Protein AF-A0A9P1C1K5-F1 (afdb_monomer_lite)

Organism: NCBI:txid2562237

Radius of gyration: 34.48 Å; chains: 1; bounding box: 85×97×101 Å

Secondary structure (DSSP, 8-state):
----TT--HHHHHHHHHHHHHHHT--EEHHHHHHHHHHHHTTSS-TT--TTT-BHHHHIIIIIHHHHS-SSTTSPP--HHHHTT-TT---SEEEE--TTSBHHHHHHHHHHHHTT-SB-HHHHTTSSTTHHHHHHHHHHTT-TT-EEEEHHHHS-GGGTTTT---SPPSTTHHHHHHHTTB-TTT-PBPPPP---PPP--TTSTTT-SGGGHHHHHHHHHHH-TT-EEEEE--TT-GGGGBHHHHHHHHHHHHTT-EEEEEBS-TT----GGGGTT--GGG-B-SSHHHHHHHHTT-S-HHHHHHHHHHHHH-TTTSTTHHHHHHHHHHHHH-PPPHHHHHHHHHHTTTTS-TT--TTT--HHHHIIIIIHHHHS---TTS-------HHHHHHHHHHHHSSSS--HHHHHHHHHHIIIIIGGG-----S--S-S-THHHHHHHHHHHHHHH--HHHHHHHHHHHHTSTT-HHHHHHHHHTTTTS----------------------------------------PPP-PPP----PPPTHHHHHHHHHHHHHHHHHHH-TT-EEEEEE-TTGGGSHHHHHHHHHHHHTT-EEEEEEEPTTS--EEEEE--TTTSSS--HHHHHHHHT----HHHHHHHHHHHHHHHHHHHHHHHT-S-TTSSHHHHTTS--PPPPP---------

pLDDT: mean 70.86, std 25.46, range [21.5, 98.62]

Sequence (686 aa):
MPIDVTTSERGRAAWKRKIQELADRGIQLGQLLEFYDLLGRGSVMPGFHPLRSTTNDVVRQAIIPLSAPRQMSGHGQAYASKLGHHGQPASRMVTHNWNNIFSHLVASVLADAFDVPSYAPFLLHLGERLPALRDELRRRGQMEVSYWICAFTVNQHASICGGFGPAPKGQEFLEWDRKRYDSVTGELYPLCRCATPKFFNADWDLTELNKFDPMMAKMSSRYPDMRQVIAVDEDLDIFTRAWCIAEIHMAYKLQIAQSVKLHDLDMVVETSSFDDIKIQFCKASRKEDVDEILSKIDDQERFNQEVKTLFSDPEDGILANPFAHKARELAGRSIELDNLLQFYSSLGKTMMPHYHARLSTTNDVVRQAIIPGSVIHNPGDAEPASFQVLPLLNKMVGALISVEPSAEGKRLFGAAYSTMLKPWGGNLACCYVSDDWCMPFAMLIARIAAHALNLSTFNRVFELLCEREGVHEVVLEVMSHKAGSRAYWFDPFCINHHTGTCSRNLHYEDCVTGEKHPACVCGNRKVFIARQDVAPGPGVADLCEMNKTEEVLRILHAKVPSFRCIFVVDSDYLSRAWCIQEIVFSRQIGIAVEGMVKDYNGERLQWVEFDLGTLVGIHPEDVRYVQSRVLDHREFNAFVHHLCAKAFFSARKEASQFEPGLWQSFLQRLVCRRPPPAEPTPRDSR

Structure (mmCIF, N/CA/C/O backbone):
data_AF-A0A9P1C1K5-F1
#
_entry.id   AF-A0A9P1C1K5-F1
#
loop_
_atom_site.group_PDB
_atom_site.id
_atom_site.type_symbol
_atom_site.label_atom_id
_atom_site.label_alt_id
_atom_site.label_comp_id
_atom_site.label_asym_id
_atom_site.label_entity_id
_atom_site.label_seq_id
_atom_site.pdbx_PDB_ins_code
_atom_site.Cartn_x
_atom_site.Cartn_y
_atom_site.Cartn_z
_atom_site.occupancy
_atom_site.B_iso_or_equiv
_atom_site.auth_seq_id
_atom_site.auth_comp_id
_atom_site.auth_asym_id
_atom_site.auth_atom_id
_atom_site.pdbx_PDB_model_num
ATOM 1 N N . MET A 1 1 ? 12.265 17.512 -15.006 1.00 41.56 1 MET A N 1
ATOM 2 C CA . MET A 1 1 ? 12.992 17.923 -16.240 1.00 41.56 1 MET A CA 1
ATOM 3 C C . MET A 1 1 ? 12.011 18.521 -17.240 1.00 41.56 1 MET A C 1
ATOM 5 O O . MET A 1 1 ? 10.981 17.888 -17.460 1.00 41.56 1 MET A O 1
ATOM 9 N N . PRO A 1 2 ? 12.299 19.665 -17.888 1.00 36.53 2 PRO A N 1
ATOM 10 C CA . PRO A 1 2 ? 11.600 20.002 -19.118 1.00 36.53 2 PRO A CA 1
ATOM 11 C C . PRO A 1 2 ? 11.997 18.932 -20.135 1.00 36.53 2 PRO A C 1
ATOM 13 O O . PRO A 1 2 ? 13.165 18.815 -20.498 1.00 36.53 2 PRO A O 1
ATOM 16 N N . ILE A 1 3 ? 11.046 18.072 -20.494 1.00 49.94 3 ILE A N 1
ATOM 17 C CA . ILE A 1 3 ? 11.215 17.095 -21.567 1.00 49.94 3 ILE A CA 1
ATOM 18 C C . ILE A 1 3 ? 11.674 17.895 -22.780 1.00 49.94 3 ILE A C 1
ATOM 20 O O . ILE A 1 3 ? 10.932 18.761 -23.249 1.00 49.94 3 ILE A O 1
ATOM 24 N N . ASP A 1 4 ? 12.905 17.651 -23.226 1.00 46.38 4 ASP A N 1
ATOM 25 C CA . ASP A 1 4 ? 13.460 18.325 -24.388 1.00 46.38 4 ASP A CA 1
ATOM 26 C C . ASP A 1 4 ? 12.443 18.213 -25.534 1.00 46.38 4 ASP A C 1
ATOM 28 O O . ASP A 1 4 ? 11.930 17.136 -25.871 1.00 46.38 4 ASP A O 1
ATOM 32 N N . VAL A 1 5 ? 12.065 19.371 -26.069 1.00 43.38 5 VAL A N 1
ATOM 33 C CA . VAL A 1 5 ? 10.950 19.562 -27.011 1.00 43.38 5 VAL A CA 1
ATOM 34 C C . VAL A 1 5 ? 11.217 18.832 -28.343 1.00 43.38 5 VAL A C 1
ATOM 36 O O . VAL A 1 5 ? 10.340 18.718 -29.200 1.00 43.38 5 VAL A O 1
ATOM 39 N N . THR A 1 6 ? 12.401 18.236 -28.481 1.00 49.09 6 THR A N 1
ATOM 40 C CA . THR A 1 6 ? 12.833 17.336 -29.552 1.00 49.09 6 THR A CA 1
ATOM 41 C C . THR A 1 6 ? 12.249 15.920 -29.469 1.00 49.09 6 THR A C 1
ATOM 43 O O . THR A 1 6 ? 12.433 15.135 -30.403 1.00 49.09 6 THR A O 1
ATOM 46 N N . THR A 1 7 ? 11.503 15.567 -28.413 1.00 60.38 7 THR A N 1
ATOM 47 C CA . THR A 1 7 ? 10.798 14.275 -28.351 1.00 60.38 7 THR A CA 1
ATOM 48 C C . THR A 1 7 ? 9.861 14.117 -29.548 1.00 60.38 7 THR A C 1
ATOM 50 O O . THR A 1 7 ? 8.849 14.807 -29.681 1.00 60.38 7 THR A O 1
ATOM 53 N N . SER A 1 8 ? 10.231 13.211 -30.459 1.00 79.75 8 SER A N 1
ATOM 54 C CA . SER A 1 8 ? 9.486 12.957 -31.693 1.00 79.75 8 SER A CA 1
ATOM 55 C C . SER A 1 8 ? 7.995 12.740 -31.409 1.00 79.75 8 SER A C 1
ATOM 57 O O . SER A 1 8 ? 7.616 12.187 -30.373 1.00 79.75 8 SER A O 1
ATOM 59 N N . GLU A 1 9 ? 7.118 13.125 -32.340 1.00 83.38 9 GLU A N 1
ATOM 60 C CA . GLU A 1 9 ? 5.671 12.881 -32.211 1.00 83.38 9 GLU A CA 1
ATOM 61 C C . GLU A 1 9 ? 5.351 11.412 -31.903 1.00 83.38 9 GLU A C 1
ATOM 63 O O . GLU A 1 9 ? 4.421 11.115 -31.149 1.00 83.38 9 GLU A O 1
ATOM 68 N N . ARG A 1 10 ? 6.178 10.493 -32.420 1.00 80.94 10 ARG A N 1
ATOM 69 C CA . ARG A 1 10 ? 6.107 9.058 -32.127 1.00 80.94 10 ARG A CA 1
ATOM 70 C C . ARG A 1 10 ? 6.315 8.757 -30.640 1.00 80.94 10 ARG A C 1
ATOM 72 O O . ARG A 1 10 ? 5.518 8.002 -30.086 1.00 80.94 10 ARG A O 1
ATOM 79 N N . GLY A 1 11 ? 7.312 9.369 -29.997 1.00 86.38 11 GLY A N 1
ATOM 80 C CA . GLY A 1 11 ? 7.570 9.222 -28.558 1.00 86.38 11 GLY A CA 1
ATOM 81 C C . GLY A 1 11 ? 6.417 9.757 -27.706 1.00 86.38 11 GLY A C 1
ATOM 82 O O . GLY A 1 11 ? 5.922 9.068 -26.816 1.00 86.38 11 GLY A O 1
ATOM 83 N N . ARG A 1 12 ? 5.870 10.933 -28.051 1.00 88.69 12 ARG A N 1
ATOM 84 C CA . ARG A 1 12 ? 4.675 11.480 -27.372 1.00 88.69 12 ARG A CA 1
ATOM 85 C C . ARG A 1 12 ? 3.446 10.579 -27.524 1.00 88.69 12 ARG A C 1
ATOM 87 O O . ARG A 1 12 ? 2.681 10.409 -26.574 1.00 88.69 12 ARG A O 1
ATOM 94 N N . ALA A 1 13 ? 3.244 9.993 -28.703 1.00 91.00 13 ALA A N 1
ATOM 95 C CA . ALA A 1 13 ? 2.149 9.057 -28.938 1.00 91.00 13 ALA A CA 1
ATOM 96 C C . ALA A 1 13 ? 2.335 7.747 -28.152 1.00 91.00 13 ALA A C 1
ATOM 98 O O . ALA A 1 13 ? 1.366 7.241 -27.589 1.00 91.00 13 ALA A O 1
ATOM 99 N N . ALA A 1 14 ? 3.559 7.213 -28.076 1.00 91.25 14 ALA A N 1
ATOM 100 C CA . ALA A 1 14 ? 3.879 6.033 -27.270 1.00 91.25 14 ALA A CA 1
ATOM 101 C C . ALA A 1 14 ? 3.634 6.280 -25.775 1.00 91.25 14 ALA A C 1
ATOM 103 O O . ALA A 1 14 ? 2.923 5.501 -25.140 1.00 91.25 14 ALA A O 1
ATOM 104 N N . TRP A 1 15 ? 4.107 7.417 -25.260 1.00 94.00 15 TRP A N 1
ATOM 105 C CA . TRP A 1 15 ? 3.869 7.868 -23.890 1.00 94.00 15 TRP A CA 1
ATOM 106 C C . TRP A 1 15 ? 2.372 7.916 -23.547 1.00 94.00 15 TRP A C 1
ATOM 108 O O . TRP A 1 15 ? 1.931 7.288 -22.583 1.00 94.00 15 TRP A O 1
ATOM 118 N N . LYS A 1 16 ? 1.563 8.598 -24.374 1.00 94.88 16 LYS A N 1
ATOM 119 C CA . LYS A 1 16 ? 0.105 8.705 -24.174 1.00 94.88 16 LYS A CA 1
ATOM 120 C C . LYS A 1 16 ? -0.596 7.347 -24.228 1.00 94.88 16 LYS A C 1
ATOM 122 O O . LYS A 1 16 ? -1.457 7.081 -23.393 1.00 94.88 16 LYS A O 1
ATOM 127 N N . ARG A 1 17 ? -0.224 6.480 -25.180 1.00 94.12 17 ARG A N 1
ATOM 128 C CA . ARG A 1 17 ? -0.769 5.114 -25.259 1.00 94.12 17 ARG A CA 1
ATOM 129 C C . ARG A 1 17 ? -0.451 4.316 -24.000 1.00 94.12 17 ARG A C 1
ATOM 131 O O . ARG A 1 17 ? -1.330 3.625 -23.503 1.00 94.12 17 ARG A O 1
ATOM 138 N N . LYS A 1 18 ? 0.767 4.436 -23.467 1.00 94.69 18 LYS A N 1
ATOM 139 C CA . LYS A 1 18 ? 1.172 3.699 -22.270 1.00 94.69 18 LYS A CA 1
ATOM 140 C C . LYS A 1 18 ? 0.446 4.178 -21.010 1.00 94.69 18 LYS A C 1
ATOM 142 O O . LYS A 1 18 ? 0.067 3.346 -20.197 1.00 94.69 18 LYS A O 1
ATOM 147 N N . ILE A 1 19 ? 0.194 5.484 -20.875 1.00 95.75 19 ILE A N 1
ATOM 148 C CA . ILE A 1 19 ? -0.659 6.020 -19.797 1.00 95.75 19 ILE A CA 1
ATOM 149 C C . ILE A 1 19 ? -2.066 5.429 -19.876 1.00 95.75 19 ILE A C 1
ATOM 151 O O . ILE A 1 19 ? -2.587 4.967 -18.867 1.00 95.75 19 ILE A O 1
ATOM 155 N N . GLN A 1 20 ? -2.669 5.434 -21.070 1.00 94.12 20 GLN A N 1
ATOM 156 C CA . GLN A 1 20 ? -4.005 4.874 -21.271 1.00 94.12 20 GLN A CA 1
ATOM 157 C C . GLN A 1 20 ? -4.035 3.387 -20.910 1.00 94.12 20 GLN A C 1
ATOM 159 O O . GLN A 1 20 ? -4.885 2.958 -20.141 1.00 94.12 20 GLN A O 1
ATOM 164 N N . GLU A 1 21 ? -3.062 2.626 -21.409 1.00 93.44 21 GLU A N 1
ATOM 165 C CA . GLU A 1 21 ? -2.924 1.204 -21.113 1.00 93.44 21 GLU A CA 1
ATOM 166 C C . GLU A 1 21 ? -2.785 0.943 -19.608 1.00 93.44 21 GLU A C 1
ATOM 168 O O . GLU A 1 21 ? -3.450 0.054 -19.092 1.00 93.44 21 GLU A O 1
ATOM 173 N N . LEU A 1 22 ? -1.960 1.716 -18.893 1.00 94.88 22 LEU A N 1
ATOM 174 C CA . LEU A 1 22 ? -1.800 1.584 -17.443 1.00 94.88 22 LEU A CA 1
ATOM 175 C C . LEU A 1 22 ? -3.079 1.924 -16.673 1.00 94.88 22 LEU A C 1
ATOM 177 O O . LEU A 1 22 ? -3.402 1.213 -15.726 1.00 94.88 22 LEU A O 1
ATOM 181 N N . ALA A 1 23 ? -3.798 2.974 -17.077 1.00 94.25 23 ALA A N 1
ATOM 182 C CA . ALA A 1 23 ? -5.060 3.374 -16.454 1.00 94.25 23 ALA A CA 1
ATOM 183 C C . ALA A 1 23 ? -6.183 2.343 -16.685 1.00 94.25 23 ALA A C 1
ATOM 185 O O . ALA A 1 23 ? -7.077 2.204 -15.855 1.00 94.25 23 ALA A O 1
ATOM 186 N N . ASP A 1 24 ? -6.130 1.603 -17.797 1.00 92.81 24 ASP A N 1
ATOM 187 C CA . ASP A 1 24 ? -7.102 0.558 -18.143 1.00 92.81 24 ASP A CA 1
ATOM 188 C C . ASP A 1 24 ? -6.790 -0.812 -17.516 1.00 92.81 24 ASP A C 1
ATOM 190 O O . ASP A 1 24 ? -7.585 -1.744 -17.666 1.00 92.81 24 ASP A O 1
ATOM 194 N N . ARG A 1 25 ? -5.645 -0.968 -16.835 1.00 94.25 25 ARG A N 1
ATOM 195 C CA . ARG A 1 25 ? -5.291 -2.204 -16.125 1.00 94.25 25 ARG A CA 1
ATOM 196 C C . ARG A 1 25 ? -5.768 -2.132 -14.680 1.00 94.25 25 ARG A C 1
ATOM 198 O O . ARG A 1 25 ? -5.267 -1.333 -13.900 1.00 94.25 25 ARG A O 1
ATOM 205 N N . GLY A 1 26 ? -6.651 -3.041 -14.298 1.00 94.81 26 GLY A N 1
ATOM 206 C CA . GLY A 1 26 ? -7.029 -3.270 -12.908 1.00 94.81 26 GLY A CA 1
ATOM 207 C C . GLY A 1 26 ? -7.167 -4.759 -12.615 1.00 94.81 26 GLY A C 1
ATOM 208 O O . GLY A 1 26 ? -7.220 -5.577 -13.535 1.00 94.81 26 GLY A O 1
ATOM 209 N N . ILE A 1 27 ? -7.176 -5.110 -11.334 1.00 95.88 27 ILE A N 1
ATOM 210 C CA . ILE A 1 27 ? -7.500 -6.452 -10.851 1.00 95.88 27 ILE A CA 1
ATOM 211 C C . ILE A 1 27 ? -8.786 -6.375 -10.034 1.00 95.88 27 ILE A C 1
ATOM 213 O O . ILE A 1 27 ? -8.904 -5.542 -9.136 1.00 95.88 27 ILE A O 1
ATOM 217 N N . GLN A 1 28 ? -9.761 -7.226 -10.347 1.00 96.75 28 GLN A N 1
ATOM 218 C CA . GLN A 1 28 ? -10.995 -7.282 -9.568 1.00 96.75 28 GLN A CA 1
ATOM 219 C C . GLN A 1 28 ? -10.734 -7.882 -8.184 1.00 96.75 28 GLN A C 1
ATOM 221 O O . GLN A 1 28 ? -9.870 -8.752 -8.027 1.00 96.75 28 GLN A O 1
ATOM 226 N N . LEU A 1 29 ? -11.519 -7.477 -7.184 1.00 97.62 29 LEU A N 1
ATOM 227 C CA . LEU A 1 29 ? -11.425 -8.033 -5.834 1.00 97.62 29 LEU A CA 1
ATOM 228 C C . LEU A 1 29 ? -11.549 -9.561 -5.833 1.00 97.62 29 LEU A C 1
ATOM 230 O O . LEU A 1 29 ? -10.750 -10.242 -5.192 1.00 97.62 29 LEU A O 1
ATOM 234 N N . GLY A 1 30 ? -12.494 -10.116 -6.596 1.00 97.00 30 GLY A N 1
ATOM 235 C CA . GLY A 1 30 ? -12.652 -11.567 -6.706 1.00 97.00 30 GLY A CA 1
ATOM 236 C C . GLY A 1 30 ? -11.377 -12.272 -7.169 1.00 97.00 30 GLY A C 1
ATOM 237 O O . GLY A 1 30 ? -10.955 -13.253 -6.559 1.00 97.00 30 GLY A O 1
ATOM 238 N N . GLN A 1 31 ? -10.704 -11.705 -8.168 1.00 96.88 31 GLN A N 1
ATOM 239 C CA . GLN A 1 31 ? -9.461 -12.238 -8.726 1.00 96.88 31 GLN A CA 1
ATOM 240 C C . GLN A 1 31 ? -8.284 -12.109 -7.762 1.00 96.88 31 GLN A C 1
ATOM 242 O O . GLN A 1 31 ? -7.452 -13.011 -7.678 1.00 96.88 31 GLN A O 1
ATOM 247 N N . LEU A 1 32 ? -8.216 -11.010 -7.004 1.00 98.00 32 LEU A N 1
ATOM 248 C CA . LEU A 1 32 ? -7.217 -10.847 -5.950 1.00 98.00 32 LEU A CA 1
ATOM 249 C C . LEU A 1 32 ? -7.376 -11.928 -4.871 1.00 98.00 32 LEU A C 1
ATOM 251 O O . LEU A 1 32 ? -6.385 -12.516 -4.437 1.00 98.00 32 LEU A O 1
ATOM 255 N N . LEU A 1 33 ? -8.614 -12.229 -4.465 1.00 97.69 33 LEU A N 1
ATOM 256 C CA . LEU A 1 33 ? -8.882 -13.273 -3.476 1.00 97.69 33 LEU A CA 1
ATOM 257 C C . LEU A 1 33 ? -8.622 -14.675 -4.031 1.00 97.69 33 LEU A C 1
ATOM 259 O O . LEU A 1 33 ? -8.159 -15.536 -3.285 1.00 97.69 33 LEU A O 1
ATOM 263 N N . GLU A 1 34 ? -8.919 -14.938 -5.305 1.00 96.56 34 GLU A N 1
ATOM 264 C CA . GLU A 1 34 ? -8.538 -16.185 -5.988 1.00 96.56 34 GLU A CA 1
ATOM 265 C C . GLU A 1 34 ? -7.022 -16.363 -6.019 1.00 96.56 34 GLU A C 1
ATOM 267 O O . GLU A 1 34 ? -6.518 -17.425 -5.655 1.00 96.56 34 GLU A O 1
ATOM 272 N N . PHE A 1 35 ? -6.289 -15.307 -6.372 1.00 97.50 35 PHE A N 1
ATOM 273 C CA . PHE A 1 35 ? -4.834 -15.306 -6.329 1.00 97.50 35 PHE A CA 1
ATOM 274 C C . PHE A 1 35 ? -4.304 -15.594 -4.918 1.00 97.50 35 PHE A C 1
ATOM 276 O O . PHE A 1 35 ? -3.416 -16.429 -4.766 1.00 97.50 35 PHE A O 1
ATOM 283 N N . TYR A 1 36 ? -4.866 -14.965 -3.881 1.00 97.62 36 TYR A N 1
ATOM 284 C CA . TYR A 1 36 ? -4.456 -15.200 -2.493 1.00 97.62 36 TYR A CA 1
ATOM 285 C C . TYR A 1 36 ? -4.670 -16.661 -2.051 1.00 97.62 36 TYR A C 1
ATOM 287 O O . TYR A 1 36 ? -3.788 -17.268 -1.448 1.00 97.62 36 TYR A O 1
ATOM 295 N N . ASP A 1 37 ? -5.802 -17.267 -2.414 1.00 96.19 37 ASP A N 1
ATOM 296 C CA . ASP A 1 37 ? -6.098 -18.685 -2.148 1.00 96.19 37 ASP A CA 1
ATOM 297 C C . ASP A 1 37 ? -5.106 -19.628 -2.859 1.00 96.19 37 ASP A C 1
ATOM 299 O O . ASP A 1 37 ? -4.642 -20.605 -2.271 1.00 96.19 37 ASP A O 1
ATOM 303 N N . LEU A 1 38 ? -4.672 -19.301 -4.085 1.00 96.38 38 LEU A N 1
ATOM 304 C CA . LEU A 1 38 ? -3.617 -20.064 -4.772 1.00 96.38 38 LEU A CA 1
ATOM 305 C C . LEU A 1 38 ? -2.283 -20.067 -4.009 1.00 96.38 38 LEU A C 1
ATOM 307 O O . LEU A 1 38 ? -1.579 -21.086 -4.039 1.00 96.38 38 LEU A O 1
ATOM 311 N N . LEU A 1 39 ? -1.944 -18.960 -3.332 1.00 96.81 39 LEU A N 1
ATOM 312 C CA . LEU A 1 39 ? -0.766 -18.877 -2.463 1.00 96.81 39 LEU A CA 1
ATOM 313 C C . LEU A 1 39 ? -0.931 -19.773 -1.232 1.00 96.81 39 LEU A C 1
ATOM 315 O O . LEU A 1 39 ? -0.042 -20.568 -0.942 1.00 96.81 39 LEU A O 1
ATOM 319 N N . GLY A 1 40 ? -2.084 -19.703 -0.557 1.00 93.81 40 GLY A N 1
ATOM 320 C CA . GLY A 1 40 ? -2.375 -20.496 0.645 1.00 93.81 40 GLY A CA 1
ATOM 321 C C . GLY A 1 40 ? -2.360 -22.011 0.413 1.00 93.81 40 GLY A C 1
ATOM 322 O O . GLY A 1 40 ? -2.013 -22.774 1.309 1.00 93.81 40 GLY A O 1
ATOM 323 N N . ARG A 1 41 ? -2.660 -22.462 -0.811 1.00 93.69 41 ARG A N 1
ATOM 324 C CA . ARG A 1 41 ? -2.561 -23.879 -1.210 1.00 93.69 41 ARG A CA 1
ATOM 325 C C . ARG A 1 41 ? -1.127 -24.350 -1.477 1.00 93.69 41 ARG A C 1
ATOM 327 O O . ARG A 1 41 ? -0.932 -25.524 -1.781 1.00 93.69 41 ARG A O 1
ATOM 334 N N . GLY A 1 42 ? -0.141 -23.450 -1.480 1.00 92.56 42 GLY A N 1
ATOM 335 C CA . GLY A 1 42 ? 1.262 -23.759 -1.783 1.00 92.56 42 GLY A CA 1
ATOM 336 C C . GLY A 1 42 ? 1.536 -24.159 -3.239 1.00 92.56 42 GLY A C 1
ATOM 337 O O . GLY A 1 42 ? 2.657 -24.521 -3.579 1.00 92.56 42 GLY A O 1
ATOM 338 N N . SER A 1 43 ? 0.533 -24.088 -4.122 1.00 92.25 43 SER A N 1
ATOM 339 C CA . SER A 1 43 ? 0.640 -24.552 -5.516 1.00 92.25 43 SER A CA 1
ATOM 340 C C . SER A 1 43 ? 1.523 -23.666 -6.400 1.00 92.25 43 SER A C 1
ATOM 342 O O . SER A 1 43 ? 2.083 -24.136 -7.388 1.00 92.25 43 SER A O 1
ATOM 344 N N . VAL A 1 44 ? 1.636 -22.383 -6.048 1.00 95.31 44 VAL A N 1
ATOM 345 C CA . VAL A 1 44 ? 2.380 -21.375 -6.817 1.00 95.31 44 VAL A CA 1
ATOM 346 C C . VAL A 1 44 ? 3.639 -20.928 -6.080 1.00 95.31 44 VAL A C 1
ATOM 348 O O . VAL A 1 44 ? 4.688 -20.779 -6.696 1.00 95.31 44 VAL A O 1
ATOM 351 N N . MET A 1 45 ? 3.537 -20.722 -4.767 1.00 96.88 45 MET A N 1
ATOM 352 C CA . MET A 1 45 ? 4.632 -20.285 -3.905 1.00 96.88 45 MET A CA 1
ATOM 353 C C . MET A 1 45 ? 4.642 -21.174 -2.652 1.00 96.88 45 MET A C 1
ATOM 355 O O . MET A 1 45 ? 3.990 -20.831 -1.668 1.00 96.88 45 MET A O 1
ATOM 359 N N . PRO A 1 46 ? 5.335 -22.330 -2.675 1.00 95.88 46 PRO A N 1
ATOM 360 C CA . PRO A 1 46 ? 5.328 -23.282 -1.559 1.00 95.88 46 PRO A CA 1
ATOM 361 C C . PRO A 1 46 ? 5.800 -22.692 -0.221 1.00 95.88 46 PRO A C 1
ATOM 363 O O . PRO A 1 46 ? 5.320 -23.106 0.827 1.00 95.88 46 PRO A O 1
ATOM 366 N N . GLY A 1 47 ? 6.713 -21.713 -0.254 1.00 95.75 47 GLY A N 1
ATOM 367 C CA . GLY A 1 47 ? 7.220 -21.006 0.929 1.00 95.75 47 GLY A CA 1
ATOM 368 C C . GLY A 1 47 ? 6.349 -19.842 1.416 1.00 95.75 47 GLY A C 1
ATOM 369 O O . GLY A 1 47 ? 6.787 -19.086 2.282 1.00 95.75 47 GLY A O 1
ATOM 370 N N . PHE A 1 48 ? 5.149 -19.647 0.855 1.00 97.88 48 PHE A N 1
ATOM 371 C CA . PHE A 1 48 ? 4.271 -18.552 1.260 1.00 97.88 48 PHE A CA 1
ATOM 372 C C . PHE A 1 48 ? 3.839 -18.698 2.723 1.00 97.88 48 PHE A C 1
ATOM 374 O O . PHE A 1 48 ? 3.285 -19.719 3.129 1.00 97.88 48 PHE A O 1
ATOM 381 N N . HIS A 1 49 ? 4.044 -17.640 3.503 1.00 97.25 49 HIS A N 1
ATOM 382 C CA . HIS A 1 49 ? 3.610 -17.552 4.888 1.00 97.25 49 HIS A CA 1
ATOM 383 C C . HIS A 1 49 ? 2.775 -16.278 5.083 1.00 97.25 49 HIS A C 1
ATOM 385 O O . HIS A 1 49 ? 3.321 -15.177 4.966 1.00 97.25 49 HIS A O 1
ATOM 391 N N . PRO A 1 50 ? 1.483 -16.374 5.446 1.00 96.19 50 PRO A N 1
ATOM 392 C CA . PRO A 1 50 ? 0.569 -15.231 5.428 1.00 96.19 50 PRO A CA 1
ATOM 393 C C . PRO A 1 50 ? 0.984 -14.090 6.367 1.00 96.19 50 PRO A C 1
ATOM 395 O O . PRO A 1 50 ? 0.684 -12.939 6.071 1.00 96.19 50 PRO A O 1
ATOM 398 N N . LEU A 1 51 ? 1.702 -14.385 7.454 1.00 95.94 51 LEU A N 1
ATOM 399 C CA . LEU A 1 51 ? 2.166 -13.385 8.430 1.00 95.94 51 LEU A CA 1
ATOM 400 C C . LEU A 1 51 ? 3.609 -12.903 8.209 1.00 95.94 51 LEU A C 1
ATOM 402 O O . LEU A 1 51 ? 4.140 -12.182 9.042 1.00 95.94 51 LEU A O 1
ATOM 406 N N . ARG A 1 52 ? 4.306 -13.379 7.168 1.00 96.94 52 ARG A N 1
ATOM 407 C CA . ARG A 1 52 ? 5.742 -13.081 6.989 1.00 96.94 52 ARG A CA 1
ATOM 408 C C . ARG A 1 52 ? 6.124 -12.753 5.554 1.00 96.94 52 ARG A C 1
ATOM 410 O O . ARG A 1 52 ? 6.968 -11.891 5.354 1.00 96.94 52 ARG A O 1
ATOM 417 N N . SER A 1 53 ? 5.509 -13.407 4.569 1.00 98.19 53 SER A N 1
ATOM 418 C CA . SER A 1 53 ? 5.784 -13.129 3.163 1.00 98.19 53 SER A CA 1
ATOM 419 C C . SER A 1 53 ? 5.379 -11.701 2.822 1.00 98.19 53 SER A C 1
ATOM 421 O O . SER A 1 53 ? 4.214 -11.311 2.922 1.00 98.19 53 SER A O 1
ATOM 423 N N . THR A 1 54 ? 6.362 -10.929 2.390 1.00 98.19 54 THR A N 1
ATOM 424 C CA . THR A 1 54 ? 6.210 -9.564 1.910 1.00 98.19 54 THR A CA 1
ATOM 425 C C . THR A 1 54 ? 5.599 -9.546 0.514 1.00 98.19 54 THR A C 1
ATOM 427 O O . THR A 1 54 ? 5.593 -10.541 -0.218 1.00 98.19 54 THR A O 1
ATOM 430 N N . THR A 1 55 ? 5.118 -8.381 0.090 1.00 98.31 55 THR A N 1
ATOM 431 C CA . THR A 1 55 ? 4.657 -8.210 -1.290 1.00 98.31 55 THR A CA 1
ATOM 432 C C . THR A 1 55 ? 5.797 -8.429 -2.292 1.00 98.31 55 THR A C 1
ATOM 434 O O . THR A 1 55 ? 5.556 -8.965 -3.370 1.00 98.31 55 THR A O 1
ATOM 437 N N . ASN A 1 56 ? 7.047 -8.099 -1.939 1.00 97.69 56 ASN A N 1
ATOM 438 C CA . ASN A 1 56 ? 8.214 -8.402 -2.772 1.00 97.69 56 ASN A CA 1
ATOM 439 C C . ASN A 1 56 ? 8.394 -9.914 -2.993 1.00 97.69 56 ASN A C 1
ATOM 441 O O . ASN A 1 56 ? 8.624 -10.330 -4.131 1.00 97.69 56 ASN A O 1
ATOM 445 N N . ASP A 1 57 ? 8.226 -10.732 -1.946 1.00 98.50 57 ASP A N 1
ATOM 446 C CA . ASP A 1 57 ? 8.298 -12.197 -2.056 1.00 98.50 57 ASP A CA 1
ATOM 447 C C . ASP A 1 57 ? 7.261 -12.720 -3.056 1.00 98.50 57 ASP A C 1
ATOM 449 O O . ASP A 1 57 ? 7.594 -13.431 -4.008 1.00 98.50 57 ASP A O 1
ATOM 453 N N . VAL A 1 58 ? 6.008 -12.286 -2.886 1.00 98.56 58 VAL A N 1
ATOM 454 C CA . VAL A 1 58 ? 4.875 -12.691 -3.727 1.00 98.56 58 VAL A CA 1
ATOM 455 C C . VAL A 1 58 ? 5.043 -12.212 -5.168 1.00 98.56 58 VAL A C 1
ATOM 457 O O . VAL A 1 58 ? 4.766 -12.963 -6.108 1.00 98.56 58 VAL A O 1
ATOM 460 N N . VAL A 1 59 ? 5.556 -10.997 -5.386 1.00 98.38 59 VAL A N 1
ATOM 461 C CA . VAL A 1 59 ? 5.859 -10.506 -6.737 1.00 98.38 59 VAL A CA 1
ATOM 462 C C . VAL A 1 59 ? 6.885 -11.409 -7.420 1.00 98.38 59 VAL A C 1
ATOM 464 O O . VAL A 1 59 ? 6.686 -11.824 -8.567 1.00 98.38 59 VAL A O 1
ATOM 467 N N . ARG A 1 60 ? 7.979 -11.725 -6.720 1.00 98.12 60 ARG A N 1
ATOM 468 C CA . ARG A 1 60 ? 9.118 -12.473 -7.264 1.00 98.12 60 ARG A CA 1
ATOM 469 C C . ARG A 1 60 ? 8.810 -13.946 -7.505 1.00 98.12 60 ARG A C 1
ATOM 471 O O . ARG A 1 60 ? 9.264 -14.480 -8.514 1.00 98.12 60 ARG A O 1
ATOM 478 N N . GLN A 1 61 ? 8.032 -14.579 -6.632 1.00 98.12 61 GLN A N 1
ATOM 479 C CA . GLN A 1 61 ? 7.801 -16.026 -6.675 1.00 98.12 61 GLN A CA 1
ATOM 480 C C . GLN A 1 61 ? 6.430 -16.449 -7.194 1.00 98.12 61 GLN A C 1
ATOM 482 O O . GLN A 1 61 ? 6.293 -17.582 -7.641 1.00 98.12 61 GLN A O 1
ATOM 487 N N . ALA A 1 62 ? 5.433 -15.563 -7.211 1.00 98.19 62 ALA A N 1
ATOM 488 C CA . ALA A 1 62 ? 4.108 -15.893 -7.731 1.00 98.19 62 ALA A CA 1
ATOM 489 C C . ALA A 1 62 ? 3.717 -15.026 -8.928 1.00 98.19 62 ALA A C 1
ATOM 491 O O . ALA A 1 62 ? 3.451 -15.557 -10.007 1.00 98.19 62 ALA A O 1
ATOM 492 N N . ILE A 1 63 ? 3.723 -13.698 -8.790 1.00 98.56 63 ILE A N 1
ATOM 493 C CA . ILE A 1 63 ? 3.197 -12.803 -9.834 1.00 98.56 63 ILE A CA 1
ATOM 494 C C . ILE A 1 63 ? 4.042 -12.886 -11.106 1.00 98.56 63 ILE A C 1
ATOM 496 O O . ILE A 1 63 ? 3.488 -13.081 -12.190 1.00 98.56 63 ILE A O 1
ATOM 500 N N . ILE A 1 64 ? 5.371 -12.769 -11.007 1.00 98.12 64 ILE A N 1
ATOM 501 C CA . ILE A 1 64 ? 6.266 -12.852 -12.170 1.00 98.12 64 ILE A CA 1
ATOM 502 C C . ILE A 1 64 ? 6.160 -14.232 -12.844 1.00 98.12 64 ILE A C 1
ATOM 504 O O . ILE A 1 64 ? 5.888 -14.256 -14.047 1.00 98.12 64 ILE A O 1
ATOM 508 N N . PRO A 1 65 ? 6.297 -15.373 -12.135 1.00 97.31 65 PRO A N 1
ATOM 509 C CA . PRO A 1 65 ? 6.153 -16.692 -12.754 1.00 97.31 65 PRO A CA 1
ATOM 510 C C . PRO A 1 65 ? 4.779 -16.924 -13.383 1.00 97.31 65 PRO A C 1
ATOM 512 O O . PRO A 1 65 ? 4.693 -17.380 -14.523 1.00 97.31 65 PRO A O 1
ATOM 515 N N . LEU A 1 66 ? 3.696 -16.543 -12.702 1.00 97.38 66 LEU A N 1
ATOM 516 C CA . LEU A 1 66 ? 2.354 -16.710 -13.249 1.00 97.38 66 LEU A CA 1
ATOM 517 C C . LEU A 1 66 ? 2.056 -15.756 -14.401 1.00 97.38 66 LEU A C 1
ATOM 519 O O . LEU A 1 66 ? 1.173 -16.064 -15.186 1.00 97.38 66 LEU A O 1
ATOM 523 N N . SER A 1 67 ? 2.745 -14.629 -14.553 1.00 97.31 67 SER A N 1
ATOM 524 C CA . SER A 1 67 ? 2.571 -13.716 -15.696 1.00 97.31 67 SER A CA 1
ATOM 525 C C . SER A 1 67 ? 3.608 -13.921 -16.809 1.00 97.31 67 SER A C 1
ATOM 527 O O . SER A 1 67 ? 3.583 -13.221 -17.825 1.00 97.31 67 SER A O 1
ATOM 529 N N . ALA A 1 68 ? 4.503 -14.900 -16.645 1.00 96.56 68 ALA A N 1
ATOM 530 C CA . ALA A 1 68 ? 5.492 -15.274 -17.643 1.00 96.56 68 ALA A CA 1
ATOM 531 C C . ALA A 1 68 ? 4.837 -15.883 -18.902 1.00 96.56 68 ALA A C 1
ATOM 533 O O . ALA A 1 68 ? 3.759 -16.494 -18.828 1.00 96.56 68 ALA A O 1
ATOM 534 N N . PRO A 1 69 ? 5.480 -15.744 -20.073 1.00 94.19 69 PRO A N 1
ATOM 535 C CA . PRO A 1 69 ? 5.029 -16.398 -21.295 1.00 94.19 69 PRO A CA 1
ATOM 536 C C . PRO A 1 69 ? 5.130 -17.923 -21.157 1.00 94.19 69 PRO A C 1
ATOM 538 O O . PRO A 1 69 ? 6.028 -18.441 -20.496 1.00 94.19 69 PRO A O 1
ATOM 541 N N . ARG A 1 70 ? 4.245 -18.665 -21.837 1.00 89.00 70 ARG A N 1
ATOM 542 C CA . ARG A 1 70 ? 4.320 -20.141 -21.878 1.00 89.00 70 ARG A CA 1
ATOM 543 C C . ARG A 1 70 ? 5.583 -20.651 -22.583 1.00 89.00 70 ARG A C 1
ATOM 545 O O . ARG A 1 70 ? 6.056 -21.737 -22.276 1.00 89.00 70 ARG A O 1
ATOM 552 N N . GLN A 1 71 ? 6.103 -19.884 -23.539 1.00 84.69 71 GLN A N 1
ATOM 553 C CA . GLN A 1 71 ? 7.333 -20.188 -24.270 1.00 84.69 71 GLN A CA 1
ATOM 554 C C . GLN A 1 71 ? 8.474 -19.308 -23.759 1.00 84.69 71 GLN A C 1
ATOM 556 O O . GLN A 1 71 ? 8.270 -18.116 -23.538 1.00 84.69 71 GLN A O 1
ATOM 561 N N . MET A 1 72 ? 9.683 -19.865 -23.630 1.00 75.12 72 MET A N 1
ATOM 562 C CA . MET A 1 72 ? 10.849 -19.120 -23.125 1.00 75.12 72 MET A CA 1
ATOM 563 C C . MET A 1 72 ? 11.215 -17.900 -23.988 1.00 75.12 72 MET A C 1
ATOM 565 O O . MET A 1 72 ? 11.731 -16.922 -23.459 1.00 75.12 72 MET A O 1
ATOM 569 N N . SER A 1 73 ? 10.911 -17.927 -25.289 1.00 79.12 73 SER A N 1
ATOM 570 C CA . SER A 1 73 ? 11.121 -16.810 -26.222 1.00 79.12 73 SER A CA 1
ATOM 571 C C . SER A 1 73 ? 10.012 -15.753 -26.197 1.00 79.12 73 SER A C 1
ATOM 573 O O . SER A 1 73 ? 10.107 -14.755 -26.907 1.00 79.12 73 SER A O 1
ATOM 575 N N . GLY A 1 74 ? 8.947 -15.958 -25.420 1.00 90.38 74 GLY A N 1
ATOM 576 C CA . GLY A 1 74 ? 7.840 -15.015 -25.358 1.00 90.38 74 GLY A CA 1
ATOM 577 C C . GLY A 1 74 ? 8.156 -13.764 -24.536 1.00 90.38 74 GLY A C 1
ATOM 578 O O . GLY A 1 74 ? 9.130 -13.695 -23.777 1.00 90.38 74 GLY A O 1
ATOM 579 N N . HIS A 1 75 ? 7.265 -12.784 -24.643 1.00 94.56 75 HIS A N 1
ATOM 580 C CA . HIS A 1 75 ? 7.253 -11.609 -23.782 1.00 94.56 75 HIS A CA 1
ATOM 581 C C . HIS A 1 75 ? 6.263 -11.826 -22.633 1.00 94.56 75 HIS A C 1
ATOM 583 O O . HIS A 1 75 ? 5.108 -12.186 -22.850 1.00 94.56 75 HIS A O 1
ATOM 589 N N . GLY A 1 76 ? 6.728 -11.628 -21.403 1.00 95.94 76 GLY A N 1
ATOM 590 C CA . GLY A 1 76 ? 5.867 -11.524 -20.230 1.00 95.94 76 GLY A CA 1
ATOM 591 C C . GLY A 1 76 ? 5.083 -10.212 -20.212 1.00 95.94 76 GLY A C 1
ATOM 592 O O . GLY A 1 76 ? 5.515 -9.200 -20.774 1.00 95.94 76 GLY A O 1
ATOM 593 N N . GLN A 1 77 ? 3.933 -10.247 -19.549 1.00 96.19 77 GLN A N 1
ATOM 594 C CA . GLN A 1 77 ? 2.978 -9.142 -19.459 1.00 96.19 77 GLN A CA 1
ATOM 595 C C . GLN A 1 77 ? 2.642 -8.826 -17.999 1.00 96.19 77 GLN A C 1
ATOM 597 O O . GLN A 1 77 ? 2.992 -9.590 -17.104 1.00 96.19 77 GLN A O 1
ATOM 602 N N . ALA A 1 78 ? 1.946 -7.716 -17.741 1.00 97.00 78 ALA A N 1
ATOM 603 C CA . ALA A 1 78 ? 1.381 -7.467 -16.415 1.00 97.00 78 ALA A CA 1
ATOM 604 C C . ALA A 1 78 ? 0.413 -8.597 -16.024 1.00 97.00 78 ALA A C 1
ATOM 606 O O . ALA A 1 78 ? -0.294 -9.141 -16.878 1.00 97.00 78 ALA A O 1
ATOM 607 N N . TYR A 1 79 ? 0.357 -8.946 -14.738 1.00 97.19 79 TYR A N 1
ATOM 608 C CA . TYR A 1 79 ? -0.526 -10.016 -14.274 1.00 97.19 79 TYR A CA 1
ATOM 609 C C . TYR A 1 79 ? -1.996 -9.671 -14.520 1.00 97.19 79 TYR A C 1
ATOM 611 O O . TYR A 1 79 ? -2.728 -10.501 -15.049 1.00 97.19 79 TYR A O 1
ATOM 619 N N . ALA A 1 80 ? -2.389 -8.419 -14.261 1.00 95.81 80 ALA A N 1
ATOM 620 C CA . ALA A 1 80 ? -3.727 -7.914 -14.568 1.00 95.81 80 ALA A CA 1
ATOM 621 C C . ALA A 1 80 ? -4.101 -8.107 -16.053 1.00 95.81 80 ALA A C 1
ATOM 623 O O . ALA A 1 80 ? -5.190 -8.580 -16.361 1.00 95.81 80 ALA A O 1
ATOM 624 N N . SER A 1 81 ? -3.170 -7.849 -16.982 1.00 94.81 81 SER A N 1
ATOM 625 C CA . SER A 1 81 ? -3.385 -8.101 -18.416 1.00 94.81 81 SER A CA 1
ATOM 626 C C . SER A 1 81 ? -3.617 -9.584 -18.721 1.00 94.81 81 SER A C 1
ATOM 628 O O . SER A 1 81 ? -4.433 -9.924 -19.572 1.00 94.81 81 SER A O 1
ATOM 630 N N . LYS A 1 82 ? -2.932 -10.493 -18.013 1.00 94.62 82 LYS A N 1
ATOM 631 C CA . LYS A 1 82 ? -3.093 -11.942 -18.214 1.00 94.62 82 LYS A CA 1
ATOM 632 C C . LYS A 1 82 ? -4.478 -12.452 -17.818 1.00 94.62 82 LYS A C 1
ATOM 634 O O . LYS A 1 82 ? -4.933 -13.430 -18.405 1.00 94.62 82 LYS A O 1
ATOM 639 N N . LEU A 1 83 ? -5.139 -11.806 -16.861 1.00 92.12 83 LEU A N 1
ATOM 640 C CA . LEU A 1 83 ? -6.480 -12.193 -16.421 1.00 92.12 83 LEU A CA 1
ATOM 641 C C . LEU A 1 83 ? -7.565 -11.901 -17.474 1.00 92.12 83 LEU A C 1
ATOM 643 O O . LEU A 1 83 ? -8.689 -12.359 -17.321 1.00 92.12 83 LEU A O 1
ATOM 647 N N . GLY A 1 84 ? -7.240 -11.196 -18.566 1.00 74.38 84 GLY A N 1
ATOM 648 C CA . GLY A 1 84 ? -8.132 -11.041 -19.720 1.00 74.38 84 GLY A CA 1
ATOM 649 C C . GLY A 1 84 ? -9.163 -9.916 -19.602 1.00 74.38 84 GLY A C 1
ATOM 650 O O . GLY A 1 84 ? -9.948 -9.726 -20.526 1.00 74.38 84 GLY A O 1
ATOM 651 N N . HIS A 1 85 ? -9.134 -9.119 -18.531 1.00 65.44 85 HIS A N 1
ATOM 652 C CA . HIS A 1 85 ? -10.032 -7.971 -18.343 1.00 65.44 85 HIS A CA 1
ATOM 653 C C . HIS A 1 85 ? -9.427 -6.676 -18.886 1.00 65.44 85 HIS A C 1
ATOM 655 O O . HIS A 1 85 ? -9.327 -5.663 -18.194 1.00 65.44 85 HIS A O 1
ATOM 661 N N . HIS A 1 86 ? -9.008 -6.696 -20.150 1.00 59.78 86 HIS A N 1
ATOM 662 C CA . HIS A 1 86 ? -8.631 -5.465 -20.831 1.00 59.78 86 HIS A CA 1
ATOM 663 C C . HIS A 1 86 ? -9.854 -4.542 -20.929 1.00 59.78 86 HIS A C 1
ATOM 665 O O . HIS A 1 86 ? -10.856 -4.903 -21.542 1.00 59.78 86 HIS A O 1
ATOM 671 N N . GLY A 1 87 ? -9.770 -3.350 -20.331 1.00 59.38 87 GLY A N 1
ATOM 672 C CA . GLY A 1 87 ? -10.794 -2.314 -20.476 1.00 59.38 87 GLY A CA 1
ATOM 673 C C . GLY A 1 87 ? -11.820 -2.218 -19.347 1.00 59.38 87 GLY A C 1
ATOM 674 O O . GLY A 1 87 ? -12.786 -1.478 -19.517 1.00 59.38 87 GLY A O 1
ATOM 675 N N . GLN A 1 88 ? -11.612 -2.894 -18.208 1.00 73.00 88 GLN A N 1
ATOM 676 C CA . GLN A 1 88 ? -12.224 -2.491 -16.936 1.00 73.00 88 GLN A CA 1
ATOM 677 C C . GLN A 1 88 ? -11.198 -1.698 -16.118 1.00 73.00 88 GLN A C 1
ATOM 679 O O . GLN A 1 88 ? -10.400 -2.287 -15.384 1.00 73.00 88 GLN A O 1
ATOM 684 N N . PRO A 1 89 ? -11.184 -0.364 -16.255 1.00 82.94 89 PRO A N 1
ATOM 685 C CA . PRO A 1 89 ? -10.290 0.467 -15.476 1.00 82.94 89 PRO A CA 1
ATOM 686 C C . PRO A 1 89 ? -10.579 0.276 -13.996 1.00 82.94 89 PRO A C 1
ATOM 688 O O . PRO A 1 89 ? -11.722 0.071 -13.580 1.00 82.94 89 PRO A O 1
ATOM 691 N N . ALA A 1 90 ? -9.530 0.382 -13.202 1.00 92.44 90 ALA A N 1
ATOM 692 C CA . ALA A 1 90 ? -9.690 0.386 -11.769 1.00 92.44 90 ALA A CA 1
ATOM 693 C C . ALA A 1 90 ? -10.420 1.655 -11.304 1.00 92.44 90 ALA A C 1
ATOM 695 O O . ALA A 1 90 ? -10.133 2.761 -11.758 1.00 92.44 90 ALA A O 1
ATOM 696 N N . SER A 1 91 ? -11.351 1.483 -10.371 1.00 94.50 91 SER A N 1
ATOM 697 C CA . SER A 1 91 ? -12.036 2.576 -9.670 1.00 94.50 91 SER A CA 1
ATOM 698 C C . SER A 1 91 ? -11.360 2.915 -8.339 1.00 94.50 91 SER A C 1
ATOM 700 O O . SER A 1 91 ? -11.783 3.829 -7.628 1.00 94.50 91 SER A O 1
ATOM 702 N N . ARG A 1 92 ? -10.343 2.138 -7.957 1.00 96.94 92 ARG A N 1
ATOM 703 C CA . ARG A 1 92 ? -9.560 2.291 -6.732 1.00 96.94 92 ARG A CA 1
ATOM 704 C C . ARG A 1 92 ? -8.082 2.193 -7.071 1.00 96.94 92 ARG A C 1
ATOM 706 O O . ARG A 1 92 ? -7.698 1.262 -7.765 1.00 96.94 92 ARG A O 1
ATOM 713 N N . MET A 1 93 ? -7.248 3.094 -6.573 1.00 97.69 93 MET A N 1
ATOM 714 C CA . MET A 1 93 ? -5.790 2.937 -6.613 1.00 97.69 93 MET A CA 1
ATOM 715 C C . MET A 1 93 ? -5.286 2.575 -5.227 1.00 97.69 93 MET A C 1
ATOM 717 O O . MET A 1 93 ? -5.678 3.215 -4.262 1.00 97.69 93 MET A O 1
ATOM 721 N N . VAL A 1 94 ? -4.415 1.577 -5.120 1.00 98.62 94 VAL A N 1
ATOM 722 C CA . VAL A 1 94 ? -3.849 1.152 -3.840 1.00 98.62 94 VAL A CA 1
ATOM 723 C C . VAL A 1 94 ? -2.400 1.607 -3.741 1.00 98.62 94 VAL A C 1
ATOM 725 O O . VAL A 1 94 ? -1.541 1.114 -4.474 1.00 98.62 94 VAL A O 1
ATOM 728 N N . THR A 1 95 ? -2.130 2.509 -2.802 1.00 98.56 95 THR A N 1
ATOM 729 C CA . THR A 1 95 ? -0.771 2.903 -2.420 1.00 98.56 95 THR A CA 1
ATOM 730 C C . THR A 1 95 ? -0.300 1.989 -1.296 1.00 98.56 95 THR A C 1
ATOM 732 O O . THR A 1 95 ? -0.970 1.850 -0.271 1.00 98.56 95 THR A O 1
ATOM 735 N N . HIS A 1 96 ? 0.833 1.316 -1.510 1.00 98.12 96 HIS A N 1
ATOM 736 C CA . HIS A 1 96 ? 1.367 0.319 -0.584 1.00 98.12 96 HIS A CA 1
ATOM 737 C C . HIS A 1 96 ? 2.894 0.209 -0.662 1.00 98.12 96 HIS A C 1
ATOM 739 O O . HIS A 1 96 ? 3.514 0.530 -1.676 1.00 98.12 96 HIS A O 1
ATOM 745 N N . ASN A 1 97 ? 3.498 -0.325 0.399 1.00 95.25 97 ASN A N 1
ATOM 746 C CA . ASN A 1 97 ? 4.923 -0.637 0.457 1.00 95.25 97 ASN A CA 1
ATOM 747 C C . ASN A 1 97 ? 5.173 -2.110 0.096 1.00 95.25 97 ASN A C 1
ATOM 749 O O . ASN A 1 97 ? 4.494 -3.009 0.587 1.00 95.25 97 ASN A O 1
ATOM 753 N N . TRP A 1 98 ? 6.179 -2.385 -0.735 1.00 95.88 98 TRP A N 1
ATOM 754 C CA . TRP A 1 98 ? 6.515 -3.760 -1.123 1.00 95.88 98 TRP A CA 1
ATOM 755 C C . TRP A 1 98 ? 7.168 -4.580 -0.008 1.00 95.88 98 TRP A C 1
ATOM 757 O O . TRP A 1 98 ? 7.121 -5.808 -0.056 1.00 95.88 98 TRP A O 1
ATOM 767 N N . ASN A 1 99 ? 7.745 -3.908 0.990 1.00 94.88 99 ASN A N 1
ATOM 768 C CA . ASN A 1 99 ? 8.255 -4.560 2.194 1.00 94.88 99 ASN A CA 1
ATOM 769 C C . ASN A 1 99 ? 7.127 -4.953 3.163 1.00 94.88 99 ASN A C 1
ATOM 771 O O . ASN A 1 99 ? 7.385 -5.716 4.086 1.00 94.88 99 ASN A O 1
ATOM 775 N N . ASN A 1 100 ? 5.898 -4.461 2.961 1.00 95.38 100 ASN A N 1
ATOM 776 C CA . ASN A 1 100 ? 4.760 -4.844 3.790 1.00 95.38 100 ASN A CA 1
ATOM 777 C C . ASN A 1 100 ? 4.389 -6.314 3.542 1.00 95.38 100 ASN A C 1
ATOM 779 O O . ASN A 1 100 ? 4.498 -6.813 2.411 1.00 95.38 100 ASN A O 1
ATOM 783 N N . ILE A 1 101 ? 3.909 -6.979 4.593 1.00 97.81 101 ILE A N 1
ATOM 784 C CA . ILE A 1 101 ? 3.342 -8.326 4.544 1.00 97.81 101 ILE A CA 1
ATOM 785 C C . ILE A 1 101 ? 2.202 -8.339 3.520 1.00 97.81 101 ILE A C 1
ATOM 787 O O . ILE A 1 101 ? 1.299 -7.502 3.541 1.00 97.81 101 ILE A O 1
ATOM 791 N N . PHE A 1 102 ? 2.225 -9.300 2.597 1.00 98.38 102 PHE A N 1
ATOM 792 C CA . PHE A 1 102 ? 1.274 -9.336 1.486 1.00 98.38 102 PHE A CA 1
ATOM 793 C C . PHE A 1 102 ? -0.180 -9.498 1.959 1.00 98.38 102 PHE A C 1
ATOM 795 O O . PHE A 1 102 ? -1.093 -8.915 1.377 1.00 98.38 102 PHE A O 1
ATOM 802 N N . SER A 1 103 ? -0.414 -10.222 3.057 1.00 98.12 103 SER A N 1
ATOM 803 C CA . SER A 1 103 ? -1.754 -10.334 3.649 1.00 98.12 103 SER A CA 1
ATOM 804 C C . SER A 1 103 ? -2.294 -8.998 4.159 1.00 98.12 103 SER A C 1
ATOM 806 O O . SER A 1 103 ? -3.503 -8.809 4.129 1.00 98.12 103 SER A O 1
ATOM 808 N N . HIS A 1 104 ? -1.438 -8.052 4.563 1.00 97.94 104 HIS A N 1
ATOM 809 C CA . HIS A 1 104 ? -1.876 -6.720 4.998 1.00 97.94 104 HIS A CA 1
ATOM 810 C C . HIS A 1 104 ? -2.394 -5.905 3.817 1.00 97.94 104 HIS A C 1
ATOM 812 O O . HIS A 1 104 ? -3.415 -5.230 3.933 1.00 97.94 104 HIS A O 1
ATOM 818 N N . LEU A 1 105 ? -1.750 -6.029 2.650 1.00 98.50 105 LEU A N 1
ATOM 819 C CA . LEU A 1 105 ? -2.237 -5.439 1.403 1.00 98.50 105 LEU A CA 1
ATOM 820 C C . LEU A 1 105 ? -3.630 -5.978 1.051 1.00 98.50 105 LEU A C 1
ATOM 822 O O . LEU A 1 105 ? -4.547 -5.198 0.803 1.00 98.50 105 LEU A O 1
ATOM 826 N N . VAL A 1 106 ? -3.810 -7.303 1.058 1.00 98.50 106 VAL A N 1
ATOM 827 C CA . VAL A 1 106 ? -5.107 -7.921 0.728 1.00 98.50 106 VAL A CA 1
ATOM 828 C C . VAL A 1 106 ? -6.172 -7.570 1.770 1.00 98.50 106 VAL A C 1
ATOM 830 O O . VAL A 1 106 ? -7.288 -7.207 1.404 1.00 98.50 106 VAL A O 1
ATOM 833 N N . ALA A 1 107 ? -5.832 -7.606 3.058 1.00 98.38 107 ALA A N 1
ATOM 834 C CA . ALA A 1 107 ? -6.734 -7.212 4.134 1.00 98.38 107 ALA A CA 1
ATOM 835 C C . ALA A 1 107 ? -7.125 -5.728 4.049 1.00 98.38 107 ALA A C 1
ATOM 837 O O . ALA A 1 107 ? -8.276 -5.396 4.310 1.00 98.38 107 ALA A O 1
ATOM 838 N N . SER A 1 108 ? -6.217 -4.841 3.629 1.00 98.50 108 SER A N 1
ATOM 839 C CA . SER A 1 108 ? -6.522 -3.421 3.394 1.00 98.50 108 SER A CA 1
ATOM 840 C C . SER A 1 108 ? -7.544 -3.237 2.272 1.00 98.50 108 SER A C 1
ATOM 842 O O . SER A 1 108 ? -8.466 -2.435 2.397 1.00 98.50 108 SER A O 1
ATOM 844 N N . VAL A 1 109 ? -7.424 -4.014 1.191 1.00 98.62 109 VAL A N 1
ATOM 845 C CA . VAL A 1 109 ? -8.415 -4.022 0.103 1.00 98.62 109 VAL A CA 1
ATOM 846 C C . VAL A 1 109 ? -9.767 -4.553 0.595 1.00 98.62 109 VAL A C 1
ATOM 848 O O . VAL A 1 109 ? -10.805 -3.990 0.257 1.00 98.62 109 VAL A O 1
ATOM 851 N N . LEU A 1 110 ? -9.778 -5.589 1.439 1.00 98.25 110 LEU A N 1
ATOM 852 C CA . LEU A 1 110 ? -11.007 -6.056 2.091 1.00 98.25 110 LEU A CA 1
ATOM 853 C C . LEU A 1 110 ? -11.617 -4.966 2.982 1.00 98.25 110 LEU A C 1
ATOM 855 O O . LEU A 1 110 ? -12.808 -4.694 2.874 1.00 98.25 110 LEU A O 1
ATOM 859 N N . ALA A 1 111 ? -10.815 -4.292 3.803 1.00 97.38 111 ALA A N 1
ATOM 860 C CA . ALA A 1 111 ? -11.275 -3.192 4.644 1.00 97.38 111 ALA A CA 1
ATOM 861 C C . ALA A 1 111 ? -11.860 -2.030 3.827 1.00 97.38 111 ALA A C 1
ATOM 863 O O . ALA A 1 111 ? -12.840 -1.420 4.246 1.00 97.38 111 ALA A O 1
ATOM 864 N N . ASP A 1 112 ? -11.321 -1.748 2.638 1.00 97.88 112 ASP A N 1
ATOM 865 C CA . ASP A 1 112 ? -11.940 -0.823 1.681 1.00 97.88 112 ASP A CA 1
ATOM 866 C C . ASP A 1 112 ? -13.300 -1.316 1.180 1.00 97.88 112 ASP A C 1
ATOM 868 O O . ASP A 1 112 ? -14.281 -0.586 1.281 1.00 97.88 112 ASP A O 1
ATOM 872 N N . ALA A 1 113 ? -13.393 -2.566 0.727 1.00 97.44 113 ALA A N 1
ATOM 873 C CA . ALA A 1 113 ? -14.645 -3.145 0.232 1.00 97.44 113 ALA A CA 1
ATOM 874 C C . ALA A 1 113 ? -15.750 -3.238 1.305 1.00 97.44 113 ALA A C 1
ATOM 876 O O . ALA A 1 113 ? -16.942 -3.207 0.989 1.00 97.44 113 ALA A O 1
ATOM 877 N N . PHE A 1 114 ? -15.365 -3.354 2.578 1.00 96.31 114 PHE A N 1
ATOM 878 C CA . PHE A 1 114 ? -16.270 -3.324 3.729 1.00 96.31 114 PHE A CA 1
ATOM 879 C C . PHE A 1 114 ? -16.504 -1.918 4.298 1.00 96.31 114 PHE A C 1
ATOM 881 O O . PHE A 1 114 ? -17.318 -1.783 5.210 1.00 96.31 114 PHE A O 1
ATOM 888 N N . ASP A 1 115 ? -15.832 -0.900 3.756 1.00 94.25 115 ASP A N 1
ATOM 889 C CA . ASP A 1 115 ? -15.860 0.492 4.212 1.00 94.25 115 ASP A CA 1
ATOM 890 C C . ASP A 1 115 ? -15.520 0.660 5.705 1.00 94.25 115 ASP A C 1
ATOM 892 O O . ASP A 1 115 ? -16.140 1.426 6.438 1.00 94.25 115 ASP A O 1
ATOM 896 N N . VAL A 1 116 ? -14.512 -0.083 6.168 1.00 92.19 116 VAL A N 1
ATOM 897 C CA . VAL A 1 116 ? -13.983 0.006 7.535 1.00 92.19 116 VAL A CA 1
ATOM 898 C C . VAL A 1 116 ? -12.540 0.528 7.531 1.00 92.19 116 VAL A C 1
ATOM 900 O O . VAL A 1 116 ? -11.807 0.316 6.559 1.00 92.19 116 VAL A O 1
ATOM 903 N N . PRO A 1 117 ? -12.104 1.248 8.578 1.00 91.88 117 PRO A N 1
ATOM 904 C CA . PRO A 1 117 ? -10.785 1.892 8.611 1.00 91.88 117 PRO A CA 1
ATOM 905 C C . PRO A 1 117 ? -9.637 0.973 9.053 1.00 91.88 117 PRO A C 1
ATOM 907 O O . PRO A 1 117 ? -8.480 1.303 8.809 1.00 91.88 117 PRO A O 1
ATOM 910 N N . SER A 1 118 ? -9.926 -0.158 9.704 1.00 93.94 118 SER A N 1
ATOM 911 C CA . SER A 1 118 ? -8.912 -1.125 10.143 1.00 93.94 118 SER A CA 1
ATOM 912 C C . SER A 1 118 ? -9.041 -2.443 9.396 1.00 93.94 118 SER A C 1
ATOM 914 O O . SER A 1 118 ? -10.151 -2.906 9.120 1.00 93.94 118 SER A O 1
ATOM 916 N N . TYR A 1 119 ? -7.895 -3.047 9.078 1.00 96.25 119 TYR A N 1
ATOM 917 C CA . TYR A 1 119 ? -7.838 -4.320 8.373 1.00 96.25 119 TYR A CA 1
ATOM 918 C C . TYR A 1 119 ? -7.474 -5.533 9.237 1.00 96.25 119 TYR A C 1
ATOM 920 O O . TYR A 1 119 ? -7.625 -6.661 8.758 1.00 96.25 119 TYR A O 1
ATOM 928 N N . ALA A 1 120 ? -7.068 -5.351 10.500 1.00 94.62 120 ALA A N 1
ATOM 929 C CA . ALA A 1 120 ? -6.758 -6.451 11.419 1.00 94.62 120 ALA A CA 1
ATOM 930 C C . ALA A 1 120 ? -7.864 -7.518 11.509 1.00 94.62 120 ALA A C 1
ATOM 932 O O . ALA A 1 120 ? -7.531 -8.706 11.438 1.00 94.62 120 ALA A O 1
ATOM 933 N N . PRO A 1 121 ? -9.172 -7.171 11.557 1.00 92.38 121 PRO A N 1
ATOM 934 C CA . PRO A 1 121 ? -10.224 -8.182 11.581 1.00 92.38 121 PRO A CA 1
ATOM 935 C C . PRO A 1 121 ? -10.157 -9.141 10.391 1.00 92.38 121 PRO A C 1
ATOM 937 O O . PRO A 1 121 ? -10.428 -10.328 10.552 1.00 92.38 121 PRO A O 1
ATOM 940 N N . PHE A 1 122 ? -9.759 -8.677 9.203 1.00 95.69 122 PHE A N 1
ATOM 941 C CA . PHE A 1 122 ? -9.698 -9.525 8.011 1.00 95.69 122 PHE A CA 1
ATOM 942 C C . PHE A 1 122 ? -8.474 -10.438 7.985 1.00 95.69 122 PHE A C 1
ATOM 944 O O . PHE A 1 122 ? -8.551 -11.500 7.372 1.00 95.69 122 PHE A O 1
ATOM 951 N N . LEU A 1 123 ? -7.383 -10.100 8.681 1.00 94.25 123 LEU A N 1
ATOM 952 C CA . LEU A 1 123 ? -6.196 -10.962 8.753 1.00 94.25 123 LEU A CA 1
ATOM 953 C C . LEU A 1 123 ? -6.526 -12.332 9.356 1.00 94.25 123 LEU A C 1
ATOM 955 O O . LEU A 1 123 ? -6.094 -13.354 8.829 1.00 94.25 123 LEU A O 1
ATOM 959 N N . LEU A 1 124 ? -7.375 -12.361 10.388 1.00 87.31 124 LEU A N 1
ATOM 960 C CA . LEU A 1 124 ? -7.870 -13.600 11.002 1.00 87.31 124 LEU A CA 1
ATOM 961 C C . LEU A 1 124 ? -8.765 -14.417 10.056 1.00 87.31 124 LEU A C 1
ATOM 963 O O . LEU A 1 124 ? -8.889 -15.631 10.199 1.00 87.31 124 LEU A O 1
ATOM 967 N N . HIS A 1 125 ? -9.402 -13.754 9.088 1.00 88.12 125 HIS A N 1
ATOM 968 C CA . HIS A 1 125 ? -10.373 -14.370 8.188 1.00 88.12 125 HIS A CA 1
ATOM 969 C C . HIS A 1 125 ? -9.782 -14.789 6.836 1.00 88.12 125 HIS A C 1
ATOM 971 O O . HIS A 1 125 ? -10.372 -15.636 6.170 1.00 88.12 125 HIS A O 1
ATOM 977 N N . LEU A 1 126 ? -8.628 -14.245 6.437 1.00 90.19 126 LEU A N 1
ATOM 978 C CA . LEU A 1 126 ? -7.950 -14.579 5.178 1.00 90.19 126 LEU A CA 1
ATOM 979 C C . LEU A 1 126 ? -7.478 -16.043 5.097 1.00 90.19 126 LEU A C 1
ATOM 981 O O . LEU A 1 126 ? -7.249 -16.537 3.996 1.00 90.19 126 LEU A O 1
ATOM 985 N N . GLY A 1 127 ? -7.367 -16.739 6.231 1.00 83.75 127 GLY A N 1
ATOM 986 C CA . GLY A 1 127 ? -7.142 -18.184 6.287 1.00 83.75 127 GLY A CA 1
ATOM 987 C C . GLY A 1 127 ? -8.431 -18.982 6.059 1.00 83.75 127 GLY A C 1
ATOM 988 O O . GLY A 1 127 ? -9.044 -18.944 4.994 1.00 83.75 127 GLY A O 1
ATOM 989 N N . GLU A 1 128 ? -8.869 -19.711 7.083 1.00 83.12 128 GLU A N 1
ATOM 990 C CA . GLU A 1 128 ? -9.970 -20.685 6.987 1.00 83.12 128 GLU A CA 1
ATOM 991 C C . GLU A 1 128 ? -11.329 -20.076 6.598 1.00 83.12 128 GLU A C 1
ATOM 993 O O . GLU A 1 128 ? -12.197 -20.769 6.069 1.00 83.12 128 GLU A O 1
ATOM 998 N N . ARG A 1 129 ? -11.529 -18.772 6.827 1.00 88.88 129 ARG A N 1
ATOM 999 C CA . ARG A 1 129 ? -12.817 -18.088 6.613 1.00 88.88 129 ARG A CA 1
ATOM 1000 C C . ARG A 1 129 ? -12.904 -17.327 5.288 1.00 88.88 129 ARG A C 1
ATOM 1002 O O . ARG A 1 129 ? -13.904 -16.648 5.042 1.00 88.88 129 ARG A O 1
ATOM 1009 N N . LEU A 1 130 ? -11.916 -17.471 4.405 1.00 93.31 130 LEU A N 1
ATOM 1010 C CA . LEU A 1 130 ? -11.914 -16.818 3.097 1.00 93.31 130 LEU A CA 1
ATOM 1011 C C . LEU A 1 130 ? -13.165 -17.139 2.247 1.00 93.31 130 LEU A C 1
ATOM 1013 O O . LEU A 1 130 ? -13.693 -16.214 1.624 1.00 93.31 130 LEU A O 1
ATOM 1017 N N . PRO A 1 131 ? -13.712 -18.377 2.229 1.00 94.88 131 PRO A N 1
ATOM 1018 C CA . PRO A 1 131 ? -14.957 -18.662 1.510 1.00 94.88 131 PRO A CA 1
ATOM 1019 C C . PRO A 1 131 ? -16.147 -17.830 2.008 1.00 94.88 131 PRO A C 1
ATOM 1021 O O . PRO A 1 131 ? -16.855 -17.230 1.201 1.00 94.88 131 PRO A O 1
ATOM 1024 N N . ALA A 1 132 ? -16.315 -17.709 3.329 1.00 94.44 132 ALA A N 1
ATOM 1025 C CA . ALA A 1 132 ? -17.394 -16.921 3.924 1.00 94.44 132 ALA A CA 1
ATOM 1026 C C . ALA A 1 132 ? -17.261 -15.423 3.595 1.00 94.44 132 ALA A C 1
ATOM 1028 O O . ALA A 1 132 ? -18.256 -14.765 3.286 1.00 94.44 132 ALA A O 1
ATOM 1029 N N . LEU A 1 133 ? -16.029 -14.893 3.590 1.00 95.25 133 LEU A N 1
ATOM 1030 C CA . LEU A 1 133 ? -15.761 -13.519 3.155 1.00 95.25 133 LEU A CA 1
ATOM 1031 C C . LEU A 1 133 ? -16.151 -13.292 1.689 1.00 95.25 133 LEU A C 1
ATOM 1033 O O . LEU A 1 133 ? -16.783 -12.284 1.376 1.00 95.25 133 LEU A O 1
ATOM 1037 N N . ARG A 1 134 ? -15.811 -14.224 0.788 1.00 97.00 134 ARG A N 1
ATOM 1038 C CA . ARG A 1 134 ? -16.188 -14.133 -0.635 1.00 97.00 134 ARG A CA 1
ATOM 1039 C C . ARG A 1 134 ? -17.705 -14.110 -0.818 1.00 97.00 134 ARG A C 1
ATOM 1041 O O . ARG A 1 134 ? -18.205 -13.344 -1.639 1.00 97.00 134 ARG A O 1
ATOM 1048 N N . ASP A 1 135 ? -18.438 -14.918 -0.058 1.00 96.88 135 ASP A N 1
ATOM 1049 C CA . ASP A 1 135 ? -19.899 -14.966 -0.144 1.00 96.88 135 ASP A CA 1
ATOM 1050 C C . ASP A 1 135 ? -20.555 -13.672 0.356 1.00 96.88 135 ASP A C 1
ATOM 1052 O O . ASP A 1 135 ? -21.491 -13.173 -0.273 1.00 96.88 135 ASP A O 1
ATOM 1056 N N . GLU A 1 136 ? -20.040 -13.084 1.439 1.00 96.81 136 GLU A N 1
ATOM 1057 C CA . GLU A 1 136 ? -20.474 -11.767 1.922 1.00 96.81 136 GLU A CA 1
ATOM 1058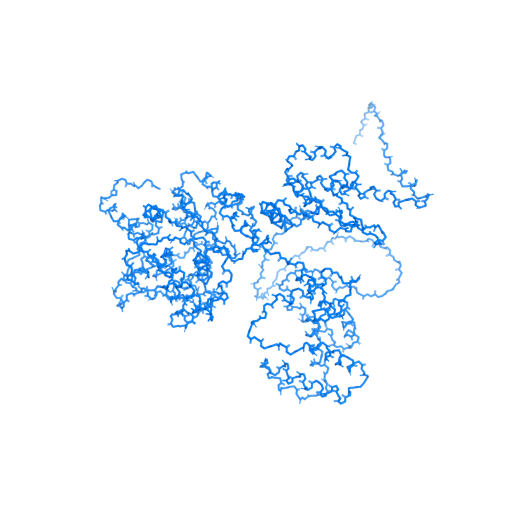 C C . GLU A 1 136 ? -20.179 -10.662 0.895 1.00 96.81 136 GLU A C 1
ATOM 1060 O O . GLU A 1 136 ? -21.074 -9.891 0.548 1.00 96.81 136 GLU A O 1
ATOM 1065 N N . LEU A 1 137 ? -18.967 -10.615 0.334 1.00 97.50 137 LEU A N 1
ATOM 1066 C CA . LEU A 1 137 ? -18.600 -9.637 -0.698 1.00 97.50 137 LEU A CA 1
ATOM 1067 C C . LEU A 1 137 ? -19.450 -9.778 -1.962 1.00 97.50 137 LEU A C 1
ATOM 1069 O O . LEU A 1 137 ? -19.823 -8.773 -2.571 1.00 97.50 137 LEU A O 1
ATOM 1073 N N . ARG A 1 138 ? -19.797 -11.012 -2.349 1.00 97.56 138 ARG A N 1
ATOM 1074 C CA . ARG A 1 138 ? -20.703 -11.272 -3.473 1.00 97.56 138 ARG A CA 1
ATOM 1075 C C . ARG A 1 138 ? -22.103 -10.737 -3.183 1.00 97.56 138 ARG A C 1
ATOM 1077 O O . ARG A 1 138 ? -22.668 -10.067 -4.042 1.00 97.56 138 ARG A O 1
ATOM 1084 N N . ARG A 1 139 ? -22.635 -10.955 -1.973 1.00 97.56 139 ARG A N 1
ATOM 1085 C CA . ARG A 1 139 ? -23.925 -10.378 -1.547 1.00 97.56 139 ARG A CA 1
ATOM 1086 C C . ARG A 1 139 ? -23.916 -8.847 -1.553 1.00 97.56 139 ARG A C 1
ATOM 1088 O O . ARG A 1 139 ? -24.943 -8.248 -1.850 1.00 97.56 139 ARG A O 1
ATOM 1095 N N . ARG A 1 140 ? -22.766 -8.221 -1.286 1.00 96.94 140 ARG A N 1
ATOM 1096 C CA . ARG A 1 140 ? -22.574 -6.759 -1.350 1.00 96.94 140 ARG A CA 1
ATOM 1097 C C . ARG A 1 140 ? -22.265 -6.213 -2.748 1.00 96.94 140 ARG A C 1
ATOM 1099 O O . ARG A 1 140 ? -22.104 -5.004 -2.891 1.00 96.94 140 ARG A O 1
ATOM 1106 N N . GLY A 1 141 ? -22.119 -7.072 -3.760 1.00 96.81 141 GLY A N 1
ATOM 1107 C CA . GLY A 1 141 ? -21.720 -6.659 -5.109 1.00 96.81 141 GLY A CA 1
ATOM 1108 C C . GLY A 1 141 ? -20.294 -6.099 -5.205 1.00 96.81 141 GLY A C 1
ATOM 1109 O O . GLY A 1 141 ? -19.992 -5.371 -6.142 1.00 96.81 141 GLY A O 1
ATOM 1110 N N . GLN A 1 142 ? -19.411 -6.418 -4.251 1.00 97.19 142 GLN A N 1
ATOM 1111 C CA . GLN A 1 142 ? -18.053 -5.855 -4.178 1.00 97.19 142 GLN A CA 1
ATOM 1112 C C . GLN A 1 142 ? -17.010 -6.657 -4.972 1.00 97.19 142 GLN A C 1
ATOM 1114 O O . GLN A 1 142 ? -15.908 -6.174 -5.211 1.00 97.19 142 GLN A O 1
ATOM 1119 N N . MET A 1 143 ? -17.337 -7.881 -5.401 1.00 96.81 143 MET A N 1
ATOM 1120 C CA . MET A 1 143 ? -16.388 -8.784 -6.076 1.00 96.81 143 MET A CA 1
ATOM 1121 C C . MET A 1 143 ? -15.835 -8.221 -7.393 1.00 96.81 143 MET A C 1
ATOM 1123 O O . MET A 1 143 ? -14.689 -8.503 -7.736 1.00 96.81 143 MET A O 1
ATOM 1127 N N . GLU A 1 144 ? -16.631 -7.406 -8.087 1.00 95.19 144 GLU A N 1
ATOM 1128 C CA . GLU A 1 144 ? -16.294 -6.812 -9.387 1.00 95.19 144 GLU A CA 1
ATOM 1129 C C . GLU A 1 144 ? -15.578 -5.457 -9.264 1.00 95.19 144 GLU A C 1
ATOM 1131 O O . GLU A 1 144 ? -15.189 -4.873 -10.276 1.00 95.19 144 GLU A O 1
ATOM 1136 N N . VAL A 1 145 ? -15.393 -4.929 -8.045 1.00 95.56 145 VAL A N 1
ATOM 1137 C CA . VAL A 1 145 ? -14.649 -3.678 -7.850 1.00 95.56 145 VAL A CA 1
ATOM 1138 C C . VAL A 1 145 ? -13.203 -3.898 -8.276 1.00 95.56 145 VAL A C 1
ATOM 1140 O O . VAL A 1 145 ? -12.531 -4.819 -7.809 1.00 95.56 145 VAL A O 1
ATOM 1143 N N . SER A 1 146 ? -12.737 -3.044 -9.186 1.00 96.06 146 SER A N 1
ATOM 1144 C CA . SER A 1 146 ? -11.416 -3.146 -9.795 1.00 96.06 146 SER A CA 1
ATOM 1145 C C . SER A 1 146 ? -10.424 -2.211 -9.103 1.00 96.06 146 SER A C 1
ATOM 1147 O O . SER A 1 146 ? -10.669 -1.009 -8.955 1.00 96.06 146 SER A O 1
ATOM 1149 N N . TYR A 1 147 ? -9.294 -2.781 -8.691 1.00 97.69 147 TYR A N 1
ATOM 1150 C CA . TYR A 1 147 ? -8.213 -2.119 -7.974 1.00 97.69 147 TYR A CA 1
ATOM 1151 C C . TYR A 1 147 ? -6.969 -2.004 -8.858 1.00 97.69 147 TYR A C 1
ATOM 1153 O O . TYR A 1 147 ? -6.550 -2.955 -9.520 1.00 97.69 147 TYR A O 1
ATOM 1161 N N . TRP A 1 148 ? -6.334 -0.838 -8.836 1.00 97.75 148 TRP A N 1
ATOM 1162 C CA . TRP A 1 148 ? -5.017 -0.614 -9.397 1.00 97.75 148 TRP A CA 1
ATOM 1163 C C . TRP A 1 148 ? -3.993 -0.841 -8.296 1.00 97.75 148 TRP A C 1
ATOM 1165 O O . TRP A 1 148 ? -3.867 -0.037 -7.376 1.00 97.75 148 TRP A O 1
ATOM 1175 N N . ILE A 1 149 ? -3.286 -1.963 -8.370 1.00 98.12 149 ILE A N 1
ATOM 1176 C CA . ILE A 1 149 ? -2.243 -2.343 -7.414 1.00 98.12 149 ILE A CA 1
ATOM 1177 C C . ILE A 1 149 ? -0.962 -2.515 -8.217 1.00 98.12 149 ILE A C 1
ATOM 1179 O O . ILE A 1 149 ? -0.931 -3.357 -9.121 1.00 98.12 149 ILE A O 1
ATOM 1183 N N . CYS A 1 150 ? 0.083 -1.735 -7.930 1.00 97.81 150 CYS A N 1
ATOM 1184 C CA . CYS A 1 150 ? 1.262 -1.666 -8.802 1.00 97.81 150 CYS A CA 1
ATOM 1185 C C . CYS A 1 150 ? 1.929 -3.040 -9.002 1.00 97.81 150 CYS A C 1
ATOM 1187 O O . CYS A 1 150 ? 2.357 -3.359 -10.111 1.00 97.81 150 CYS A O 1
ATOM 1189 N N . ALA A 1 151 ? 1.914 -3.907 -7.982 1.00 97.94 151 ALA A N 1
ATOM 1190 C CA . ALA A 1 151 ? 2.407 -5.285 -8.063 1.00 97.94 151 ALA A CA 1
ATOM 1191 C C . ALA A 1 151 ? 1.758 -6.104 -9.200 1.00 97.94 151 ALA A C 1
ATOM 1193 O O . ALA A 1 151 ? 2.443 -6.881 -9.864 1.00 97.94 151 ALA A O 1
ATOM 1194 N N . PHE A 1 152 ? 0.464 -5.899 -9.463 1.00 97.94 152 PHE A N 1
ATOM 1195 C CA . PHE A 1 152 ? -0.316 -6.654 -10.451 1.00 97.94 152 PHE A CA 1
ATOM 1196 C C . PHE A 1 152 ? -0.477 -5.933 -11.794 1.00 97.94 152 PHE A C 1
ATOM 1198 O O . PHE A 1 152 ? -0.551 -6.583 -12.842 1.00 97.94 152 PHE A O 1
ATOM 1205 N N . THR A 1 153 ? -0.571 -4.604 -11.765 1.00 97.00 153 THR A N 1
ATOM 1206 C CA . THR A 1 153 ? -0.934 -3.765 -12.920 1.00 97.00 153 THR A CA 1
ATOM 1207 C C . THR A 1 153 ? 0.270 -3.280 -13.718 1.00 97.00 153 THR A C 1
ATOM 1209 O O . THR A 1 153 ? 0.172 -3.151 -14.941 1.00 97.00 153 THR A O 1
ATOM 1212 N N . VAL A 1 154 ? 1.421 -3.076 -13.073 1.00 97.19 154 VAL A N 1
ATOM 1213 C CA . VAL A 1 154 ? 2.681 -2.786 -13.765 1.00 97.19 154 VAL A CA 1
ATOM 1214 C C . VAL A 1 154 ? 3.235 -4.076 -14.365 1.00 97.19 154 VAL A C 1
ATOM 1216 O O . VAL A 1 154 ? 3.208 -5.146 -13.748 1.00 97.19 154 VAL A O 1
ATOM 1219 N N . ASN A 1 155 ? 3.755 -3.993 -15.588 1.00 97.69 155 ASN A N 1
ATOM 1220 C CA . ASN A 1 155 ? 4.412 -5.113 -16.238 1.00 97.69 155 ASN A CA 1
ATOM 1221 C C . ASN A 1 155 ? 5.774 -5.381 -15.587 1.00 97.69 155 ASN A C 1
ATOM 1223 O O . ASN A 1 155 ? 6.810 -4.896 -16.041 1.00 97.69 155 ASN A O 1
ATOM 1227 N N . GLN A 1 156 ? 5.780 -6.232 -14.560 1.00 97.81 156 GLN A N 1
ATOM 1228 C CA . GLN A 1 156 ? 6.995 -6.617 -13.837 1.00 97.81 156 GLN A CA 1
ATOM 1229 C C . GLN A 1 156 ? 8.060 -7.248 -14.747 1.00 97.81 156 GLN A C 1
ATOM 1231 O O . GLN A 1 156 ? 9.259 -7.164 -14.454 1.00 97.81 156 GLN A O 1
ATOM 1236 N N . HIS A 1 157 ? 7.653 -7.827 -15.886 1.00 97.81 157 HIS A N 1
ATOM 1237 C CA . HIS A 1 157 ? 8.580 -8.352 -16.888 1.00 97.81 157 HIS A CA 1
ATOM 1238 C C . HIS A 1 157 ? 9.306 -7.269 -17.673 1.00 97.81 157 HIS A C 1
ATOM 1240 O O . HIS A 1 157 ? 10.404 -7.524 -18.155 1.00 97.81 157 HIS A O 1
ATOM 1246 N N . ALA A 1 158 ? 8.734 -6.074 -17.790 1.00 97.06 158 ALA A N 1
ATOM 1247 C CA . ALA A 1 158 ? 9.358 -4.936 -18.456 1.00 97.06 158 ALA A CA 1
ATOM 1248 C C . ALA A 1 158 ? 10.242 -4.099 -17.515 1.00 97.06 158 ALA A C 1
ATOM 1250 O O . ALA A 1 158 ? 10.843 -3.124 -17.953 1.00 97.06 158 ALA A O 1
ATOM 1251 N N . SER A 1 159 ? 10.354 -4.481 -16.238 1.00 94.50 159 SER A N 1
ATOM 1252 C CA . SER A 1 159 ? 11.117 -3.718 -15.244 1.00 94.50 159 SER A CA 1
ATOM 1253 C C . SER A 1 159 ? 12.053 -4.610 -14.436 1.00 94.50 159 SER A C 1
ATOM 1255 O O . SER A 1 159 ? 13.265 -4.576 -14.628 1.00 94.50 159 SER A O 1
ATOM 1257 N N . ILE A 1 160 ? 11.524 -5.447 -13.544 1.00 95.38 160 ILE A N 1
ATOM 1258 C CA . ILE A 1 160 ? 12.341 -6.045 -12.480 1.00 95.38 160 ILE A CA 1
ATOM 1259 C C . ILE A 1 160 ? 12.606 -7.544 -12.647 1.00 95.38 160 ILE A C 1
ATOM 1261 O O . ILE A 1 160 ? 13.508 -8.064 -11.999 1.00 95.38 160 ILE A O 1
ATOM 1265 N N . CYS A 1 161 ? 11.886 -8.271 -13.507 1.00 97.00 161 CYS A N 1
ATOM 1266 C CA . CYS A 1 161 ? 11.909 -9.744 -13.489 1.00 97.00 161 CYS A CA 1
ATOM 1267 C C . CYS A 1 161 ? 13.282 -10.394 -13.751 1.00 97.00 161 CYS A C 1
ATOM 1269 O O . CYS A 1 161 ? 13.508 -11.526 -13.328 1.00 97.00 161 CYS A O 1
ATOM 1271 N N . GLY A 1 162 ? 14.180 -9.704 -14.463 1.00 95.19 162 GLY A N 1
ATOM 1272 C CA . GLY A 1 162 ? 15.469 -10.245 -14.909 1.00 95.19 162 GLY A CA 1
ATOM 1273 C C . GLY A 1 162 ? 16.638 -9.989 -13.956 1.00 95.19 162 GLY A C 1
ATOM 1274 O O . GLY A 1 162 ? 17.736 -10.462 -14.222 1.00 95.19 162 GLY A O 1
ATOM 1275 N N . GLY A 1 163 ? 16.440 -9.234 -12.870 1.00 94.56 163 GLY A N 1
ATOM 1276 C CA . GLY A 1 163 ? 17.521 -8.915 -11.937 1.00 94.56 163 GLY A CA 1
ATOM 1277 C C . GLY A 1 163 ? 17.134 -7.929 -10.836 1.00 94.56 163 GLY A C 1
ATOM 1278 O O . GLY A 1 163 ? 15.962 -7.605 -10.632 1.00 94.56 163 GLY A O 1
ATOM 1279 N N . PHE A 1 164 ? 18.151 -7.433 -10.134 1.00 92.69 164 PHE A N 1
ATOM 1280 C CA . PHE A 1 164 ? 18.017 -6.494 -9.009 1.00 92.69 164 PHE A CA 1
ATOM 1281 C C . PHE A 1 164 ? 18.681 -5.140 -9.290 1.00 92.69 164 PHE A C 1
ATOM 1283 O O . PHE A 1 164 ? 18.816 -4.312 -8.396 1.00 92.69 164 PHE A O 1
ATOM 1290 N N . GLY A 1 165 ? 19.084 -4.899 -10.542 1.00 90.06 165 GLY A N 1
ATOM 1291 C CA . GLY A 1 165 ? 19.982 -3.798 -10.886 1.00 90.06 165 GLY A CA 1
ATOM 1292 C C . GLY A 1 165 ? 21.427 -4.069 -10.442 1.00 90.06 165 GLY A C 1
ATOM 1293 O O . GLY A 1 165 ? 21.712 -5.137 -9.889 1.00 90.06 165 GLY A O 1
ATOM 1294 N N . PRO A 1 166 ? 22.351 -3.139 -10.724 1.00 90.81 166 PRO A N 1
ATOM 1295 C CA . PRO A 1 166 ? 23.717 -3.221 -10.225 1.00 90.81 166 PRO A CA 1
ATOM 1296 C C . PRO A 1 166 ? 23.734 -3.117 -8.695 1.00 90.81 166 PRO A C 1
ATOM 1298 O O . PRO A 1 166 ? 22.944 -2.376 -8.112 1.00 90.81 166 PRO A O 1
ATOM 1301 N N . ALA A 1 167 ? 24.645 -3.848 -8.052 1.00 93.44 167 ALA A N 1
ATOM 1302 C CA . ALA A 1 167 ? 24.849 -3.730 -6.614 1.00 93.44 167 ALA A CA 1
ATOM 1303 C C . ALA A 1 167 ? 25.349 -2.311 -6.276 1.00 93.44 167 ALA A C 1
ATOM 1305 O O . ALA A 1 167 ? 26.346 -1.873 -6.866 1.00 93.44 167 ALA A O 1
ATOM 1306 N N . PRO A 1 168 ? 24.697 -1.589 -5.348 1.00 91.56 168 PRO A N 1
ATOM 1307 C CA . PRO A 1 168 ? 25.182 -0.293 -4.903 1.00 91.56 168 PRO A CA 1
ATOM 1308 C C . PRO A 1 168 ? 26.447 -0.461 -4.050 1.00 91.56 168 PRO A C 1
ATOM 1310 O O . PRO A 1 168 ? 26.769 -1.549 -3.566 1.00 91.56 168 PRO A O 1
ATOM 1313 N N . LYS A 1 169 ? 27.185 0.635 -3.861 1.00 91.00 169 LYS A N 1
ATOM 1314 C CA . LYS A 1 169 ? 28.366 0.680 -2.986 1.00 91.00 169 LYS A CA 1
ATOM 1315 C C . LYS A 1 169 ? 27.971 1.226 -1.610 1.00 91.00 169 LYS A C 1
ATOM 1317 O O . LYS A 1 169 ? 27.112 2.093 -1.513 1.00 91.00 169 LYS A O 1
ATOM 1322 N N . GLY A 1 170 ? 28.647 0.784 -0.550 1.00 90.75 170 GLY A N 1
ATOM 1323 C CA . GLY A 1 170 ? 28.461 1.335 0.799 1.00 90.75 170 GLY A CA 1
ATOM 1324 C C . GLY A 1 170 ? 27.253 0.760 1.546 1.00 90.75 170 GLY A C 1
ATOM 1325 O O . GLY A 1 170 ? 26.950 -0.423 1.418 1.00 90.75 170 GLY A O 1
ATOM 1326 N N . GLN A 1 171 ? 26.591 1.582 2.367 1.00 88.00 171 GLN A N 1
ATOM 1327 C CA . GLN A 1 171 ? 25.536 1.130 3.292 1.00 88.00 171 GLN A CA 1
ATOM 1328 C C . GLN A 1 171 ? 24.278 0.604 2.580 1.00 88.00 171 GLN A C 1
ATOM 1330 O O . GLN A 1 171 ? 23.633 -0.315 3.081 1.00 88.00 171 GLN A O 1
ATOM 1335 N N . GLU A 1 172 ? 23.979 1.112 1.382 1.00 88.25 172 GLU A N 1
ATOM 1336 C CA . GLU A 1 172 ? 22.844 0.680 0.552 1.00 88.25 172 GLU A CA 1
ATOM 1337 C C . GLU A 1 172 ? 22.968 -0.782 0.083 1.00 88.25 172 GLU A C 1
ATOM 1339 O O . GLU A 1 172 ? 21.968 -1.412 -0.266 1.00 88.25 172 GLU A O 1
ATOM 1344 N N . PHE A 1 173 ? 24.182 -1.354 0.110 1.00 92.12 173 PHE A N 1
ATOM 1345 C CA . PHE A 1 173 ? 24.422 -2.746 -0.276 1.00 92.12 173 PHE A CA 1
ATOM 1346 C C . PHE A 1 173 ? 23.624 -3.726 0.583 1.00 92.12 173 PHE A C 1
ATOM 1348 O O . PHE A 1 173 ? 23.085 -4.689 0.051 1.00 92.12 173 PHE A O 1
ATOM 1355 N N . LEU A 1 174 ? 23.510 -3.481 1.892 1.00 92.69 174 LEU A N 1
ATOM 1356 C CA . LEU A 1 174 ? 22.809 -4.392 2.802 1.00 92.69 174 LEU A CA 1
ATOM 1357 C C . LEU A 1 174 ? 21.316 -4.473 2.482 1.00 92.69 174 LEU A C 1
ATOM 1359 O O . LEU A 1 174 ? 20.732 -5.555 2.494 1.00 92.69 174 LEU A O 1
ATOM 1363 N N . GLU A 1 175 ? 20.695 -3.336 2.168 1.00 89.94 175 GLU A N 1
ATOM 1364 C CA . GLU A 1 175 ? 19.291 -3.315 1.771 1.00 89.94 175 GLU A CA 1
ATOM 1365 C C . GLU A 1 175 ? 19.098 -3.966 0.398 1.00 89.94 175 GLU A C 1
ATOM 1367 O O . GLU A 1 175 ? 18.172 -4.762 0.221 1.00 89.94 175 GLU A O 1
ATOM 1372 N N . TRP A 1 176 ? 19.976 -3.654 -0.560 1.00 92.62 176 TRP A N 1
ATOM 1373 C CA . TRP A 1 176 ? 19.953 -4.265 -1.886 1.00 92.62 176 TRP A CA 1
ATOM 1374 C C . TRP A 1 176 ? 20.115 -5.784 -1.817 1.00 92.62 176 TRP A C 1
ATOM 1376 O O . TRP A 1 176 ? 19.347 -6.501 -2.455 1.00 92.62 176 TRP A O 1
ATOM 1386 N N . ASP A 1 177 ? 21.061 -6.280 -1.018 1.00 95.12 177 ASP A N 1
ATOM 1387 C CA . ASP A 1 177 ? 21.325 -7.708 -0.885 1.00 95.12 177 ASP A CA 1
ATOM 1388 C C . ASP A 1 177 ? 20.161 -8.419 -0.195 1.00 95.12 177 ASP A C 1
ATOM 1390 O O . ASP A 1 177 ? 19.665 -9.413 -0.718 1.00 95.12 177 ASP A O 1
ATOM 1394 N N . ARG A 1 178 ? 19.607 -7.842 0.883 1.00 94.44 178 ARG A N 1
ATOM 1395 C CA . ARG A 1 178 ? 18.397 -8.363 1.541 1.00 94.44 178 ARG A CA 1
ATOM 1396 C C . ARG A 1 178 ? 17.229 -8.522 0.563 1.00 94.44 178 ARG A C 1
ATOM 1398 O O . ARG A 1 178 ? 16.524 -9.521 0.622 1.00 94.44 178 ARG A O 1
ATOM 1405 N N . LYS A 1 179 ? 17.041 -7.580 -0.371 1.00 93.81 179 LYS A N 1
ATOM 1406 C CA . LYS A 1 179 ? 15.971 -7.622 -1.392 1.00 93.81 179 LYS A CA 1
ATOM 1407 C C . LYS A 1 179 ? 16.141 -8.726 -2.441 1.00 93.81 179 LYS A C 1
ATOM 1409 O O . LYS A 1 179 ? 15.288 -8.842 -3.323 1.00 93.81 179 LYS A O 1
ATOM 1414 N N . ARG A 1 180 ? 17.223 -9.507 -2.395 1.00 96.56 180 ARG A N 1
ATOM 1415 C CA . ARG A 1 180 ? 17.463 -10.644 -3.295 1.00 96.56 180 ARG A CA 1
ATOM 1416 C C . ARG A 1 180 ? 16.975 -11.971 -2.733 1.00 96.56 180 ARG A C 1
ATOM 1418 O O . ARG A 1 180 ? 16.885 -12.927 -3.503 1.00 96.56 180 ARG A O 1
ATOM 1425 N N . TYR A 1 181 ? 16.679 -12.018 -1.440 1.00 97.81 181 TYR A N 1
ATOM 1426 C CA . TYR A 1 181 ? 16.295 -13.234 -0.744 1.00 97.81 181 TYR A CA 1
ATOM 1427 C C . TYR A 1 181 ? 14.848 -13.160 -0.292 1.00 97.81 181 TYR A C 1
ATOM 1429 O O . TYR A 1 181 ? 14.363 -12.100 0.105 1.00 97.81 181 TYR A O 1
ATOM 1437 N N . ASP A 1 182 ? 14.185 -14.305 -0.333 1.00 98.06 182 ASP A N 1
ATOM 1438 C CA . ASP A 1 182 ? 12.866 -14.471 0.242 1.00 98.06 182 ASP A CA 1
ATOM 1439 C C . ASP A 1 182 ? 12.912 -14.277 1.762 1.00 98.06 182 ASP A C 1
ATOM 1441 O O . ASP A 1 182 ? 13.753 -14.852 2.456 1.00 98.06 182 ASP A O 1
ATOM 1445 N N . SER A 1 183 ? 12.008 -13.450 2.286 1.00 97.00 183 SER A N 1
ATOM 1446 C CA . SER A 1 183 ? 12.011 -13.050 3.701 1.00 97.00 183 SER A CA 1
ATOM 1447 C C . SER A 1 183 ? 11.655 -14.185 4.679 1.00 97.00 183 SER A C 1
ATOM 1449 O O . SER A 1 183 ? 11.879 -14.072 5.891 1.00 97.00 183 SER A O 1
ATOM 1451 N N . VAL A 1 184 ? 11.091 -15.285 4.173 1.00 97.69 184 VAL A N 1
ATOM 1452 C CA . VAL A 1 184 ? 10.628 -16.426 4.968 1.00 97.69 184 VAL A CA 1
ATOM 1453 C C . VAL A 1 184 ? 11.664 -17.544 4.972 1.00 97.69 184 VAL A C 1
ATOM 1455 O O . VAL A 1 184 ? 12.047 -18.016 6.044 1.00 97.69 184 VAL A O 1
ATOM 1458 N N . THR A 1 185 ? 12.103 -17.946 3.785 1.00 97.69 185 THR A N 1
ATOM 1459 C CA . THR A 1 185 ? 12.987 -19.083 3.505 1.00 97.69 185 THR A CA 1
ATOM 1460 C C . THR A 1 185 ? 14.465 -18.695 3.488 1.00 97.69 185 THR A C 1
ATOM 1462 O O . THR A 1 185 ? 15.319 -19.546 3.717 1.00 97.69 185 THR A O 1
ATOM 1465 N N . GLY A 1 186 ? 14.785 -17.420 3.236 1.00 97.62 186 GLY A N 1
ATOM 1466 C CA . GLY A 1 186 ? 16.156 -16.952 3.031 1.00 97.62 186 GLY A CA 1
ATOM 1467 C C . GLY A 1 186 ? 16.763 -17.381 1.691 1.00 97.62 186 GLY A C 1
ATOM 1468 O O . GLY A 1 186 ? 17.956 -17.174 1.474 1.00 97.62 186 GLY A O 1
ATOM 1469 N N . GLU A 1 187 ? 15.980 -17.978 0.790 1.00 97.88 187 GLU A N 1
ATOM 1470 C CA . GLU A 1 187 ? 16.457 -18.431 -0.516 1.00 97.88 187 GLU A CA 1
ATOM 1471 C C . GLU A 1 187 ? 16.555 -17.276 -1.515 1.00 97.88 187 GLU A C 1
ATOM 1473 O O . GLU A 1 187 ? 15.753 -16.344 -1.506 1.00 97.88 187 GLU A O 1
ATOM 1478 N N . LEU A 1 188 ? 17.541 -17.338 -2.412 1.00 97.69 188 LEU A N 1
ATOM 1479 C CA . LEU A 1 188 ? 17.693 -16.350 -3.478 1.00 97.69 188 LEU A CA 1
ATOM 1480 C C . LEU A 1 188 ? 16.521 -16.463 -4.463 1.00 97.69 188 LEU A C 1
ATOM 1482 O O . LEU A 1 188 ? 16.258 -17.547 -4.986 1.00 97.69 188 LEU A O 1
ATOM 1486 N N . TYR A 1 189 ? 15.864 -15.348 -4.793 1.00 97.62 189 TYR A N 1
ATOM 1487 C CA . TYR A 1 189 ? 14.750 -15.407 -5.737 1.00 97.62 189 TYR A CA 1
ATOM 1488 C C . TYR A 1 189 ? 15.197 -15.881 -7.132 1.00 97.62 189 TYR A C 1
ATOM 1490 O O . TYR A 1 189 ? 16.237 -15.440 -7.645 1.00 97.62 189 TYR A O 1
ATOM 1498 N N . PRO A 1 190 ? 14.371 -16.691 -7.819 1.00 95.06 190 PRO A N 1
ATOM 1499 C CA . PRO A 1 190 ? 14.638 -17.075 -9.194 1.00 95.06 190 PRO A CA 1
ATOM 1500 C C . PRO A 1 190 ? 14.536 -15.865 -10.133 1.00 95.06 190 PRO A C 1
ATOM 1502 O O . PRO A 1 190 ? 13.621 -15.043 -10.040 1.00 95.06 190 PRO A O 1
ATOM 1505 N N . LEU A 1 191 ? 15.463 -15.773 -11.088 1.00 95.94 191 LEU A N 1
ATOM 1506 C CA . LEU A 1 191 ? 15.419 -14.760 -12.142 1.00 95.94 191 LEU A CA 1
ATOM 1507 C C . LEU A 1 191 ? 14.615 -15.261 -13.341 1.00 95.94 191 LEU A C 1
ATOM 1509 O O . LEU A 1 191 ? 14.813 -16.376 -13.829 1.00 95.94 191 LEU A O 1
ATOM 1513 N N . CYS A 1 192 ? 13.737 -14.407 -13.860 1.00 95.44 192 CYS A N 1
ATOM 1514 C CA . CYS A 1 192 ? 12.969 -14.711 -15.057 1.00 95.44 192 CYS A CA 1
ATOM 1515 C C . CYS A 1 192 ? 13.844 -14.570 -16.312 1.00 95.44 192 CYS A C 1
ATOM 1517 O O . CYS A 1 192 ? 14.554 -13.578 -16.478 1.00 95.44 192 CYS A O 1
ATOM 1519 N N . ARG A 1 193 ? 13.743 -15.544 -17.223 1.00 95.19 193 ARG A N 1
ATOM 1520 C CA . ARG A 1 193 ? 14.494 -15.602 -18.491 1.00 95.19 193 ARG A CA 1
ATOM 1521 C C . ARG A 1 193 ? 13.669 -15.174 -19.712 1.00 95.19 193 ARG A C 1
ATOM 1523 O O . ARG A 1 193 ? 14.000 -15.559 -20.828 1.00 95.19 193 ARG A O 1
ATOM 1530 N N . CYS A 1 194 ? 12.566 -14.451 -19.511 1.00 95.81 194 CYS A N 1
ATOM 1531 C CA . CYS A 1 194 ? 11.721 -14.000 -20.616 1.00 95.81 194 CYS A CA 1
ATOM 1532 C C . CYS A 1 194 ? 12.459 -13.004 -21.523 1.00 95.81 194 CYS A C 1
ATOM 1534 O O . CYS A 1 194 ? 13.359 -12.285 -21.083 1.00 95.81 194 CYS A O 1
ATOM 1536 N N . ALA A 1 195 ? 12.021 -12.910 -22.779 1.00 95.69 195 ALA A N 1
ATOM 1537 C CA . ALA A 1 195 ? 12.599 -12.002 -23.766 1.00 95.69 195 ALA A CA 1
ATOM 1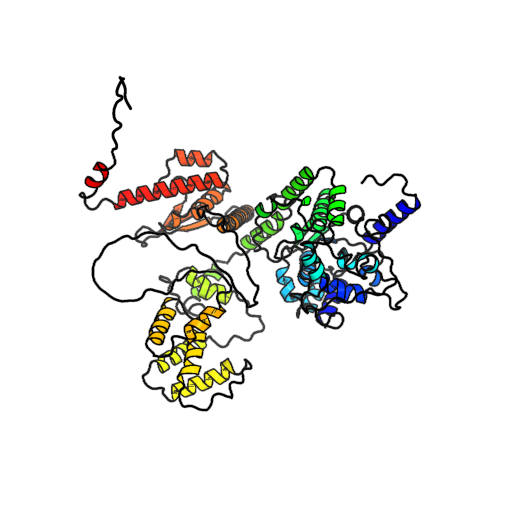538 C C . ALA A 1 195 ? 12.054 -10.563 -23.666 1.00 95.69 195 ALA A C 1
ATOM 1540 O O . ALA A 1 195 ? 12.305 -9.744 -24.546 1.00 95.69 195 ALA A O 1
ATOM 1541 N N . THR A 1 196 ? 11.261 -10.227 -22.638 1.00 96.69 196 THR A N 1
ATOM 1542 C CA . THR A 1 196 ? 10.716 -8.869 -22.464 1.00 96.69 196 THR A CA 1
ATOM 1543 C C . THR A 1 196 ? 11.850 -7.857 -22.273 1.00 96.69 196 THR A C 1
ATOM 1545 O O . THR A 1 196 ? 12.620 -8.005 -21.316 1.00 96.69 196 THR A O 1
ATOM 1548 N N . PRO A 1 197 ? 11.950 -6.819 -23.123 1.00 95.69 197 PRO A N 1
ATOM 1549 C CA . PRO A 1 197 ? 12.889 -5.724 -22.909 1.00 95.69 197 PRO A CA 1
ATOM 1550 C C . PRO A 1 197 ? 12.655 -5.056 -21.552 1.00 95.69 197 PRO A C 1
ATOM 1552 O O . PRO A 1 197 ? 11.523 -5.004 -21.070 1.00 95.69 197 PRO A O 1
ATOM 1555 N N . LYS A 1 198 ? 13.727 -4.574 -20.924 1.00 95.00 198 LYS A N 1
ATOM 1556 C CA . LYS A 1 198 ? 13.657 -3.868 -19.642 1.00 95.00 198 LYS A CA 1
ATOM 1557 C C . LYS A 1 198 ? 13.745 -2.375 -19.912 1.00 95.00 198 LYS A C 1
ATOM 1559 O O . LYS A 1 198 ? 14.710 -1.948 -20.533 1.00 95.00 198 LYS A O 1
ATOM 1564 N N . PHE A 1 199 ? 12.750 -1.629 -19.454 1.00 93.94 199 PHE A N 1
ATOM 1565 C CA . PHE A 1 199 ? 12.667 -0.186 -19.623 1.00 93.94 199 PHE A CA 1
ATOM 1566 C C . PHE A 1 199 ? 12.805 0.489 -18.263 1.00 93.94 199 PHE A C 1
ATOM 1568 O O . PHE A 1 199 ? 12.094 0.147 -17.313 1.00 93.94 199 PHE A O 1
ATOM 1575 N N . PHE A 1 200 ? 13.729 1.441 -18.175 1.00 89.19 200 PHE A N 1
ATOM 1576 C CA . PHE A 1 200 ? 13.986 2.219 -16.962 1.00 89.19 200 PHE A CA 1
ATOM 1577 C C . PHE A 1 200 ? 13.959 3.718 -17.279 1.00 89.19 200 PHE A C 1
ATOM 1579 O O . PHE A 1 200 ? 13.390 4.130 -18.285 1.00 89.19 200 PHE A O 1
ATOM 1586 N N . ASN A 1 201 ? 14.545 4.550 -16.419 1.00 84.50 201 ASN A N 1
ATOM 1587 C CA . ASN A 1 201 ? 14.400 6.007 -16.485 1.00 84.50 201 ASN A CA 1
ATOM 1588 C C . ASN A 1 201 ? 14.992 6.605 -17.780 1.00 84.50 201 ASN A C 1
ATOM 1590 O O . ASN A 1 201 ? 14.522 7.641 -18.242 1.00 84.50 201 ASN A O 1
ATOM 1594 N N . ALA A 1 202 ? 15.963 5.928 -18.412 1.00 86.62 202 ALA A N 1
ATOM 1595 C CA . ALA A 1 202 ? 16.495 6.309 -19.725 1.00 86.62 202 ALA A CA 1
ATOM 1596 C C . ALA A 1 202 ? 15.488 6.087 -20.876 1.00 86.62 202 ALA A C 1
ATOM 1598 O O . ALA A 1 202 ? 15.500 6.825 -21.859 1.00 86.62 202 ALA A O 1
ATOM 1599 N N . ASP A 1 203 ? 14.580 5.120 -20.731 1.00 89.69 203 ASP A N 1
ATOM 1600 C CA . ASP A 1 203 ? 13.544 4.759 -21.705 1.00 89.69 203 ASP A CA 1
ATOM 1601 C C . ASP A 1 203 ? 12.226 5.467 -21.364 1.00 89.69 203 ASP A C 1
ATOM 1603 O O . ASP A 1 203 ? 11.183 4.837 -21.155 1.00 89.69 203 ASP A O 1
ATOM 1607 N N . TRP A 1 204 ? 12.287 6.792 -21.221 1.00 87.81 204 TRP A N 1
ATOM 1608 C CA . TRP A 1 204 ? 11.226 7.596 -20.614 1.00 87.81 204 TRP A CA 1
ATOM 1609 C C . TRP A 1 204 ? 9.843 7.364 -21.252 1.00 87.81 204 TRP A C 1
ATOM 1611 O O . TRP A 1 204 ? 8.841 7.333 -20.540 1.00 87.81 204 TRP A O 1
ATOM 1621 N N . ASP A 1 205 ? 9.748 7.146 -22.563 1.00 89.06 205 ASP A N 1
ATOM 1622 C CA . ASP A 1 205 ? 8.491 6.909 -23.279 1.00 89.06 205 ASP A CA 1
ATOM 1623 C C . ASP A 1 205 ? 7.922 5.498 -23.079 1.00 89.06 205 ASP A C 1
ATOM 1625 O O . ASP A 1 205 ? 6.698 5.329 -23.106 1.00 89.06 205 ASP A O 1
ATOM 1629 N N . LEU A 1 206 ? 8.776 4.513 -22.791 1.00 91.25 206 LEU A N 1
ATOM 1630 C CA . LEU A 1 206 ? 8.419 3.094 -22.704 1.00 91.25 206 LEU A CA 1
ATOM 1631 C C . LEU A 1 206 ? 8.282 2.567 -21.270 1.00 91.25 206 LEU A C 1
ATOM 1633 O O . LEU A 1 206 ? 7.462 1.675 -21.042 1.00 91.25 206 LEU A O 1
ATOM 1637 N N . THR A 1 207 ? 9.031 3.110 -20.305 1.00 93.81 207 THR A N 1
ATOM 1638 C CA . THR A 1 207 ? 8.949 2.684 -18.896 1.00 93.81 207 THR A CA 1
ATOM 1639 C C . THR A 1 207 ? 7.575 2.980 -18.295 1.00 93.81 207 THR A C 1
ATOM 1641 O O . THR A 1 207 ? 6.968 4.009 -18.575 1.00 93.81 207 THR A O 1
ATOM 1644 N N . GLU A 1 208 ? 7.046 2.082 -17.469 1.00 95.88 208 GLU A N 1
ATOM 1645 C CA . GLU A 1 208 ? 5.743 2.273 -16.815 1.00 95.88 208 GLU A CA 1
ATOM 1646 C C . GLU A 1 208 ? 5.850 3.081 -15.513 1.00 95.88 208 GLU A C 1
ATOM 1648 O O . GLU A 1 208 ? 4.881 3.712 -15.098 1.00 95.88 208 GLU A O 1
ATOM 1653 N N . LEU A 1 209 ? 7.037 3.111 -14.902 1.00 92.94 209 LEU A N 1
ATOM 1654 C CA . LEU A 1 209 ? 7.252 3.637 -13.550 1.00 92.94 209 LEU A CA 1
ATOM 1655 C C . LEU A 1 209 ? 7.171 5.169 -13.471 1.00 92.94 209 LEU A C 1
ATOM 1657 O O . LEU A 1 209 ? 6.757 5.715 -12.458 1.00 92.94 209 LEU A O 1
ATOM 1661 N N . ASN A 1 210 ? 7.479 5.878 -14.560 1.00 92.88 210 ASN A N 1
ATOM 1662 C CA . ASN A 1 210 ? 7.413 7.343 -14.593 1.00 92.88 210 ASN A CA 1
ATOM 1663 C C . ASN A 1 210 ? 6.028 7.903 -14.968 1.00 92.88 210 ASN A C 1
ATOM 1665 O O . ASN A 1 210 ? 5.875 9.117 -15.113 1.00 92.88 210 ASN A O 1
ATOM 1669 N N . LYS A 1 211 ? 5.024 7.035 -15.155 1.00 94.75 211 LYS A N 1
ATOM 1670 C CA . LYS A 1 211 ? 3.685 7.397 -15.653 1.00 94.75 211 LYS A CA 1
ATOM 1671 C C . LYS A 1 211 ? 2.611 7.410 -14.572 1.00 94.75 211 LYS A C 1
ATOM 1673 O O . LYS A 1 211 ? 1.445 7.547 -14.924 1.00 94.75 211 LYS A O 1
ATOM 1678 N N . PHE A 1 212 ? 2.964 7.283 -13.294 1.00 95.25 212 PHE A N 1
ATOM 1679 C CA . PHE A 1 212 ? 1.970 7.151 -12.225 1.00 95.25 212 PHE A CA 1
ATOM 1680 C C . PHE A 1 212 ? 1.111 8.418 -12.101 1.00 95.25 212 PHE A C 1
ATOM 1682 O O . PHE A 1 212 ? -0.100 8.313 -12.244 1.00 95.25 212 PHE A O 1
ATOM 1689 N N . ASP A 1 213 ? 1.701 9.614 -12.011 1.00 95.44 213 ASP A N 1
ATOM 1690 C CA . ASP A 1 213 ? 0.940 10.876 -11.931 1.00 95.44 213 ASP A CA 1
ATOM 1691 C C . ASP A 1 213 ? -0.039 11.085 -13.107 1.00 95.44 213 ASP A C 1
ATOM 1693 O O . ASP A 1 213 ? -1.234 11.304 -12.873 1.00 95.44 213 ASP A O 1
ATOM 1697 N N . PRO A 1 214 ? 0.384 10.991 -14.390 1.00 96.56 214 PRO A N 1
ATOM 1698 C CA . PRO A 1 214 ? -0.553 11.148 -15.499 1.00 96.56 214 PRO A CA 1
ATOM 1699 C C . PRO A 1 214 ? -1.547 9.984 -15.613 1.00 96.56 214 PRO A C 1
ATOM 1701 O O . PRO A 1 214 ? -2.643 10.182 -16.138 1.00 96.56 214 PRO A O 1
ATOM 1704 N N . MET A 1 215 ? -1.199 8.787 -15.134 1.00 96.31 215 MET A N 1
ATOM 1705 C CA . MET A 1 215 ? -2.123 7.655 -15.037 1.00 96.31 215 MET A CA 1
ATOM 1706 C C . MET A 1 215 ? -3.206 7.925 -13.990 1.00 96.31 215 MET A C 1
ATOM 1708 O O . MET A 1 215 ? -4.382 7.795 -14.319 1.00 96.31 215 MET A O 1
ATOM 1712 N N . MET A 1 216 ? -2.851 8.428 -12.806 1.00 97.06 216 MET A N 1
ATOM 1713 C CA . MET A 1 216 ? -3.807 8.842 -11.774 1.00 97.06 216 MET A CA 1
ATOM 1714 C C . MET A 1 216 ? -4.758 9.924 -12.284 1.00 97.06 216 MET A C 1
ATOM 1716 O O . MET A 1 216 ? -5.971 9.786 -12.149 1.00 97.06 216 MET A O 1
ATOM 1720 N N . ALA A 1 217 ? -4.232 10.957 -12.953 1.00 96.75 217 ALA A N 1
ATOM 1721 C CA . ALA A 1 217 ? -5.051 12.006 -13.567 1.00 96.75 217 ALA A CA 1
ATOM 1722 C C . ALA A 1 217 ? -5.997 11.448 -14.647 1.00 96.75 217 ALA A C 1
ATOM 1724 O O . ALA A 1 217 ? -7.142 11.883 -14.809 1.00 96.75 217 ALA A O 1
ATOM 1725 N N . LYS A 1 218 ? -5.537 10.445 -15.403 1.00 95.88 218 LYS A N 1
ATOM 1726 C CA . LYS A 1 218 ? -6.364 9.770 -16.404 1.00 95.88 218 LYS A CA 1
ATOM 1727 C C . LYS A 1 218 ? -7.461 8.911 -15.767 1.00 95.88 218 LYS A C 1
ATOM 1729 O O . LYS A 1 218 ? -8.565 8.872 -16.303 1.00 95.88 218 LYS A O 1
ATOM 1734 N N . MET A 1 219 ? -7.178 8.254 -14.644 1.00 95.00 219 MET A N 1
ATOM 1735 C CA . MET A 1 219 ? -8.166 7.485 -13.887 1.00 95.00 219 MET A CA 1
ATOM 1736 C C . MET A 1 219 ? -9.224 8.394 -13.255 1.00 95.00 219 MET A C 1
ATOM 1738 O O . MET A 1 219 ? -10.412 8.152 -13.461 1.00 95.00 219 MET A O 1
ATOM 1742 N N . SER A 1 220 ? -8.822 9.467 -12.563 1.00 95.44 220 SER A N 1
ATOM 1743 C CA . SER A 1 220 ? -9.761 10.386 -11.899 1.00 95.44 220 SER A CA 1
ATOM 1744 C C . SER A 1 220 ? -10.667 11.118 -12.884 1.00 95.44 220 SER A C 1
ATOM 1746 O O . SER A 1 220 ? -11.862 11.247 -12.649 1.00 95.44 220 SER A O 1
ATOM 1748 N N . SER A 1 221 ? -10.143 11.517 -14.048 1.00 94.38 221 SER A N 1
ATOM 1749 C CA . SER A 1 221 ? -10.973 12.122 -15.102 1.00 94.38 221 SER A CA 1
ATOM 1750 C C . SER A 1 221 ? -12.001 11.162 -15.711 1.00 94.38 221 SER A C 1
ATOM 1752 O O . SER A 1 221 ? -12.967 11.614 -16.324 1.00 94.38 221 SER A O 1
ATOM 1754 N N . ARG A 1 222 ? -11.811 9.844 -15.570 1.00 90.81 222 ARG A N 1
ATOM 1755 C CA . ARG A 1 222 ? -12.735 8.824 -16.085 1.00 90.81 222 ARG A CA 1
ATOM 1756 C C . ARG A 1 222 ? -13.737 8.347 -15.036 1.00 90.81 222 ARG A C 1
ATOM 1758 O O . ARG A 1 222 ? -14.856 8.000 -15.404 1.00 90.81 222 ARG A O 1
ATOM 1765 N N . TYR A 1 223 ? -13.340 8.327 -13.767 1.00 88.06 223 TYR A N 1
ATOM 1766 C CA . TYR A 1 223 ? -14.163 7.882 -12.646 1.00 88.06 223 TYR A CA 1
ATOM 1767 C C . TYR A 1 223 ? -14.321 9.018 -11.641 1.00 88.06 223 TYR A C 1
ATOM 1769 O O . TYR A 1 223 ? -13.411 9.237 -10.844 1.00 88.06 223 TYR A O 1
ATOM 1777 N N . PRO A 1 224 ? -15.478 9.704 -11.630 1.00 87.56 224 PRO A N 1
ATOM 1778 C CA . PRO A 1 224 ? -15.769 10.723 -10.622 1.00 87.56 224 PRO A CA 1
ATOM 1779 C C . PRO A 1 224 ? -15.626 10.187 -9.191 1.00 87.56 224 PRO A C 1
ATOM 1781 O O . PRO A 1 224 ? -15.114 10.878 -8.321 1.00 87.56 224 PRO A O 1
ATOM 1784 N N . ASP A 1 225 ? -15.983 8.914 -8.982 1.00 88.75 225 ASP A N 1
ATOM 1785 C CA . ASP A 1 225 ? -15.881 8.221 -7.693 1.00 88.75 225 ASP A CA 1
ATOM 1786 C C . ASP A 1 225 ? -14.550 7.469 -7.511 1.00 88.75 225 ASP A C 1
ATOM 1788 O O . ASP A 1 225 ? -14.486 6.466 -6.785 1.00 88.75 225 ASP A O 1
ATOM 1792 N N . MET A 1 226 ? -13.492 7.892 -8.210 1.00 94.69 226 MET A N 1
ATOM 1793 C CA . MET A 1 226 ? -12.146 7.360 -8.014 1.00 94.69 226 MET A CA 1
ATOM 1794 C C . MET A 1 226 ? -11.731 7.556 -6.555 1.00 94.69 226 MET A C 1
ATOM 1796 O O . MET A 1 226 ? -11.907 8.633 -5.985 1.00 94.69 226 MET A O 1
ATOM 1800 N N . ARG A 1 227 ? -11.154 6.517 -5.948 1.00 96.38 227 ARG A N 1
ATOM 1801 C CA . ARG A 1 227 ? -10.599 6.606 -4.591 1.00 96.38 227 ARG A CA 1
ATOM 1802 C C . ARG A 1 227 ? -9.183 6.062 -4.543 1.00 96.38 227 ARG A C 1
ATOM 1804 O O . ARG A 1 227 ? -8.826 5.173 -5.317 1.00 96.38 227 ARG A O 1
ATOM 1811 N N . GLN A 1 228 ? -8.398 6.559 -3.603 1.00 98.19 228 GLN A N 1
ATOM 1812 C CA . GLN A 1 228 ? -7.123 5.976 -3.219 1.00 98.19 228 GLN A CA 1
ATOM 1813 C C . GLN A 1 228 ? -7.302 5.198 -1.916 1.00 98.19 228 GLN A C 1
ATOM 1815 O O . GLN A 1 228 ? -7.857 5.717 -0.955 1.00 98.19 228 GLN A O 1
ATOM 1820 N N . VAL A 1 229 ? -6.811 3.967 -1.875 1.00 98.44 229 VAL A N 1
ATOM 1821 C CA . VAL A 1 229 ? -6.696 3.147 -0.670 1.00 98.44 229 VAL A CA 1
ATOM 1822 C C . VAL A 1 229 ? -5.240 3.187 -0.229 1.00 98.44 229 VAL A C 1
ATOM 1824 O O . VAL A 1 229 ? -4.352 2.809 -0.993 1.00 98.44 229 VAL A O 1
ATOM 1827 N N . ILE A 1 230 ? -4.982 3.650 0.988 1.00 98.38 230 ILE A N 1
ATOM 1828 C CA . ILE A 1 230 ? -3.632 3.739 1.552 1.00 98.38 230 ILE A CA 1
ATOM 1829 C C . ILE A 1 230 ? -3.481 2.586 2.543 1.00 98.38 230 ILE A C 1
ATOM 1831 O O . ILE A 1 230 ? -4.058 2.618 3.629 1.00 98.38 230 ILE A O 1
ATOM 1835 N N . ALA A 1 231 ? -2.749 1.546 2.140 1.00 98.06 231 ALA A N 1
ATOM 1836 C CA . ALA A 1 231 ? -2.542 0.334 2.931 1.00 98.06 231 ALA A CA 1
ATOM 1837 C C . ALA A 1 231 ? -1.353 0.520 3.886 1.00 98.06 231 ALA A C 1
ATOM 1839 O O . ALA A 1 231 ? -0.209 0.226 3.528 1.00 98.06 231 ALA A O 1
ATOM 1840 N N . VAL A 1 232 ? -1.628 1.042 5.082 1.00 96.31 232 VAL A N 1
ATOM 1841 C CA . VAL A 1 232 ? -0.609 1.411 6.072 1.00 96.31 232 VAL A CA 1
ATOM 1842 C C . VAL A 1 232 ? -0.105 0.172 6.803 1.00 96.31 232 VAL A C 1
ATOM 1844 O O . VAL A 1 232 ? -0.895 -0.587 7.361 1.00 96.31 232 VAL A O 1
ATOM 1847 N N . ASP A 1 233 ? 1.205 -0.057 6.787 1.00 94.00 233 ASP A N 1
ATOM 1848 C CA . ASP A 1 233 ? 1.846 -1.139 7.539 1.00 94.00 233 ASP A CA 1
ATOM 1849 C C . ASP A 1 233 ? 1.982 -0.817 9.037 1.00 94.00 233 ASP A C 1
ATOM 1851 O O . ASP A 1 233 ? 1.879 0.339 9.441 1.00 94.00 233 ASP A O 1
ATOM 1855 N N . GLU A 1 234 ? 2.206 -1.847 9.860 1.00 91.69 234 GLU A N 1
ATOM 1856 C CA . GLU A 1 234 ? 2.343 -1.717 11.322 1.00 91.69 234 GLU A CA 1
ATOM 1857 C C . GLU A 1 234 ? 3.476 -0.766 11.737 1.00 91.69 234 GLU A C 1
ATOM 1859 O O . GLU A 1 234 ? 3.355 -0.069 12.742 1.00 91.69 234 GLU A O 1
ATOM 1864 N N . ASP A 1 235 ? 4.544 -0.697 10.939 1.00 91.62 235 ASP A N 1
ATOM 1865 C CA . ASP A 1 235 ? 5.716 0.143 11.197 1.00 91.62 235 ASP A CA 1
ATOM 1866 C C . ASP A 1 235 ? 5.585 1.552 10.591 1.00 91.62 235 ASP A C 1
ATOM 1868 O O . ASP A 1 235 ? 6.519 2.353 10.686 1.00 91.62 235 ASP A O 1
ATOM 1872 N N . LEU A 1 236 ? 4.453 1.865 9.944 1.00 93.12 236 LEU A N 1
ATOM 1873 C CA . LEU A 1 236 ? 4.221 3.120 9.221 1.00 93.12 236 LEU A CA 1
ATOM 1874 C C . LEU A 1 236 ? 5.277 3.399 8.122 1.00 93.12 236 LEU A C 1
ATOM 1876 O O . LEU A 1 236 ? 5.419 4.536 7.661 1.00 93.12 236 LEU A O 1
ATOM 1880 N N . ASP A 1 237 ? 6.004 2.373 7.655 1.00 93.56 237 ASP A N 1
ATOM 1881 C CA . ASP A 1 237 ? 7.121 2.494 6.708 1.00 93.56 237 ASP A CA 1
ATOM 1882 C C . ASP A 1 237 ? 6.648 3.044 5.358 1.00 93.56 237 ASP A C 1
ATOM 1884 O O . ASP A 1 237 ? 7.438 3.676 4.656 1.00 93.56 237 ASP A O 1
ATOM 1888 N N . ILE A 1 238 ? 5.363 2.884 5.011 1.00 95.44 238 ILE A N 1
ATOM 1889 C CA . ILE A 1 238 ? 4.720 3.515 3.849 1.00 95.44 238 ILE A CA 1
ATOM 1890 C C . ILE A 1 238 ? 4.986 5.024 3.770 1.00 95.44 238 ILE A C 1
ATOM 1892 O O . ILE A 1 238 ? 5.262 5.532 2.682 1.00 95.44 238 ILE A O 1
ATOM 1896 N N . PHE A 1 239 ? 4.990 5.731 4.902 1.00 95.56 239 PHE A N 1
ATOM 1897 C CA . PHE A 1 239 ? 5.214 7.177 4.940 1.00 95.56 239 PHE A CA 1
ATOM 1898 C C . PHE A 1 239 ? 6.695 7.553 4.812 1.00 95.56 239 PHE A C 1
ATOM 1900 O O . PHE A 1 239 ? 7.034 8.717 4.625 1.00 95.56 239 PHE A O 1
ATOM 1907 N N . THR A 1 240 ? 7.596 6.570 4.836 1.00 94.81 240 THR A N 1
ATOM 1908 C CA . THR A 1 240 ? 9.015 6.778 4.533 1.00 94.81 240 THR A CA 1
ATOM 1909 C C . THR A 1 240 ? 9.345 6.486 3.071 1.00 94.81 240 THR A C 1
ATOM 1911 O O . THR A 1 240 ? 10.497 6.632 2.671 1.00 94.81 240 THR A O 1
ATOM 1914 N N . ARG A 1 241 ? 8.381 6.064 2.238 1.00 95.69 241 ARG A N 1
ATOM 1915 C CA . ARG A 1 241 ? 8.624 5.695 0.834 1.00 95.69 241 ARG A CA 1
ATOM 1916 C C . ARG A 1 241 ? 8.308 6.846 -0.112 1.00 95.69 241 ARG A C 1
ATOM 1918 O O . ARG A 1 241 ? 7.168 7.289 -0.197 1.00 95.69 241 ARG A O 1
ATOM 1925 N N . ALA A 1 242 ? 9.300 7.259 -0.904 1.00 96.12 242 ALA A N 1
ATOM 1926 C CA . ALA A 1 242 ? 9.184 8.446 -1.758 1.00 96.12 242 ALA A CA 1
ATOM 1927 C C . ALA A 1 242 ? 8.031 8.325 -2.770 1.00 96.12 242 ALA A C 1
ATOM 1929 O O . ALA A 1 242 ? 7.239 9.251 -2.919 1.00 96.12 242 ALA A O 1
ATOM 1930 N N . TRP A 1 243 ? 7.894 7.154 -3.403 1.00 95.44 243 TRP A N 1
ATOM 1931 C CA . TRP A 1 243 ? 6.784 6.859 -4.314 1.00 95.44 243 TRP A CA 1
ATOM 1932 C C . TRP A 1 243 ? 5.421 6.926 -3.619 1.00 95.44 243 TRP A C 1
ATOM 1934 O O . TRP A 1 243 ? 4.509 7.543 -4.153 1.00 95.44 243 TRP A O 1
ATOM 1944 N N . CYS A 1 244 ? 5.283 6.361 -2.415 1.00 97.50 244 CYS A N 1
ATOM 1945 C CA . CYS A 1 244 ? 4.014 6.382 -1.687 1.00 97.50 244 CYS A CA 1
ATOM 1946 C C . CYS A 1 244 ? 3.612 7.810 -1.298 1.00 97.50 244 CYS A C 1
ATOM 1948 O O . CYS A 1 244 ? 2.463 8.190 -1.495 1.00 97.50 244 CYS A O 1
ATOM 1950 N N . ILE A 1 245 ? 4.557 8.622 -0.812 1.00 97.44 245 ILE A N 1
ATOM 1951 C CA . ILE A 1 245 ? 4.302 10.033 -0.488 1.00 97.44 245 ILE A CA 1
ATOM 1952 C C . ILE A 1 245 ? 3.900 10.827 -1.737 1.00 97.44 245 ILE A C 1
ATOM 1954 O O . ILE A 1 245 ? 2.942 11.597 -1.689 1.00 97.44 245 ILE A O 1
ATOM 1958 N N . ALA A 1 246 ? 4.582 10.612 -2.866 1.00 96.75 246 ALA A N 1
ATOM 1959 C CA . ALA A 1 246 ? 4.232 11.256 -4.130 1.00 96.75 246 ALA A CA 1
ATOM 1960 C C . ALA A 1 246 ? 2.823 10.862 -4.611 1.00 96.75 246 ALA A C 1
ATOM 1962 O O . ALA A 1 246 ? 2.044 11.733 -4.987 1.00 96.75 246 ALA A O 1
ATOM 1963 N N . GLU A 1 247 ? 2.459 9.577 -4.538 1.00 97.94 247 GLU A N 1
ATOM 1964 C CA . GLU A 1 247 ? 1.117 9.090 -4.887 1.00 97.94 247 GLU A CA 1
ATOM 1965 C C . GLU A 1 247 ? 0.031 9.689 -3.981 1.00 97.94 247 GLU A C 1
ATOM 1967 O O . GLU A 1 247 ? -1.025 10.103 -4.458 1.00 97.94 247 GLU A O 1
ATOM 1972 N N . ILE A 1 248 ? 0.275 9.753 -2.670 1.00 98.00 248 ILE A N 1
ATOM 1973 C CA . ILE A 1 248 ? -0.652 10.335 -1.690 1.00 98.00 248 ILE A CA 1
ATOM 1974 C C . ILE A 1 248 ? -0.862 11.832 -1.955 1.00 98.00 248 ILE A C 1
ATOM 1976 O O . ILE A 1 248 ? -2.001 12.301 -1.993 1.00 98.00 248 ILE A O 1
ATOM 1980 N N . HIS A 1 249 ? 0.214 12.578 -2.210 1.00 97.50 249 HIS A N 1
ATOM 1981 C CA . HIS A 1 249 ? 0.127 14.000 -2.554 1.00 97.50 249 HIS A CA 1
ATOM 1982 C C . HIS A 1 249 ? -0.563 14.238 -3.901 1.00 97.50 249 HIS A C 1
ATOM 1984 O O . HIS A 1 249 ? -1.369 15.160 -4.038 1.00 97.50 249 HIS A O 1
ATOM 1990 N N . MET A 1 250 ? -0.296 13.390 -4.897 1.00 97.31 250 MET A N 1
ATOM 1991 C CA . MET A 1 250 ? -0.932 13.492 -6.208 1.00 97.31 250 MET A CA 1
ATOM 1992 C C . MET A 1 250 ? -2.442 13.238 -6.126 1.00 97.31 250 MET A C 1
ATOM 1994 O O . MET A 1 250 ? -3.215 13.955 -6.761 1.00 97.31 250 MET A O 1
ATOM 1998 N N . ALA A 1 251 ? -2.881 12.263 -5.323 1.00 97.38 251 ALA A N 1
ATOM 1999 C CA . ALA A 1 251 ? -4.302 12.029 -5.071 1.00 97.38 251 ALA A CA 1
ATOM 2000 C C . ALA A 1 251 ? -4.979 13.257 -4.442 1.00 97.38 251 ALA A C 1
ATOM 2002 O O . ALA A 1 251 ? -6.030 13.674 -4.930 1.00 97.38 251 ALA A O 1
ATOM 2003 N N . TYR A 1 252 ? -4.338 13.881 -3.448 1.00 96.62 252 TYR A N 1
ATOM 2004 C CA . TYR A 1 252 ? -4.808 15.128 -2.838 1.00 96.62 252 TYR A CA 1
ATOM 2005 C C . TYR A 1 252 ? -4.947 16.260 -3.870 1.00 96.62 252 TYR A C 1
ATOM 2007 O O . TYR A 1 252 ? -6.011 16.867 -3.994 1.00 96.62 252 TYR A O 1
ATOM 2015 N N . LYS A 1 253 ? -3.921 16.488 -4.702 1.00 96.44 253 LYS A N 1
ATOM 2016 C CA . LYS A 1 253 ? -3.963 17.496 -5.780 1.00 96.44 253 LYS A CA 1
ATOM 2017 C C . LYS A 1 253 ? -5.067 17.252 -6.808 1.00 96.44 253 LYS A C 1
ATOM 2019 O O . LYS A 1 253 ? -5.609 18.206 -7.361 1.00 96.44 253 LYS A O 1
ATOM 2024 N N . LEU A 1 254 ? -5.377 15.988 -7.085 1.00 96.12 254 LEU A N 1
ATOM 2025 C CA . LEU A 1 254 ? -6.448 15.583 -7.995 1.00 96.12 254 LEU A CA 1
ATOM 2026 C C . LEU A 1 254 ? -7.824 15.516 -7.323 1.00 96.12 254 LEU A C 1
ATOM 2028 O O . LEU A 1 254 ? -8.784 15.152 -8.000 1.00 96.12 254 LEU A O 1
ATOM 2032 N N . GLN A 1 255 ? -7.920 15.831 -6.026 1.00 95.50 255 GLN A N 1
ATOM 2033 C CA . GLN A 1 255 ? -9.141 15.705 -5.226 1.00 95.50 255 GLN A CA 1
ATOM 2034 C C . GLN A 1 255 ? -9.739 14.287 -5.270 1.00 95.50 255 GLN A C 1
ATOM 2036 O O . GLN A 1 255 ? -10.952 14.099 -5.210 1.00 95.50 255 GLN A O 1
ATOM 2041 N N . ILE A 1 256 ? -8.883 13.269 -5.392 1.00 96.00 256 ILE A N 1
ATOM 2042 C CA . ILE A 1 256 ? -9.281 11.864 -5.291 1.00 96.00 256 ILE A CA 1
ATOM 2043 C C . ILE A 1 256 ? -9.529 11.565 -3.815 1.00 96.00 256 ILE A C 1
ATOM 2045 O O . ILE A 1 256 ? -8.653 11.802 -2.989 1.00 96.00 256 ILE A O 1
ATOM 2049 N N . ALA A 1 257 ? -10.688 10.999 -3.476 1.00 95.06 257 ALA A N 1
ATOM 2050 C CA . ALA A 1 257 ? -10.989 10.646 -2.091 1.00 95.06 257 ALA A CA 1
ATOM 2051 C C . ALA A 1 257 ? -9.996 9.595 -1.566 1.00 95.06 257 ALA A C 1
ATOM 2053 O O . ALA A 1 257 ? -9.797 8.552 -2.194 1.00 95.06 257 ALA A O 1
ATOM 2054 N N . GLN A 1 258 ? -9.388 9.853 -0.409 1.00 96.00 258 GLN A N 1
ATOM 2055 C CA . GLN A 1 258 ? -8.360 8.993 0.181 1.00 96.00 258 GLN A CA 1
ATOM 2056 C C . GLN A 1 258 ? -8.945 8.210 1.358 1.00 96.00 258 GLN A C 1
ATOM 2058 O O . GLN A 1 258 ? -9.618 8.765 2.223 1.00 96.00 258 GLN A O 1
ATOM 2063 N N . SER A 1 259 ? -8.702 6.903 1.386 1.00 94.94 259 SER A N 1
ATOM 2064 C CA . SER A 1 259 ? -9.149 5.996 2.438 1.00 94.94 259 SER A CA 1
ATOM 2065 C C . SER A 1 259 ? -7.940 5.311 3.058 1.00 94.94 259 SER A C 1
ATOM 2067 O O . SER A 1 259 ? -7.334 4.421 2.457 1.00 94.94 259 SER A O 1
ATOM 2069 N N . VAL A 1 260 ? -7.574 5.745 4.262 1.00 95.94 260 VAL A N 1
ATOM 2070 C CA . VAL A 1 260 ? -6.492 5.132 5.033 1.00 95.94 260 VAL A CA 1
ATOM 2071 C C . VAL A 1 260 ? -6.994 3.856 5.691 1.00 95.94 260 VAL A C 1
ATOM 2073 O O . VAL A 1 260 ? -8.017 3.864 6.377 1.00 95.94 260 VAL A O 1
ATOM 2076 N N . LYS A 1 261 ? -6.262 2.761 5.477 1.00 96.62 261 LYS A N 1
ATOM 2077 C CA . LYS A 1 261 ? -6.507 1.463 6.101 1.00 96.62 261 LYS A CA 1
ATOM 2078 C C . LYS A 1 261 ? -5.350 1.163 7.043 1.00 96.62 261 LYS A C 1
ATOM 2080 O O . LYS A 1 261 ? -4.240 0.900 6.586 1.00 96.62 261 LYS A O 1
ATOM 2085 N N . LEU A 1 262 ? -5.615 1.252 8.343 1.00 94.81 262 LEU A N 1
ATOM 2086 C CA . LEU A 1 262 ? -4.654 0.964 9.410 1.00 94.81 262 LEU A CA 1
ATOM 2087 C C . LEU A 1 262 ? -4.689 -0.522 9.767 1.00 94.81 262 LEU A C 1
ATOM 2089 O O . LEU A 1 262 ? -5.728 -1.166 9.610 1.00 94.81 262 LEU A O 1
ATOM 2093 N N . HIS A 1 263 ? -3.587 -1.066 10.289 1.00 94.44 263 HIS A N 1
ATOM 2094 C CA . HIS A 1 263 ? -3.607 -2.425 10.832 1.00 94.44 263 HIS A CA 1
ATOM 2095 C C . HIS A 1 263 ? -4.652 -2.507 11.945 1.00 94.44 263 HIS A C 1
ATOM 2097 O O . HIS A 1 263 ? -5.677 -3.170 11.793 1.00 94.44 263 HIS A O 1
ATOM 2103 N N . ASP A 1 264 ? -4.472 -1.712 12.995 1.00 90.25 264 ASP A N 1
ATOM 2104 C CA . ASP A 1 264 ? -5.411 -1.571 14.102 1.00 90.25 264 ASP A CA 1
ATOM 2105 C C . ASP A 1 264 ? -5.766 -0.089 14.295 1.00 90.25 264 ASP A C 1
ATOM 2107 O O . ASP A 1 264 ? -4.941 0.790 14.053 1.00 90.25 264 ASP A O 1
ATOM 2111 N N . LEU A 1 265 ? -6.986 0.199 14.746 1.00 84.81 265 LEU A N 1
ATOM 2112 C CA . LEU A 1 265 ? -7.367 1.544 15.183 1.00 84.81 265 LEU A CA 1
ATOM 2113 C C . LEU A 1 265 ? -6.683 1.954 16.493 1.00 84.81 265 LEU A C 1
ATOM 2115 O O . LEU A 1 265 ? -6.655 3.137 16.828 1.00 84.81 265 LEU A O 1
ATOM 2119 N N . ASP A 1 266 ? -6.155 0.986 17.243 1.00 79.38 266 ASP A N 1
ATOM 2120 C CA . ASP A 1 266 ? -5.350 1.231 18.436 1.00 79.38 266 ASP A CA 1
ATOM 2121 C C . ASP A 1 266 ? -3.881 1.532 18.122 1.00 79.38 266 ASP A C 1
ATOM 2123 O O . ASP A 1 266 ? -3.131 1.873 19.038 1.00 79.38 266 ASP A O 1
ATOM 2127 N N . MET A 1 267 ? -3.473 1.498 16.844 1.00 80.00 267 MET A N 1
ATOM 2128 C CA . MET A 1 267 ? -2.171 2.022 16.438 1.00 80.00 267 MET A CA 1
ATOM 2129 C C . MET A 1 267 ? -2.044 3.478 16.888 1.00 80.00 267 MET A C 1
ATOM 2131 O O . MET A 1 267 ? -2.766 4.366 16.430 1.00 80.00 267 MET A O 1
ATOM 2135 N N . VAL A 1 268 ? -1.115 3.712 17.813 1.00 63.66 268 VAL A N 1
ATOM 2136 C CA . VAL A 1 268 ? -0.744 5.051 18.254 1.00 63.66 268 VAL A CA 1
ATOM 2137 C C . VAL A 1 268 ? 0.054 5.678 17.126 1.00 63.66 268 VAL A C 1
ATOM 2139 O O . VAL A 1 268 ? 1.251 5.445 16.978 1.00 63.66 268 VAL A O 1
ATOM 2142 N N . VAL A 1 269 ? -0.640 6.439 16.289 1.00 71.81 269 VAL A N 1
ATOM 2143 C CA . VAL A 1 269 ? 0.009 7.271 15.290 1.00 71.81 269 VAL A CA 1
ATOM 2144 C C . VAL A 1 269 ? 0.267 8.623 15.937 1.00 71.81 269 VAL A C 1
ATOM 2146 O O . VAL A 1 269 ? -0.626 9.464 16.030 1.00 71.81 269 VAL A O 1
ATOM 2149 N N . GLU A 1 270 ? 1.485 8.814 16.437 1.00 72.31 270 GLU A N 1
ATOM 2150 C CA . GLU A 1 270 ? 1.927 10.127 16.897 1.00 72.31 270 GLU A CA 1
ATOM 2151 C C . GLU A 1 270 ? 2.029 11.042 15.676 1.00 72.31 270 GLU A C 1
ATOM 2153 O O . GLU A 1 270 ? 2.945 10.900 14.869 1.00 72.31 270 GLU A O 1
ATOM 2158 N N . THR A 1 271 ? 1.095 11.979 15.513 1.00 74.88 271 THR A N 1
ATOM 2159 C CA . THR A 1 271 ? 1.106 12.908 14.370 1.00 74.88 271 THR A CA 1
ATOM 2160 C C . THR A 1 271 ? 2.382 13.751 14.325 1.00 74.88 271 THR A C 1
ATOM 2162 O O . THR A 1 271 ? 2.861 14.078 13.243 1.00 74.88 271 THR A O 1
ATOM 2165 N N . SER A 1 272 ? 3.006 13.998 15.481 1.00 77.75 272 SER A N 1
ATOM 2166 C CA . SER A 1 272 ? 4.320 14.642 15.589 1.00 77.75 272 SER A CA 1
ATOM 2167 C C . SER A 1 272 ? 5.449 13.847 14.931 1.00 77.75 272 SER A C 1
ATOM 2169 O O . SER A 1 272 ? 6.441 14.433 14.511 1.00 77.75 272 SER A O 1
ATOM 2171 N N . SER A 1 273 ? 5.318 12.523 14.781 1.00 80.81 273 SER A N 1
ATOM 2172 C CA . SER A 1 273 ? 6.302 11.723 14.034 1.00 80.81 273 SER A CA 1
ATOM 2173 C C . SER A 1 273 ? 6.352 12.093 12.544 1.00 80.81 273 SER A C 1
ATOM 2175 O O . SER A 1 273 ? 7.352 11.834 11.873 1.00 80.81 273 SER A O 1
ATOM 2177 N N . PHE A 1 274 ? 5.310 12.759 12.032 1.00 85.38 274 PHE A N 1
ATOM 2178 C CA . PHE A 1 274 ? 5.258 13.251 10.659 1.00 85.38 274 PHE A CA 1
ATOM 2179 C C . PHE A 1 274 ? 5.866 14.643 10.477 1.00 85.38 274 PHE A C 1
ATOM 2181 O O . PHE A 1 274 ? 6.137 15.034 9.340 1.00 85.38 274 PHE A O 1
ATOM 2188 N N . ASP A 1 275 ? 6.163 15.367 11.561 1.00 84.62 275 ASP A N 1
ATOM 2189 C CA . ASP A 1 275 ? 6.773 16.701 11.488 1.00 84.62 275 ASP A CA 1
ATOM 2190 C C . ASP A 1 275 ? 8.161 16.663 10.836 1.00 84.62 275 ASP A C 1
ATOM 2192 O O . ASP A 1 275 ? 8.584 17.633 10.198 1.00 84.62 275 ASP A O 1
ATOM 2196 N N . ASP A 1 276 ? 8.845 15.524 10.931 1.00 88.00 276 ASP A N 1
ATOM 2197 C CA . ASP A 1 276 ? 10.165 15.303 10.346 1.00 88.00 276 ASP A CA 1
ATOM 2198 C C . ASP A 1 276 ? 10.119 14.667 8.950 1.00 88.00 276 ASP A C 1
ATOM 2200 O O . ASP A 1 276 ? 11.162 14.546 8.294 1.00 88.00 276 ASP A O 1
ATOM 2204 N N . ILE A 1 277 ? 8.933 14.301 8.442 1.00 91.19 277 ILE A N 1
ATOM 2205 C CA . ILE A 1 277 ? 8.821 13.760 7.087 1.00 91.19 277 ILE A CA 1
ATOM 2206 C C . ILE A 1 277 ? 9.201 14.836 6.079 1.00 91.19 277 ILE A C 1
ATOM 2208 O O . ILE A 1 277 ? 8.637 15.932 6.010 1.00 91.19 277 ILE A O 1
ATOM 2212 N N . LYS A 1 278 ? 10.183 14.472 5.259 1.00 95.31 278 LYS A N 1
ATOM 2213 C CA . LYS A 1 278 ? 10.650 15.242 4.119 1.00 95.31 278 LYS A CA 1
ATOM 2214 C C . LYS A 1 278 ? 10.853 14.298 2.950 1.00 95.31 278 LYS A C 1
ATOM 2216 O O . LYS A 1 278 ? 11.512 13.265 3.090 1.00 95.31 278 LYS A O 1
ATOM 2221 N N . ILE A 1 279 ? 10.326 14.658 1.783 1.00 95.75 279 ILE A N 1
ATOM 2222 C CA . ILE A 1 279 ? 10.417 13.828 0.576 1.00 95.75 279 ILE A CA 1
ATOM 2223 C C . ILE A 1 279 ? 11.870 13.505 0.198 1.00 95.75 279 ILE A C 1
ATOM 2225 O O . ILE A 1 279 ? 12.165 12.412 -0.275 1.00 95.75 279 ILE A O 1
ATOM 2229 N N . GLN A 1 280 ? 12.803 14.408 0.506 1.00 96.12 280 GLN A N 1
ATOM 2230 C CA . GLN A 1 280 ? 14.241 14.242 0.279 1.00 96.12 280 GLN A CA 1
ATOM 2231 C C . GLN A 1 280 ? 14.877 13.142 1.142 1.00 96.12 280 GLN A C 1
ATOM 2233 O O . GLN A 1 280 ? 15.944 12.638 0.799 1.00 96.12 280 GLN A O 1
ATOM 2238 N N . PHE A 1 281 ? 14.252 12.793 2.269 1.00 95.38 281 PHE A N 1
ATOM 2239 C CA . PHE A 1 281 ? 14.721 11.755 3.192 1.00 95.38 281 PHE A CA 1
ATOM 2240 C C . PHE A 1 281 ? 13.958 10.439 3.033 1.00 95.38 281 PHE A C 1
ATOM 2242 O O . PHE A 1 281 ? 14.256 9.459 3.717 1.00 95.38 281 PHE A O 1
ATOM 2249 N N . CYS A 1 282 ? 12.987 10.399 2.122 1.00 95.25 282 CYS A N 1
ATOM 2250 C CA . CYS A 1 282 ? 12.244 9.191 1.837 1.00 95.25 282 CYS A CA 1
ATOM 2251 C C . CYS A 1 282 ? 13.095 8.177 1.057 1.00 95.25 282 CYS A C 1
ATOM 2253 O O . CYS A 1 282 ? 13.955 8.515 0.244 1.00 95.25 282 CYS A O 1
ATOM 2255 N N . LYS A 1 283 ? 12.814 6.896 1.283 1.00 93.50 283 LYS A N 1
ATOM 2256 C CA . LYS A 1 283 ? 13.492 5.751 0.683 1.00 93.50 283 LYS A CA 1
ATOM 2257 C C . LYS A 1 283 ? 12.835 5.362 -0.639 1.00 93.50 283 LYS A C 1
ATOM 2259 O O . LYS A 1 283 ? 11.607 5.261 -0.752 1.00 93.50 283 LYS A O 1
ATOM 2264 N N . ALA A 1 284 ? 13.656 4.999 -1.614 1.00 90.81 284 ALA A N 1
ATOM 2265 C CA . ALA A 1 284 ? 13.233 4.256 -2.794 1.00 90.81 284 ALA A CA 1
ATOM 2266 C C . ALA A 1 284 ? 14.181 3.079 -3.036 1.00 90.81 284 ALA A C 1
ATOM 2268 O O . ALA A 1 284 ? 15.233 2.966 -2.414 1.00 90.81 284 ALA A O 1
ATOM 2269 N N . SER A 1 285 ? 13.796 2.163 -3.926 1.00 85.56 285 SER A N 1
ATOM 2270 C CA . SER A 1 285 ? 14.654 1.015 -4.247 1.00 85.56 285 SER A CA 1
ATOM 2271 C C . SER A 1 285 ? 15.915 1.415 -5.010 1.00 85.56 285 SER A C 1
ATOM 2273 O O . SER A 1 285 ? 16.882 0.658 -5.003 1.00 85.56 285 SER A O 1
ATOM 2275 N N . ARG A 1 286 ? 15.883 2.573 -5.670 1.00 85.12 286 ARG A N 1
ATOM 2276 C CA . ARG A 1 286 ? 16.978 3.172 -6.424 1.00 85.12 286 ARG A CA 1
ATOM 2277 C C . ARG A 1 286 ? 17.048 4.649 -6.078 1.00 85.12 286 ARG A C 1
ATOM 2279 O O . ARG A 1 286 ? 16.007 5.289 -5.943 1.00 85.12 286 ARG A O 1
ATOM 2286 N N . LYS A 1 287 ? 18.253 5.196 -5.943 1.00 86.62 287 LYS A N 1
ATOM 2287 C CA . LYS A 1 287 ? 18.432 6.621 -5.642 1.00 86.62 287 LYS A CA 1
ATOM 2288 C C . LYS A 1 287 ? 17.864 7.498 -6.761 1.00 86.62 287 LYS A C 1
ATOM 2290 O O . LYS A 1 287 ? 17.235 8.514 -6.489 1.00 86.62 287 LYS A O 1
ATOM 2295 N N . GLU A 1 288 ? 18.007 7.039 -7.999 1.00 88.44 288 GLU A N 1
ATOM 2296 C CA . GLU A 1 288 ? 17.511 7.695 -9.204 1.00 88.44 288 GLU A CA 1
ATOM 2297 C C . GLU A 1 288 ? 15.990 7.881 -9.188 1.00 88.44 288 GLU A C 1
ATOM 2299 O O . GLU A 1 288 ? 15.493 8.827 -9.789 1.00 88.44 288 GLU A O 1
ATOM 2304 N N . ASP A 1 289 ? 15.251 7.011 -8.493 1.00 88.50 289 ASP A N 1
ATOM 2305 C CA . ASP A 1 289 ? 13.803 7.151 -8.342 1.00 88.50 289 ASP A CA 1
ATOM 2306 C C . ASP A 1 289 ? 13.455 8.330 -7.418 1.00 88.50 289 ASP A C 1
ATOM 2308 O O . ASP A 1 289 ? 12.535 9.091 -7.709 1.00 88.50 289 ASP A O 1
ATOM 2312 N N . VAL A 1 290 ? 14.205 8.511 -6.320 1.00 91.12 290 VAL A N 1
ATOM 2313 C CA . VAL A 1 290 ? 14.047 9.680 -5.437 1.00 91.12 290 VAL A CA 1
ATOM 2314 C C . VAL A 1 290 ? 14.383 10.944 -6.216 1.00 91.12 290 VAL A C 1
ATOM 2316 O O . VAL A 1 290 ? 13.595 11.885 -6.220 1.00 91.12 290 VAL A O 1
ATOM 2319 N N . ASP A 1 291 ? 15.512 10.947 -6.923 1.00 92.50 291 ASP A N 1
ATOM 2320 C CA . ASP A 1 291 ? 15.946 12.092 -7.721 1.00 92.50 291 ASP A CA 1
ATOM 2321 C C . ASP A 1 291 ? 14.916 12.426 -8.823 1.00 92.50 291 ASP A C 1
ATOM 2323 O O . ASP A 1 291 ? 14.623 13.599 -9.064 1.00 92.50 291 ASP A O 1
ATOM 2327 N N . GLU A 1 292 ? 14.301 11.416 -9.450 1.00 90.56 292 GLU A N 1
ATOM 2328 C CA . GLU A 1 292 ? 13.230 11.614 -10.430 1.00 90.56 292 GLU A CA 1
ATOM 2329 C C . GLU A 1 292 ? 11.997 12.273 -9.798 1.00 90.56 292 GLU A C 1
ATOM 2331 O O . GLU A 1 292 ? 11.502 13.260 -10.349 1.00 90.56 292 GLU A O 1
ATOM 2336 N N . ILE A 1 293 ? 11.518 11.769 -8.656 1.00 93.44 293 ILE A N 1
ATOM 2337 C CA . ILE A 1 293 ? 10.376 12.346 -7.927 1.00 93.44 293 ILE A CA 1
ATOM 2338 C C . ILE A 1 293 ? 10.680 13.791 -7.531 1.00 93.44 293 ILE A C 1
ATOM 2340 O O . ILE A 1 293 ? 9.891 14.687 -7.822 1.00 93.44 293 ILE A O 1
ATOM 2344 N N . LEU A 1 294 ? 11.852 14.040 -6.941 1.00 95.25 294 LEU A N 1
ATOM 2345 C CA . LEU A 1 294 ? 12.285 15.383 -6.553 1.00 95.25 294 LEU A CA 1
ATOM 2346 C C . LEU A 1 294 ? 12.353 16.330 -7.756 1.00 95.25 294 LEU A C 1
ATOM 2348 O O . LEU A 1 294 ? 12.012 17.501 -7.628 1.00 95.25 294 LEU A O 1
ATOM 2352 N N . SER A 1 295 ? 12.726 15.832 -8.939 1.00 94.06 295 SER A N 1
ATOM 2353 C CA . SER A 1 295 ? 12.782 16.636 -10.168 1.00 94.06 295 SER A CA 1
ATOM 2354 C C . SER A 1 295 ? 11.413 17.032 -10.744 1.00 94.06 295 SER A C 1
ATOM 2356 O O . SER A 1 295 ? 11.367 17.834 -11.684 1.00 94.06 295 SER A O 1
ATOM 2358 N N . LYS A 1 296 ? 10.322 16.438 -10.237 1.00 92.19 296 LYS A N 1
ATOM 2359 C CA . LYS A 1 296 ? 8.925 16.766 -10.579 1.00 92.19 296 LYS A CA 1
ATOM 2360 C C . LYS A 1 296 ? 8.301 17.757 -9.591 1.00 92.19 296 LYS A C 1
ATOM 2362 O O . LYS A 1 296 ? 7.194 18.231 -9.831 1.00 92.19 296 LYS A O 1
ATOM 2367 N N . ILE A 1 297 ? 8.984 18.047 -8.484 1.00 95.00 297 ILE A N 1
ATOM 2368 C CA . ILE A 1 297 ? 8.498 18.924 -7.422 1.00 95.00 297 ILE A CA 1
ATOM 2369 C C . ILE A 1 297 ? 9.198 20.278 -7.555 1.00 95.00 297 ILE A C 1
ATOM 2371 O O . ILE A 1 297 ? 10.375 20.405 -7.222 1.00 95.00 297 ILE A O 1
ATOM 2375 N N . ASP A 1 298 ? 8.463 21.285 -8.030 1.00 95.56 298 ASP A N 1
ATOM 2376 C CA . ASP A 1 298 ? 9.003 22.636 -8.251 1.00 95.56 298 ASP A CA 1
ATOM 2377 C C . ASP A 1 298 ? 9.454 23.310 -6.944 1.00 95.56 298 ASP A C 1
ATOM 2379 O O . ASP A 1 298 ? 10.525 23.909 -6.882 1.00 95.56 298 ASP A O 1
ATOM 2383 N N . ASP A 1 299 ? 8.645 23.183 -5.887 1.00 97.38 299 ASP A N 1
ATOM 2384 C CA . ASP A 1 299 ? 8.917 23.716 -4.551 1.00 97.38 299 ASP A CA 1
ATOM 2385 C C . ASP A 1 299 ? 8.793 22.590 -3.520 1.00 97.38 299 ASP A C 1
ATOM 2387 O O . ASP A 1 299 ? 7.697 22.175 -3.132 1.00 97.38 299 ASP A O 1
ATOM 2391 N N . GLN A 1 300 ? 9.945 22.060 -3.109 1.00 96.94 300 GLN A N 1
ATOM 2392 C CA . GLN A 1 300 ? 10.004 20.920 -2.198 1.00 96.94 300 GLN A CA 1
ATOM 2393 C C . GLN A 1 300 ? 9.621 21.285 -0.762 1.00 96.94 300 GLN A C 1
ATOM 2395 O O . GLN A 1 300 ? 9.134 20.422 -0.036 1.00 96.94 300 GLN A O 1
ATOM 2400 N N . GLU A 1 301 ? 9.832 22.534 -0.337 1.00 97.00 301 GLU A N 1
ATOM 2401 C CA . GLU A 1 301 ? 9.432 22.960 1.005 1.00 97.00 301 GLU A CA 1
ATOM 2402 C C . GLU A 1 301 ? 7.913 23.067 1.065 1.00 97.00 301 GLU A C 1
ATOM 2404 O O . GLU A 1 301 ? 7.294 22.468 1.941 1.00 97.00 301 GLU A O 1
ATOM 2409 N N . ARG A 1 302 ? 7.299 23.714 0.067 1.00 97.19 302 ARG A N 1
ATOM 2410 C CA . ARG A 1 302 ? 5.841 23.747 -0.062 1.00 97.19 302 ARG A CA 1
ATOM 2411 C C . ARG A 1 302 ? 5.245 22.343 -0.138 1.00 97.19 302 ARG A C 1
ATOM 2413 O O . ARG A 1 302 ? 4.271 22.074 0.554 1.00 97.19 302 ARG A O 1
ATOM 2420 N N . PHE A 1 303 ? 5.831 21.448 -0.936 1.00 97.06 303 PHE A N 1
ATOM 2421 C CA . PHE A 1 303 ? 5.396 20.051 -1.008 1.00 97.06 303 PHE A CA 1
ATOM 2422 C C . PHE A 1 303 ? 5.421 19.377 0.369 1.00 97.06 303 PHE A C 1
ATOM 2424 O O . PHE A 1 303 ? 4.437 18.760 0.767 1.00 97.06 303 PHE A O 1
ATOM 2431 N N . ASN A 1 304 ? 6.522 19.519 1.114 1.00 96.88 304 ASN A N 1
ATOM 2432 C CA . ASN A 1 304 ? 6.649 18.933 2.447 1.00 96.88 304 ASN A CA 1
ATOM 2433 C C . ASN A 1 304 ? 5.620 19.514 3.425 1.00 96.88 304 ASN A C 1
ATOM 2435 O O . ASN A 1 304 ? 5.053 18.760 4.208 1.00 96.88 304 ASN A O 1
ATOM 2439 N N . GLN A 1 305 ? 5.349 20.821 3.373 1.00 95.56 305 GLN A N 1
ATOM 2440 C CA . GLN A 1 305 ? 4.312 21.435 4.206 1.00 95.56 305 GLN A CA 1
ATOM 2441 C C . GLN A 1 305 ? 2.914 20.923 3.844 1.00 95.56 305 GLN A C 1
ATOM 2443 O O . GLN A 1 305 ? 2.164 20.540 4.734 1.00 95.56 305 GLN A O 1
ATOM 2448 N N . GLU A 1 306 ? 2.587 20.827 2.552 1.00 95.81 306 GLU A N 1
ATOM 2449 C CA . GLU A 1 306 ? 1.310 20.267 2.091 1.00 95.81 306 GLU A CA 1
ATOM 2450 C C . GLU A 1 306 ? 1.130 18.808 2.547 1.00 95.81 306 GLU A C 1
ATOM 2452 O O . GLU A 1 306 ? 0.055 18.447 3.017 1.00 95.81 306 GLU A O 1
ATOM 2457 N N . VAL A 1 307 ? 2.177 17.976 2.467 1.00 95.25 307 VAL A N 1
ATOM 2458 C CA . VAL A 1 307 ? 2.144 16.586 2.960 1.00 95.25 307 VAL A CA 1
ATOM 2459 C C . VAL A 1 307 ? 1.955 16.526 4.478 1.00 95.25 307 VAL A C 1
ATOM 2461 O O . VAL A 1 307 ? 1.171 15.710 4.956 1.00 95.25 307 VAL A O 1
ATOM 2464 N N . LYS A 1 308 ? 2.627 17.393 5.243 1.00 93.81 308 LYS A N 1
ATOM 2465 C CA . LYS A 1 308 ? 2.459 17.453 6.703 1.00 93.81 308 LYS A CA 1
ATOM 2466 C C . LYS A 1 308 ? 1.044 17.843 7.094 1.00 93.81 308 LYS A C 1
ATOM 2468 O O . LYS A 1 308 ? 0.446 17.164 7.919 1.00 93.81 308 LYS A O 1
ATOM 2473 N N . THR A 1 309 ? 0.492 18.887 6.474 1.00 92.19 309 THR A N 1
ATOM 2474 C CA . THR A 1 309 ? -0.909 19.269 6.681 1.00 92.19 309 THR A CA 1
ATOM 2475 C C . THR A 1 309 ? -1.831 18.108 6.325 1.00 92.19 309 THR A C 1
ATOM 2477 O O . THR A 1 309 ? -2.677 17.737 7.128 1.00 92.19 309 THR A O 1
ATOM 2480 N N . LEU A 1 310 ? -1.611 17.449 5.185 1.00 93.44 310 LEU A N 1
ATOM 2481 C CA . LEU A 1 310 ? -2.420 16.306 4.764 1.00 93.44 310 LEU A CA 1
ATOM 2482 C C . LEU A 1 310 ? -2.421 15.153 5.784 1.00 93.44 310 LEU A C 1
ATOM 2484 O O . LEU A 1 310 ? -3.412 14.434 5.878 1.00 93.44 310 LEU A O 1
ATOM 2488 N N . PHE A 1 311 ? -1.335 14.940 6.529 1.00 91.06 311 PHE A N 1
ATOM 2489 C CA . PHE A 1 311 ? -1.242 13.853 7.513 1.00 91.06 311 PHE A CA 1
ATOM 2490 C C . PHE A 1 311 ? -1.737 14.254 8.897 1.00 91.06 311 PHE A C 1
ATOM 2492 O O . PHE A 1 311 ? -2.418 13.458 9.545 1.00 91.06 311 PHE A O 1
ATOM 2499 N N . SER A 1 312 ? -1.387 15.460 9.338 1.00 86.44 312 SER A N 1
ATOM 2500 C CA . SER A 1 312 ? -1.510 15.883 10.733 1.00 86.44 312 SER A CA 1
ATOM 2501 C C . SER A 1 312 ? -2.664 16.847 10.993 1.00 86.44 312 SER A C 1
ATOM 2503 O O . SER A 1 312 ? -2.899 17.169 12.156 1.00 86.44 312 SER A O 1
ATOM 2505 N N . ASP A 1 313 ? -3.374 17.315 9.960 1.00 86.94 313 ASP A N 1
ATOM 2506 C CA . ASP A 1 313 ? -4.559 18.146 10.166 1.00 86.94 313 ASP A CA 1
ATOM 2507 C C . ASP A 1 313 ? -5.617 17.360 10.971 1.00 86.94 313 ASP A C 1
ATOM 2509 O O . ASP A 1 313 ? -5.994 16.250 10.577 1.00 86.94 313 ASP A O 1
ATOM 2513 N N . PRO A 1 314 ? -6.058 17.879 12.130 1.00 80.38 314 PRO A N 1
ATOM 2514 C CA . PRO A 1 314 ? -6.933 17.149 13.040 1.00 80.38 314 PRO A CA 1
ATOM 2515 C C . PRO A 1 314 ? -8.373 17.013 12.530 1.00 80.38 314 PRO A C 1
ATOM 2517 O O . PRO A 1 314 ? -9.088 16.138 13.016 1.00 80.38 314 PRO A O 1
ATOM 2520 N N . GLU A 1 315 ? -8.804 17.854 11.587 1.00 81.31 315 GLU A N 1
ATOM 2521 C CA . GLU A 1 315 ? -10.168 17.849 11.049 1.00 81.31 315 GLU A CA 1
ATOM 2522 C C . GLU A 1 315 ? -10.214 17.157 9.683 1.00 81.31 315 GLU A C 1
ATOM 2524 O O . GLU A 1 315 ? -11.021 16.247 9.472 1.00 81.31 315 GLU A O 1
ATOM 2529 N N . ASP A 1 316 ? -9.298 17.532 8.789 1.00 83.50 316 ASP A N 1
ATOM 2530 C CA . ASP A 1 316 ? -9.320 17.152 7.374 1.00 83.50 316 ASP A CA 1
ATOM 2531 C C . ASP A 1 316 ? -8.152 16.241 6.959 1.00 83.50 316 ASP A C 1
ATOM 2533 O O . ASP A 1 316 ? -8.083 15.783 5.813 1.00 83.50 316 ASP A O 1
ATOM 2537 N N . GLY A 1 317 ? -7.224 15.943 7.873 1.00 88.44 317 GLY A N 1
ATOM 2538 C CA . GLY A 1 317 ? -6.082 15.081 7.589 1.00 88.44 317 GLY A CA 1
ATOM 2539 C C . GLY A 1 317 ? -6.507 13.646 7.271 1.00 88.44 317 GLY A C 1
ATOM 2540 O O . GLY A 1 317 ? -7.489 13.118 7.798 1.00 88.44 317 GLY A O 1
ATOM 2541 N N . ILE A 1 318 ? -5.726 12.941 6.451 1.00 90.12 318 ILE A N 1
ATOM 2542 C CA . ILE A 1 318 ? -6.042 11.558 6.050 1.00 90.12 318 ILE A CA 1
ATOM 2543 C C . ILE A 1 318 ? -6.083 10.593 7.246 1.00 90.12 318 ILE A C 1
ATOM 2545 O O . ILE A 1 318 ? -6.712 9.535 7.174 1.00 90.12 318 ILE A O 1
ATOM 2549 N N . LEU A 1 319 ? -5.428 10.959 8.352 1.00 87.31 319 LEU A N 1
ATOM 2550 C CA . LEU A 1 319 ? -5.427 10.206 9.603 1.00 87.31 319 LEU A CA 1
ATOM 2551 C C . LEU A 1 319 ? -6.540 10.629 10.569 1.00 87.31 319 LEU A C 1
ATOM 2553 O O . LEU A 1 319 ? -6.880 9.840 11.449 1.00 87.31 319 LEU A O 1
ATOM 2557 N N . ALA A 1 320 ? -7.171 11.793 10.379 1.00 81.38 320 ALA A N 1
ATOM 2558 C CA . ALA A 1 320 ? -8.271 12.260 11.222 1.00 81.38 320 ALA A CA 1
ATOM 2559 C C . ALA A 1 320 ? -9.471 11.301 11.176 1.00 81.38 320 ALA A C 1
ATOM 2561 O O . ALA A 1 320 ? -10.058 10.972 12.206 1.00 81.38 320 ALA A O 1
ATOM 2562 N N . ASN A 1 321 ? -9.810 10.769 9.995 1.00 71.44 321 ASN A N 1
ATOM 2563 C CA . ASN A 1 321 ? -10.979 9.897 9.831 1.00 71.44 321 ASN A CA 1
ATOM 2564 C C . ASN A 1 321 ? -10.862 8.558 10.595 1.00 71.44 321 ASN A C 1
ATOM 2566 O O . ASN A 1 321 ? -11.800 8.226 11.326 1.00 71.44 321 ASN A O 1
ATOM 2570 N N . PRO A 1 322 ? -9.745 7.801 10.530 1.00 72.75 322 PRO A N 1
ATOM 2571 C CA . PRO A 1 322 ? -9.534 6.657 11.418 1.00 72.75 322 PRO A CA 1
ATOM 2572 C C . PRO A 1 322 ? -9.732 6.979 12.908 1.00 72.75 322 PRO A C 1
ATOM 2574 O O . PRO A 1 322 ? -10.397 6.211 13.607 1.00 72.75 322 PRO A O 1
ATOM 2577 N N . PHE A 1 323 ? -9.241 8.129 13.386 1.00 70.69 323 PHE A N 1
ATOM 2578 C CA . PHE A 1 323 ? -9.434 8.556 14.776 1.00 70.69 323 PHE A CA 1
ATOM 2579 C C . PHE A 1 323 ? -10.888 8.901 15.085 1.00 70.69 323 PHE A C 1
ATOM 2581 O O . PHE A 1 323 ? -11.436 8.391 16.060 1.00 70.69 323 PHE A O 1
ATOM 2588 N N . ALA A 1 324 ? -11.553 9.675 14.229 1.00 69.25 324 ALA A N 1
ATOM 2589 C CA . ALA A 1 324 ? -12.971 9.990 14.370 1.00 69.25 324 ALA A CA 1
ATOM 2590 C C . ALA A 1 324 ? -13.840 8.723 14.318 1.00 69.25 324 ALA A C 1
ATOM 2592 O O . ALA A 1 324 ? -14.862 8.632 14.998 1.00 69.25 324 ALA A O 1
ATOM 2593 N N . HIS A 1 325 ? -13.459 7.721 13.521 1.00 64.62 325 HIS A N 1
ATOM 2594 C CA . HIS A 1 325 ? -14.122 6.423 13.515 1.00 64.62 325 HIS A CA 1
ATOM 2595 C C . HIS A 1 325 ? -13.887 5.674 14.826 1.00 64.62 325 HIS A C 1
ATOM 2597 O O . HIS A 1 325 ? -14.849 5.165 15.390 1.00 64.62 325 HIS A O 1
ATOM 2603 N N . LYS A 1 326 ? -12.653 5.620 15.342 1.00 69.12 326 LYS A N 1
ATOM 2604 C CA . LYS A 1 326 ? -12.371 5.007 16.648 1.00 69.12 326 LYS A CA 1
ATOM 2605 C C . LYS A 1 326 ? -13.128 5.717 17.768 1.00 69.12 326 LYS A C 1
ATOM 2607 O O . LYS A 1 326 ? -13.711 5.052 18.613 1.00 69.12 326 LYS A O 1
ATOM 2612 N N . ALA A 1 327 ? -13.203 7.042 17.745 1.00 69.88 327 ALA A N 1
ATOM 2613 C CA . ALA A 1 327 ? -13.986 7.812 18.701 1.00 69.88 327 ALA A CA 1
ATOM 2614 C C . ALA A 1 327 ? -15.491 7.511 18.568 1.00 69.88 327 ALA A C 1
ATOM 2616 O O . ALA A 1 327 ? -16.162 7.275 19.567 1.00 69.88 327 ALA A O 1
ATOM 2617 N N . ARG A 1 328 ? -16.025 7.400 17.341 1.00 68.94 328 ARG A N 1
ATOM 2618 C CA . ARG A 1 328 ? -17.412 6.957 17.096 1.00 68.94 328 ARG A CA 1
ATOM 2619 C C . ARG A 1 328 ? -17.666 5.526 17.570 1.00 68.94 328 ARG A C 1
ATOM 2621 O O . ARG A 1 328 ? -18.738 5.258 18.105 1.00 68.94 328 ARG A O 1
ATOM 2628 N N . GLU A 1 329 ? -16.711 4.627 17.358 1.00 72.44 329 GLU A N 1
ATOM 2629 C CA . GLU A 1 329 ? -16.753 3.239 17.808 1.00 72.44 329 GLU A CA 1
ATOM 2630 C C . GLU A 1 329 ? -16.775 3.177 19.337 1.00 72.44 329 GLU A C 1
ATOM 2632 O O . GLU A 1 329 ? -17.678 2.572 19.903 1.00 72.44 329 GLU A O 1
ATOM 2637 N N . LEU A 1 330 ? -15.839 3.856 20.008 1.00 71.31 330 LEU A N 1
ATOM 2638 C CA . LEU A 1 330 ? -15.774 3.958 21.466 1.00 71.31 330 LEU A CA 1
ATOM 2639 C C . LEU A 1 330 ? -17.044 4.600 22.042 1.00 71.31 330 LEU A C 1
ATOM 2641 O O . LEU A 1 330 ? -17.601 4.072 22.996 1.00 71.31 330 LEU A O 1
ATOM 2645 N N . ALA A 1 331 ? -17.563 5.659 21.416 1.00 67.75 331 ALA A N 1
ATOM 2646 C CA . ALA A 1 331 ? -18.839 6.271 21.786 1.00 67.75 331 ALA A CA 1
ATOM 2647 C C . ALA A 1 331 ? -20.037 5.319 21.598 1.00 67.75 331 ALA A C 1
ATOM 2649 O O . ALA A 1 331 ? -21.050 5.453 22.279 1.00 67.75 331 ALA A O 1
ATOM 2650 N N . GLY A 1 332 ? -19.943 4.368 20.664 1.00 68.31 332 GLY A N 1
ATOM 2651 C CA . GLY A 1 332 ? -20.944 3.324 20.442 1.00 68.31 332 GLY A CA 1
ATOM 2652 C C . GLY A 1 332 ? -20.817 2.125 21.385 1.00 68.31 332 GLY A C 1
ATOM 2653 O O . GLY A 1 332 ? -21.772 1.365 21.523 1.00 68.31 332 GLY A O 1
ATOM 2654 N N . ARG A 1 333 ? -19.671 1.953 22.056 1.00 74.19 333 ARG A N 1
ATOM 2655 C CA . ARG A 1 333 ? -19.459 0.928 23.086 1.00 74.19 333 ARG A CA 1
ATOM 2656 C C . ARG A 1 333 ? -20.092 1.387 24.404 1.00 74.19 333 ARG A C 1
ATOM 2658 O O . ARG A 1 333 ? -19.398 1.675 25.373 1.00 74.19 333 ARG A O 1
ATOM 2665 N N . SER A 1 334 ? -21.419 1.469 24.444 1.00 71.81 334 SER A N 1
ATOM 2666 C CA . SER A 1 334 ? -22.151 1.597 25.703 1.00 71.81 334 SER A CA 1
ATOM 2667 C C . SER A 1 334 ? -22.434 0.213 26.286 1.00 71.81 334 SER A C 1
ATOM 2669 O O . SER A 1 334 ? -22.655 -0.761 25.566 1.00 71.81 334 SER A O 1
ATOM 2671 N N . ILE A 1 335 ? -22.419 0.119 27.613 1.00 76.88 335 ILE A N 1
ATOM 2672 C CA . ILE A 1 335 ? -23.018 -1.007 28.322 1.00 76.88 335 ILE A CA 1
ATOM 2673 C C . ILE A 1 335 ? -24.368 -0.538 28.853 1.00 76.88 335 ILE A C 1
ATOM 2675 O O . ILE A 1 335 ? -24.459 0.501 29.508 1.00 76.88 335 ILE A O 1
ATOM 2679 N N . GLU A 1 336 ? -25.433 -1.272 28.540 1.00 77.81 336 GLU A N 1
ATOM 2680 C CA . GLU A 1 336 ? -26.730 -1.021 29.165 1.00 77.81 336 GLU A CA 1
ATOM 2681 C C . GLU A 1 336 ? -26.620 -1.265 30.674 1.00 77.81 336 GLU A C 1
ATOM 2683 O O . GLU A 1 336 ? -25.919 -2.183 31.111 1.00 77.81 336 GLU A O 1
ATOM 2688 N N . LEU A 1 337 ? -27.315 -0.456 31.480 1.00 74.56 337 LEU A N 1
ATOM 2689 C CA . LEU A 1 337 ? -27.264 -0.569 32.940 1.00 74.56 337 LEU A CA 1
ATOM 2690 C C . LEU A 1 337 ? -27.632 -1.984 33.406 1.00 74.56 337 LEU A C 1
ATOM 2692 O O . LEU A 1 337 ? -26.976 -2.517 34.295 1.00 74.56 337 LEU A O 1
ATOM 2696 N N . ASP A 1 338 ? -28.608 -2.618 32.757 1.00 77.69 338 ASP A N 1
ATOM 2697 C CA . ASP A 1 338 ? -29.017 -3.989 33.065 1.00 77.69 338 ASP A CA 1
ATOM 2698 C C . ASP A 1 338 ? -27.892 -4.999 32.807 1.00 77.69 338 ASP A C 1
ATOM 2700 O O . ASP A 1 338 ? -27.636 -5.853 33.655 1.00 77.69 338 ASP A O 1
ATOM 2704 N N . ASN A 1 339 ? -27.144 -4.855 31.708 1.00 81.06 339 ASN A N 1
ATOM 2705 C CA . ASN A 1 339 ? -25.986 -5.703 31.411 1.00 81.06 339 ASN A CA 1
ATOM 2706 C C . ASN A 1 339 ? -24.856 -5.487 32.427 1.00 81.06 339 ASN A C 1
ATOM 2708 O O . ASN A 1 339 ? -24.219 -6.448 32.862 1.00 81.06 339 ASN A O 1
ATOM 2712 N N . LEU A 1 340 ? -24.627 -4.241 32.856 1.00 85.94 340 LEU A N 1
ATOM 2713 C CA . LEU A 1 340 ? -23.641 -3.930 33.893 1.00 85.94 340 LEU A CA 1
ATOM 2714 C C . LEU A 1 340 ? -24.053 -4.503 35.258 1.00 85.94 340 LEU A C 1
ATOM 2716 O O . LEU A 1 340 ? -23.220 -5.075 35.961 1.00 85.94 340 LEU A O 1
ATOM 2720 N N . LEU A 1 341 ? -25.331 -4.392 35.629 1.00 85.19 341 LEU A N 1
ATOM 2721 C CA . LEU A 1 341 ? -25.879 -4.965 36.860 1.00 85.19 341 LEU A CA 1
ATOM 2722 C C . LEU A 1 341 ? -25.858 -6.493 36.823 1.00 85.19 341 LEU A C 1
ATOM 2724 O O . LEU A 1 341 ? -25.520 -7.125 37.824 1.00 85.19 341 LEU A O 1
ATOM 2728 N N . GLN A 1 342 ? -26.155 -7.099 35.674 1.00 85.12 342 GLN A N 1
ATOM 2729 C CA . GLN A 1 342 ? -26.058 -8.540 35.481 1.00 85.12 342 GLN A CA 1
ATOM 2730 C C . GLN A 1 342 ? -24.607 -9.007 35.627 1.00 85.12 342 GLN A C 1
ATOM 2732 O O . GLN A 1 342 ? -24.349 -9.926 36.410 1.00 85.12 342 GLN A O 1
ATOM 2737 N N . PHE A 1 343 ? -23.660 -8.330 34.968 1.00 89.19 343 PHE A N 1
ATOM 2738 C CA . PHE A 1 343 ? -22.225 -8.565 35.137 1.00 89.19 343 PHE A CA 1
ATOM 2739 C C . PHE A 1 343 ? -21.827 -8.456 36.613 1.00 89.19 343 PHE A C 1
ATOM 2741 O O . PHE A 1 343 ? -21.268 -9.402 37.169 1.00 89.19 343 PHE A O 1
ATOM 2748 N N . TYR A 1 344 ? -22.211 -7.374 37.294 1.00 89.19 344 TYR A N 1
ATOM 2749 C CA . TYR A 1 344 ? -21.928 -7.178 38.716 1.00 89.19 344 TYR A CA 1
ATOM 2750 C C . TYR A 1 344 ? -22.520 -8.291 39.594 1.00 89.19 344 TYR A C 1
ATOM 2752 O O . TYR A 1 344 ? -21.846 -8.812 40.476 1.00 89.19 344 TYR A O 1
ATOM 2760 N N . SER A 1 345 ? -23.755 -8.724 39.319 1.00 88.88 345 SER A N 1
ATOM 2761 C CA . SER A 1 345 ? -24.429 -9.803 40.056 1.00 88.88 345 SER A CA 1
ATOM 2762 C C . SER A 1 345 ? -23.781 -11.182 39.871 1.00 88.88 345 SER A C 1
ATOM 2764 O O . SER A 1 345 ? -24.047 -12.098 40.663 1.00 88.88 345 SER A O 1
ATOM 2766 N N . SER A 1 346 ? -22.968 -11.327 38.817 1.00 90.06 346 SER A N 1
ATOM 2767 C CA . SER A 1 346 ? -22.192 -12.525 38.490 1.00 90.06 346 SER A CA 1
ATOM 2768 C C . SER A 1 346 ? -20.786 -12.513 39.108 1.00 90.06 346 SER A C 1
ATOM 2770 O O . SER A 1 346 ? -20.195 -13.581 39.325 1.00 90.06 346 SER A O 1
ATOM 2772 N N . LEU A 1 347 ? -20.263 -11.330 39.464 1.00 90.88 347 LEU A N 1
ATOM 2773 C CA . LEU A 1 347 ? -19.036 -11.203 40.248 1.00 90.88 347 LEU A CA 1
ATOM 2774 C C . LEU A 1 347 ? -19.238 -11.852 41.625 1.00 90.88 347 LEU A C 1
ATOM 2776 O O . LEU A 1 347 ? -20.290 -11.732 42.249 1.00 90.88 347 LEU A O 1
ATOM 2780 N N . GLY A 1 348 ? -18.244 -12.607 42.086 1.00 85.69 348 GLY A N 1
ATOM 2781 C CA . GLY A 1 348 ? -18.328 -13.379 43.332 1.00 85.69 348 GLY A CA 1
ATOM 2782 C C . GLY A 1 348 ? -19.071 -14.710 43.202 1.00 85.69 348 GLY A C 1
ATOM 2783 O O . GLY A 1 348 ? -19.001 -15.526 44.116 1.00 85.69 348 GLY A O 1
ATOM 2784 N N . LYS A 1 349 ? -19.744 -14.970 42.071 1.00 90.06 349 LYS A N 1
ATOM 2785 C CA . LYS A 1 349 ? -20.419 -16.250 41.806 1.00 90.06 349 LYS A CA 1
ATOM 2786 C C . LYS A 1 349 ? -19.685 -17.063 40.753 1.00 90.06 349 LYS A C 1
ATOM 2788 O O . LYS A 1 349 ? -19.237 -18.169 41.032 1.00 90.06 349 LYS A O 1
ATOM 2793 N N . THR A 1 350 ? -19.576 -16.513 39.549 1.00 88.25 350 THR A N 1
ATOM 2794 C CA . THR A 1 350 ? -19.136 -17.266 38.368 1.00 88.25 350 THR A CA 1
ATOM 2795 C C . THR A 1 350 ? -17.896 -16.662 37.729 1.00 88.25 350 THR A C 1
ATOM 2797 O O . THR A 1 350 ? -16.967 -17.399 37.425 1.00 88.25 350 THR A O 1
ATOM 2800 N N . MET A 1 351 ? -17.839 -15.336 37.570 1.00 85.62 351 MET A N 1
ATOM 2801 C CA . MET A 1 351 ? -16.745 -14.692 36.829 1.00 85.62 351 MET A CA 1
ATOM 2802 C C . MET A 1 351 ? -15.483 -14.461 37.665 1.00 85.62 351 MET A C 1
ATOM 2804 O O . MET A 1 351 ? -14.373 -14.640 37.184 1.00 85.62 351 MET A O 1
ATOM 2808 N N . MET A 1 352 ? -15.645 -14.078 38.932 1.00 92.38 352 MET A N 1
ATOM 2809 C CA . MET A 1 352 ? -14.537 -13.818 39.857 1.00 92.38 352 MET A CA 1
ATOM 2810 C C . MET A 1 352 ? -14.963 -14.280 41.254 1.00 92.38 352 MET A C 1
ATOM 2812 O O . MET A 1 352 ? -15.444 -13.462 42.032 1.00 92.38 352 MET A O 1
ATOM 2816 N N . PRO A 1 353 ? -14.864 -15.584 41.585 1.00 92.38 353 PRO A N 1
ATOM 2817 C CA . PRO A 1 353 ? -15.431 -16.141 42.824 1.00 92.38 353 PRO A CA 1
ATOM 2818 C C . PRO A 1 353 ? -14.885 -15.528 44.122 1.00 92.38 353 PRO A C 1
ATOM 2820 O O . PRO A 1 353 ? -15.531 -15.595 45.159 1.00 92.38 353 PRO A O 1
ATOM 2823 N N . HIS A 1 354 ? -13.702 -14.916 44.069 1.00 92.00 354 HIS A N 1
ATOM 2824 C CA . HIS A 1 354 ? -13.075 -14.216 45.192 1.00 92.00 354 HIS A CA 1
ATOM 2825 C C . HIS A 1 354 ? -13.353 -12.701 45.188 1.00 92.00 354 HIS A C 1
ATOM 2827 O O . HIS A 1 354 ? -12.724 -11.958 45.940 1.00 92.00 354 HIS A O 1
ATOM 2833 N N . TYR A 1 355 ? -14.260 -12.225 44.328 1.00 94.75 355 TYR A N 1
ATOM 2834 C CA . TYR A 1 355 ? -14.686 -10.832 44.325 1.00 94.75 355 TYR A CA 1
ATOM 2835 C C . TYR A 1 355 ? -15.289 -10.467 45.679 1.00 94.75 355 TYR A C 1
ATOM 2837 O O . TYR A 1 355 ? -16.190 -11.138 46.184 1.00 94.75 355 TYR A O 1
ATOM 2845 N N . HIS A 1 356 ? -14.817 -9.362 46.238 1.00 92.44 356 HIS A N 1
ATOM 2846 C CA . HIS A 1 356 ? -15.337 -8.813 47.472 1.00 92.44 356 HIS A CA 1
ATOM 2847 C C . HIS A 1 356 ? -15.665 -7.341 47.253 1.00 92.44 356 HIS A C 1
ATOM 2849 O O . HIS A 1 356 ? -14.765 -6.531 47.041 1.00 92.44 356 HIS A O 1
ATOM 2855 N N . ALA A 1 357 ? -16.944 -6.975 47.370 1.00 87.38 357 ALA A N 1
ATOM 2856 C CA . ALA A 1 357 ? -17.447 -5.646 47.005 1.00 87.38 357 ALA A CA 1
ATOM 2857 C C . ALA A 1 357 ? -16.728 -4.467 47.688 1.00 87.38 357 ALA A C 1
ATOM 2859 O O . ALA A 1 357 ? -16.733 -3.358 47.167 1.00 87.38 357 ALA A O 1
ATOM 2860 N N . ARG A 1 358 ? -16.110 -4.702 48.855 1.00 84.38 358 ARG A N 1
ATOM 2861 C CA . ARG A 1 358 ? -15.354 -3.681 49.603 1.00 84.38 358 ARG A CA 1
ATOM 2862 C C . ARG A 1 358 ? -13.840 -3.702 49.394 1.00 84.38 358 ARG A C 1
ATOM 2864 O O . ARG A 1 358 ? -13.185 -2.762 49.819 1.00 84.38 358 ARG A O 1
ATOM 2871 N N . LEU A 1 359 ? -13.284 -4.784 48.848 1.00 85.31 359 LEU A N 1
ATOM 2872 C CA . LEU A 1 359 ? -11.828 -4.998 48.805 1.00 85.31 359 LEU A CA 1
ATOM 2873 C C . LEU A 1 359 ? -11.296 -5.117 47.378 1.00 85.31 359 LEU A C 1
ATOM 2875 O O . LEU A 1 359 ? -10.164 -4.726 47.121 1.00 85.31 359 LEU A O 1
ATOM 2879 N N . SER A 1 360 ? -12.097 -5.651 46.457 1.00 85.94 360 SER A N 1
ATOM 2880 C CA . SER A 1 360 ? -11.719 -5.766 45.054 1.00 85.94 360 SER A CA 1
ATOM 2881 C C . SER A 1 360 ? -11.776 -4.401 44.382 1.00 85.94 360 SER A C 1
ATOM 2883 O O . SER A 1 360 ? -12.806 -3.727 44.395 1.00 85.94 360 SER A O 1
ATOM 2885 N N . THR A 1 361 ? -10.666 -4.011 43.771 1.00 87.88 361 THR A N 1
ATOM 2886 C CA . THR A 1 361 ? -10.564 -2.782 42.989 1.00 87.88 361 THR A CA 1
ATOM 2887 C C . THR A 1 361 ? -11.133 -2.987 41.584 1.00 87.88 361 THR A C 1
ATOM 2889 O O . THR A 1 361 ? -11.249 -4.114 41.097 1.00 87.88 361 THR A O 1
ATOM 2892 N N . THR A 1 362 ? -11.433 -1.895 40.877 1.00 80.81 362 THR A N 1
ATOM 2893 C CA . THR A 1 362 ? -11.798 -1.951 39.450 1.00 80.81 362 THR A CA 1
ATOM 2894 C C . THR A 1 362 ? -10.724 -2.661 38.624 1.00 80.81 362 THR A C 1
ATOM 2896 O O . THR A 1 362 ? -11.050 -3.423 37.721 1.00 80.81 362 THR A O 1
ATOM 2899 N N . ASN A 1 363 ? -9.445 -2.474 38.964 1.00 74.50 363 ASN A N 1
ATOM 2900 C CA . ASN A 1 363 ? -8.334 -3.133 38.278 1.00 74.50 363 ASN A CA 1
ATOM 2901 C C . ASN A 1 363 ? -8.368 -4.658 38.479 1.00 74.50 363 ASN A C 1
ATOM 2903 O O . ASN A 1 363 ? -8.154 -5.405 37.526 1.00 74.50 363 ASN A O 1
ATOM 2907 N N . ASP A 1 364 ? -8.716 -5.129 39.681 1.00 85.88 364 ASP A N 1
ATOM 2908 C CA . ASP A 1 364 ? -8.892 -6.563 39.937 1.00 85.88 364 ASP A CA 1
ATOM 2909 C C . ASP A 1 364 ? -10.026 -7.140 39.084 1.00 85.88 364 ASP A C 1
ATOM 2911 O O . ASP A 1 364 ? -9.843 -8.169 38.436 1.00 85.88 364 ASP A O 1
ATOM 2915 N N . VAL A 1 365 ? -11.168 -6.446 39.019 1.00 88.75 365 VAL A N 1
ATOM 2916 C CA . VAL A 1 365 ? -12.318 -6.859 38.196 1.00 88.75 365 VAL A CA 1
ATOM 2917 C C . VAL A 1 365 ? -11.959 -6.866 36.708 1.00 88.75 365 VAL A C 1
ATOM 2919 O O . VAL A 1 365 ? -12.266 -7.827 36.004 1.00 88.75 365 VAL A O 1
ATOM 2922 N N . VAL A 1 366 ? -11.261 -5.837 36.218 1.00 82.44 366 VAL A N 1
ATOM 2923 C CA . VAL A 1 366 ? -10.814 -5.771 34.821 1.00 82.44 366 VAL A CA 1
ATOM 2924 C C . VAL A 1 366 ? -9.900 -6.949 34.495 1.00 82.44 366 VAL A C 1
ATOM 2926 O O . VAL A 1 366 ? -10.147 -7.674 33.535 1.00 82.44 366 VAL A O 1
ATOM 2929 N N . ARG A 1 367 ? -8.867 -7.183 35.308 1.00 79.38 367 ARG A N 1
ATOM 2930 C CA . ARG A 1 367 ? -7.855 -8.211 35.033 1.00 79.38 367 ARG A CA 1
ATOM 2931 C C . ARG A 1 367 ? -8.365 -9.633 35.191 1.00 79.38 367 ARG A C 1
ATOM 2933 O O . ARG A 1 367 ? -7.891 -10.514 34.483 1.00 79.38 367 ARG A O 1
ATOM 2940 N N . GLN A 1 368 ? -9.278 -9.861 36.128 1.00 86.94 368 GLN A N 1
ATOM 2941 C CA . GLN A 1 368 ? -9.664 -11.212 36.533 1.00 86.94 368 GLN A CA 1
ATOM 2942 C C . GLN A 1 368 ? -11.047 -11.631 36.035 1.00 86.94 368 GLN A C 1
ATOM 2944 O O . GLN A 1 368 ? -11.323 -12.825 36.005 1.00 86.94 368 GLN A O 1
ATOM 2949 N N . ALA A 1 369 ? -11.895 -10.686 35.616 1.00 89.06 369 ALA A N 1
ATOM 2950 C CA . ALA A 1 369 ? -13.217 -10.976 35.061 1.00 89.06 369 ALA A CA 1
ATOM 2951 C C . ALA A 1 369 ? -13.371 -10.460 33.624 1.00 89.06 369 ALA A C 1
ATOM 2953 O O . ALA A 1 369 ? -13.716 -11.236 32.737 1.00 89.06 369 ALA A O 1
ATOM 2954 N N . ILE A 1 370 ? -13.099 -9.172 33.377 1.00 84.69 370 ILE A N 1
ATOM 2955 C CA . ILE A 1 370 ? -13.395 -8.547 32.075 1.00 84.69 370 ILE A CA 1
ATOM 2956 C C . ILE A 1 370 ? -12.438 -9.038 30.992 1.00 84.69 370 ILE A C 1
ATOM 2958 O O . ILE A 1 370 ? -12.908 -9.498 29.962 1.00 84.69 370 ILE A O 1
ATOM 2962 N N . ILE A 1 371 ? -11.120 -8.975 31.213 1.00 76.75 371 ILE A N 1
ATOM 2963 C CA . ILE A 1 371 ? -10.123 -9.412 30.224 1.00 76.75 371 ILE A CA 1
ATOM 2964 C C . ILE A 1 371 ? -10.278 -10.907 29.905 1.00 76.75 371 ILE A C 1
ATOM 2966 O O . ILE A 1 371 ? -10.349 -11.241 28.729 1.00 76.75 371 ILE A O 1
ATOM 2970 N N . PRO A 1 372 ? -10.391 -11.822 30.889 1.00 79.38 372 PRO A N 1
ATOM 2971 C CA . PRO A 1 372 ? -10.622 -13.232 30.584 1.00 79.38 372 PRO A CA 1
ATOM 2972 C C . PRO A 1 372 ? -11.964 -13.480 29.886 1.00 79.38 372 PRO A C 1
ATOM 2974 O O . PRO A 1 372 ? -12.026 -14.302 28.979 1.00 79.38 372 PRO A O 1
ATOM 2977 N N . GLY A 1 373 ? -13.024 -12.763 30.279 1.00 77.44 373 GLY A N 1
ATOM 2978 C CA . GLY A 1 373 ? -14.357 -12.895 29.686 1.00 77.44 373 GLY A CA 1
ATOM 2979 C C . GLY A 1 373 ? -14.514 -12.236 28.311 1.00 77.44 373 GLY A C 1
ATOM 2980 O O . GLY A 1 373 ? -15.450 -12.570 27.590 1.00 77.44 373 GLY A O 1
ATOM 2981 N N . SER A 1 374 ? -13.621 -11.314 27.934 1.00 73.12 374 SER A N 1
ATOM 2982 C CA . SER A 1 374 ? -13.621 -10.654 26.624 1.00 73.12 374 SER A CA 1
ATOM 2983 C C . SER A 1 374 ? -12.823 -11.412 25.563 1.00 73.12 374 SER A C 1
ATOM 2985 O O . SER A 1 374 ? -12.939 -11.100 24.375 1.00 73.12 374 SER A O 1
ATOM 2987 N N . VAL A 1 375 ? -12.052 -12.434 25.953 1.00 64.81 375 VAL A N 1
ATOM 2988 C CA . VAL A 1 375 ? -11.467 -13.385 25.003 1.00 64.81 375 VAL A CA 1
ATOM 2989 C C . VAL A 1 375 ? -12.612 -14.204 24.408 1.00 64.81 375 VAL A C 1
ATOM 2991 O O . VAL A 1 375 ? -13.229 -15.018 25.086 1.00 64.81 375 VAL A O 1
ATOM 2994 N N . ILE A 1 376 ? -12.922 -13.939 23.139 1.00 46.22 376 ILE A N 1
ATOM 2995 C CA . ILE A 1 376 ? -14.035 -14.530 22.389 1.00 46.22 376 ILE A CA 1
ATOM 2996 C C . ILE A 1 376 ? -14.022 -16.060 22.536 1.00 46.22 376 ILE A C 1
ATOM 2998 O O . ILE A 1 376 ? -13.164 -16.735 21.968 1.00 46.22 376 ILE A O 1
ATOM 3002 N N . HIS A 1 377 ? -15.005 -16.617 23.244 1.00 47.38 377 HIS A N 1
ATOM 3003 C CA . HIS A 1 377 ? -15.364 -18.022 23.083 1.00 47.38 377 HIS A CA 1
ATOM 3004 C C . HIS A 1 377 ? -16.101 -18.172 21.750 1.00 47.38 377 HIS A C 1
ATOM 3006 O O . HIS A 1 377 ? -17.069 -17.451 21.490 1.00 47.38 377 HIS A O 1
ATOM 3012 N N . ASN A 1 378 ? -15.636 -19.073 20.875 1.00 43.03 378 ASN A N 1
ATOM 3013 C CA . ASN A 1 378 ? -16.365 -19.348 19.643 1.00 43.03 378 ASN A CA 1
ATOM 3014 C C . ASN A 1 378 ? -17.744 -19.908 20.021 1.00 43.03 378 ASN A C 1
ATOM 3016 O O . ASN A 1 378 ? -17.809 -20.830 20.833 1.00 43.03 378 ASN A O 1
ATOM 3020 N N . PRO A 1 379 ? -18.840 -19.463 19.387 1.00 38.72 379 PRO A N 1
ATOM 3021 C CA . PRO A 1 379 ? -20.184 -20.000 19.626 1.00 38.72 379 PRO A CA 1
ATOM 3022 C C . PRO A 1 379 ? -20.373 -21.476 19.195 1.00 38.72 379 PRO A C 1
ATOM 3024 O O . PRO A 1 379 ? -21.502 -21.946 19.088 1.00 38.72 379 PRO A O 1
ATOM 3027 N N . GLY A 1 380 ? -19.284 -22.212 18.940 1.00 44.03 380 GLY A N 1
ATOM 3028 C CA . GLY A 1 380 ? -19.257 -23.652 18.676 1.00 44.03 380 GLY A CA 1
ATOM 3029 C C . GLY A 1 380 ? -18.366 -24.454 19.633 1.00 44.03 380 GLY A C 1
ATOM 3030 O O . GLY A 1 380 ? -18.379 -25.682 19.558 1.00 44.03 380 GLY A O 1
ATOM 3031 N N . ASP A 1 381 ? -17.628 -23.803 20.537 1.00 44.81 381 ASP A N 1
ATOM 3032 C CA . ASP A 1 381 ? -16.908 -24.510 21.592 1.00 44.81 381 ASP A CA 1
ATOM 3033 C C . ASP A 1 381 ? -17.941 -24.887 22.660 1.00 44.81 381 ASP A C 1
ATOM 3035 O O . ASP A 1 381 ? -18.509 -24.018 23.324 1.00 44.81 381 ASP A O 1
ATOM 3039 N N . ALA A 1 382 ? -18.252 -26.185 22.766 1.00 40.62 382 ALA A N 1
ATOM 3040 C CA . ALA A 1 382 ? -19.086 -26.715 23.843 1.00 40.62 382 ALA A CA 1
ATOM 3041 C C . ALA A 1 382 ? -18.604 -26.133 25.177 1.00 40.62 382 ALA A C 1
ATOM 3043 O O . ALA A 1 382 ? -17.387 -26.053 25.371 1.00 40.62 382 ALA A O 1
ATOM 3044 N N . GLU A 1 383 ? -19.546 -25.723 26.045 1.00 35.47 383 GLU A N 1
ATOM 3045 C CA . GLU A 1 383 ? -19.262 -25.134 27.362 1.00 35.47 383 GLU A CA 1
ATOM 3046 C C . GLU A 1 383 ? -17.977 -25.736 27.935 1.00 35.47 383 GLU A C 1
ATOM 3048 O O . GLU A 1 383 ? -17.928 -26.963 28.115 1.00 35.47 383 GLU A O 1
ATOM 3053 N N . PRO A 1 384 ? -16.920 -24.940 28.195 1.00 37.41 384 PRO A N 1
ATOM 3054 C CA . PRO A 1 384 ? -15.768 -25.486 28.872 1.00 37.41 384 PRO A CA 1
ATOM 3055 C C . PRO A 1 384 ? -16.296 -25.995 30.204 1.00 37.41 384 PRO A C 1
ATOM 3057 O O . PRO A 1 384 ? -16.783 -25.210 31.022 1.00 37.41 384 PRO A O 1
ATOM 3060 N N . ALA A 1 385 ? -16.262 -27.322 30.370 1.00 33.12 385 ALA A N 1
ATOM 3061 C CA . ALA A 1 385 ? -16.596 -27.986 31.612 1.00 33.12 385 ALA A CA 1
ATOM 3062 C C . ALA A 1 385 ? -15.964 -27.158 32.726 1.00 33.12 385 ALA A C 1
ATOM 3064 O O . ALA A 1 385 ? -14.746 -26.981 32.729 1.00 33.12 385 ALA A O 1
ATOM 3065 N N . SER A 1 386 ? -16.830 -26.574 33.562 1.00 37.16 386 SER A N 1
ATOM 3066 C CA . SER A 1 386 ? -16.554 -25.762 34.747 1.00 37.16 386 SER A CA 1
ATOM 3067 C C . SER A 1 386 ? -15.081 -25.750 35.154 1.00 37.16 386 SER A C 1
ATOM 3069 O O . SER A 1 386 ? -14.525 -26.825 35.358 1.00 37.16 386 SER A O 1
ATOM 3071 N N . PHE A 1 387 ? -14.489 -24.569 35.354 1.00 42.28 387 PHE A N 1
ATOM 3072 C CA . PHE A 1 387 ? -13.163 -24.335 35.948 1.00 42.28 387 PHE A CA 1
ATOM 3073 C C . PHE A 1 387 ? -12.909 -25.200 37.216 1.00 42.28 387 PHE A C 1
ATOM 3075 O O . PHE A 1 387 ? -12.976 -24.738 38.351 1.00 42.28 387 PHE A O 1
ATOM 3082 N N . GLN A 1 388 ? -12.593 -26.486 37.040 1.00 41.88 388 GLN A N 1
ATOM 3083 C CA . GLN A 1 388 ? -12.221 -27.428 38.100 1.00 41.88 388 GLN A CA 1
ATOM 3084 C C . GLN A 1 388 ? -10.711 -27.403 38.348 1.00 41.88 388 GLN A C 1
ATOM 3086 O O . GLN A 1 388 ? -10.232 -28.020 39.294 1.00 41.88 388 GLN A O 1
ATOM 3091 N N . VAL A 1 389 ? -9.955 -26.646 37.548 1.00 39.75 389 VAL A N 1
ATOM 3092 C CA . VAL A 1 389 ? -8.494 -26.564 37.639 1.00 39.75 389 VAL A CA 1
ATOM 3093 C C . VAL A 1 389 ? -8.051 -25.923 38.956 1.00 39.75 389 VAL A C 1
ATOM 3095 O O . VAL A 1 389 ? -7.139 -26.440 39.590 1.00 39.75 389 VAL A O 1
ATOM 3098 N N . LEU A 1 390 ? -8.724 -24.868 39.433 1.00 39.72 390 LEU A N 1
ATOM 3099 C CA . LEU A 1 390 ? -8.351 -24.193 40.686 1.00 39.72 390 LEU A CA 1
ATOM 3100 C C . LEU A 1 390 ? -8.646 -25.034 41.946 1.00 39.72 390 LEU A C 1
ATOM 3102 O O . LEU A 1 390 ? -7.765 -25.152 42.796 1.00 39.72 390 LEU A O 1
ATOM 3106 N N . PRO A 1 391 ? -9.832 -25.664 42.090 1.00 45.31 391 PRO A N 1
ATOM 3107 C CA . PRO A 1 391 ? -10.096 -26.575 43.204 1.00 45.31 391 PRO A CA 1
ATOM 3108 C C . PRO A 1 391 ? -9.186 -27.811 43.203 1.00 45.31 391 PRO A C 1
ATOM 3110 O O . PRO A 1 391 ? -8.792 -28.274 44.274 1.00 45.31 391 PRO A O 1
ATOM 3113 N N . LEU A 1 392 ? -8.824 -28.329 42.020 1.00 42.72 392 LEU A N 1
ATOM 3114 C CA . LEU A 1 392 ? -7.903 -29.458 41.883 1.00 42.72 392 LEU A CA 1
ATOM 3115 C C . LEU A 1 392 ? -6.463 -29.053 42.235 1.00 42.72 392 LEU A C 1
ATOM 3117 O O . LEU A 1 392 ? -5.804 -29.783 42.971 1.00 42.72 392 LEU A O 1
ATOM 3121 N N . LEU A 1 393 ? -6.010 -27.864 41.809 1.00 42.47 393 LEU A N 1
ATOM 3122 C CA . LEU A 1 393 ? -4.718 -27.298 42.216 1.00 42.47 393 LEU A CA 1
ATOM 3123 C C . LEU A 1 393 ? -4.663 -27.045 43.724 1.00 42.47 393 LEU A C 1
ATOM 3125 O O . LEU A 1 393 ? -3.684 -27.413 44.359 1.00 42.47 393 LEU A O 1
ATOM 3129 N N . ASN A 1 394 ? -5.715 -26.480 44.321 1.00 45.62 394 ASN A N 1
ATOM 3130 C CA . ASN A 1 394 ? -5.761 -26.226 45.763 1.00 45.62 394 ASN A CA 1
ATOM 3131 C C . ASN A 1 394 ? -5.800 -27.527 46.578 1.00 45.62 394 ASN A C 1
ATOM 3133 O O . ASN A 1 394 ? -5.147 -27.614 47.617 1.00 45.62 394 ASN A O 1
ATOM 3137 N N . LYS A 1 395 ? -6.491 -28.571 46.093 1.00 48.69 395 LYS A N 1
ATOM 3138 C CA . LYS A 1 395 ? -6.417 -29.920 46.679 1.00 48.69 395 LYS A CA 1
ATOM 3139 C C . LYS A 1 395 ? -5.032 -30.547 46.524 1.00 48.69 395 LYS A C 1
ATOM 3141 O O . LYS A 1 395 ? -4.570 -31.190 47.460 1.00 48.69 395 LYS A O 1
ATOM 3146 N N . MET A 1 396 ? -4.365 -30.352 45.385 1.00 44.56 396 MET A N 1
ATOM 3147 C CA . MET A 1 396 ? -2.996 -30.828 45.168 1.00 44.56 396 MET A CA 1
ATOM 3148 C C . MET A 1 396 ? -2.007 -30.121 46.090 1.00 44.56 396 MET A C 1
ATOM 3150 O O . MET A 1 396 ? -1.228 -30.793 46.750 1.00 44.56 396 MET A O 1
ATOM 3154 N N . VAL A 1 397 ? -2.071 -28.794 46.195 1.00 47.09 397 VAL A N 1
ATOM 3155 C CA . VAL A 1 397 ? -1.225 -28.000 47.098 1.00 47.09 397 VAL A CA 1
ATOM 3156 C C . VAL A 1 397 ? -1.486 -28.390 48.556 1.00 47.09 397 VAL A C 1
ATOM 3158 O O . VAL A 1 397 ? -0.539 -28.620 49.297 1.00 47.09 397 VAL A O 1
ATOM 3161 N N . GLY A 1 398 ? -2.747 -28.589 48.953 1.00 47.78 398 GLY A N 1
ATOM 3162 C CA . GLY A 1 398 ? -3.094 -29.090 50.288 1.00 47.78 398 GLY A CA 1
ATOM 3163 C C . GLY A 1 398 ? -2.561 -30.501 50.582 1.00 47.78 398 GLY A C 1
ATOM 3164 O O . GLY A 1 398 ? -2.056 -30.743 51.673 1.00 47.78 398 GLY A O 1
ATOM 3165 N N . ALA A 1 399 ? -2.614 -31.415 49.607 1.00 44.31 399 ALA A N 1
ATOM 3166 C CA . ALA A 1 399 ? -2.071 -32.773 49.728 1.00 44.31 399 ALA A CA 1
ATOM 3167 C C . ALA A 1 399 ? -0.532 -32.840 49.613 1.00 44.31 399 ALA A C 1
ATOM 3169 O O . ALA A 1 399 ? 0.071 -33.822 50.034 1.00 44.31 399 ALA A O 1
ATOM 3170 N N . LEU A 1 400 ? 0.105 -31.812 49.043 1.00 39.00 400 LEU A N 1
ATOM 3171 C CA . LEU A 1 400 ? 1.562 -31.681 48.909 1.00 39.00 400 LEU A CA 1
ATOM 3172 C C . LEU A 1 400 ? 2.214 -31.006 50.126 1.00 39.00 400 LEU A C 1
ATOM 3174 O O . LEU A 1 400 ? 3.407 -31.186 50.343 1.00 39.00 400 LEU A O 1
ATOM 3178 N N . ILE A 1 401 ? 1.445 -30.255 50.922 1.00 43.03 401 ILE A N 1
ATOM 3179 C CA . ILE A 1 401 ? 1.900 -29.637 52.180 1.00 43.03 401 ILE A CA 1
ATOM 3180 C C . ILE A 1 401 ? 1.870 -30.643 53.352 1.00 43.03 401 ILE A C 1
ATOM 3182 O O . ILE A 1 401 ? 2.510 -30.416 54.378 1.00 43.03 401 ILE A O 1
ATOM 3186 N N . SER A 1 402 ? 1.184 -31.786 53.221 1.00 40.75 402 SER A N 1
ATOM 3187 C CA . SER A 1 402 ? 1.258 -32.855 54.224 1.00 40.75 402 SER A CA 1
ATOM 3188 C C . SER A 1 402 ? 2.576 -33.629 54.122 1.00 40.75 402 SER A C 1
ATOM 3190 O O . SER A 1 402 ? 2.981 -34.033 53.036 1.00 40.75 402 SER A O 1
ATOM 3192 N N . VAL A 1 403 ? 3.207 -33.858 55.277 1.00 38.56 403 VAL A N 1
ATOM 3193 C CA . VAL A 1 403 ? 4.608 -34.288 55.476 1.00 38.56 403 VAL A CA 1
ATOM 3194 C C . VAL A 1 403 ? 4.973 -35.652 54.851 1.00 38.56 403 VAL A C 1
ATOM 3196 O O . VAL A 1 403 ? 6.153 -35.962 54.734 1.00 38.56 403 VAL A O 1
ATOM 3199 N N . GLU A 1 404 ? 4.012 -36.427 54.339 1.00 45.50 404 GLU A N 1
ATOM 3200 C CA . GLU A 1 404 ? 4.276 -37.608 53.506 1.00 45.50 404 GLU A CA 1
ATOM 3201 C C . GLU A 1 404 ? 3.292 -37.697 52.324 1.00 45.50 404 GLU A C 1
ATOM 3203 O O . GLU A 1 404 ? 2.095 -37.442 52.495 1.00 45.50 404 GLU A O 1
ATOM 3208 N N . PRO A 1 405 ? 3.747 -38.087 51.114 1.00 46.53 405 PRO A N 1
ATOM 3209 C CA . PRO A 1 405 ? 2.876 -38.178 49.952 1.00 46.53 405 PRO A CA 1
ATOM 3210 C C . PRO A 1 405 ? 1.913 -39.361 50.102 1.00 46.53 405 PRO A C 1
ATOM 3212 O O . PRO A 1 405 ? 2.277 -40.522 49.887 1.00 46.53 405 PRO A O 1
ATOM 3215 N N . SER A 1 406 ? 0.657 -39.054 50.430 1.00 58.84 406 SER A N 1
ATOM 3216 C CA . SER A 1 406 ? -0.421 -40.039 50.490 1.00 58.84 406 SER A CA 1
ATOM 3217 C C . SER A 1 406 ? -0.632 -40.718 49.127 1.00 58.84 406 SER A C 1
ATOM 3219 O O . SER A 1 406 ? -0.362 -40.148 48.062 1.00 58.84 406 SER A O 1
ATOM 3221 N N . ALA A 1 407 ? -1.153 -41.950 49.132 1.00 57.22 407 ALA A N 1
ATOM 3222 C CA . ALA A 1 407 ? -1.515 -42.674 47.907 1.00 57.22 407 ALA A CA 1
ATOM 3223 C C . ALA A 1 407 ? -2.482 -41.871 47.009 1.00 57.22 407 ALA A C 1
ATOM 3225 O O . ALA A 1 407 ? -2.486 -42.028 45.787 1.00 57.22 407 ALA A O 1
ATOM 3226 N N . GLU A 1 408 ? -3.256 -40.964 47.606 1.00 54.12 408 GLU A N 1
ATOM 3227 C CA . GLU A 1 408 ? -4.171 -40.065 46.911 1.00 54.12 408 GLU A CA 1
ATOM 3228 C C . GLU A 1 408 ? -3.440 -38.951 46.149 1.00 54.12 408 GLU A C 1
ATOM 3230 O O . GLU A 1 408 ? -3.784 -38.683 44.998 1.00 54.12 408 GLU A O 1
ATOM 3235 N N . GLY A 1 409 ? -2.357 -38.394 46.705 1.00 57.75 409 GLY A N 1
ATOM 3236 C CA . GLY A 1 409 ? -1.489 -37.446 45.996 1.00 57.75 409 GLY A CA 1
ATOM 3237 C C . GLY A 1 409 ? -0.848 -38.06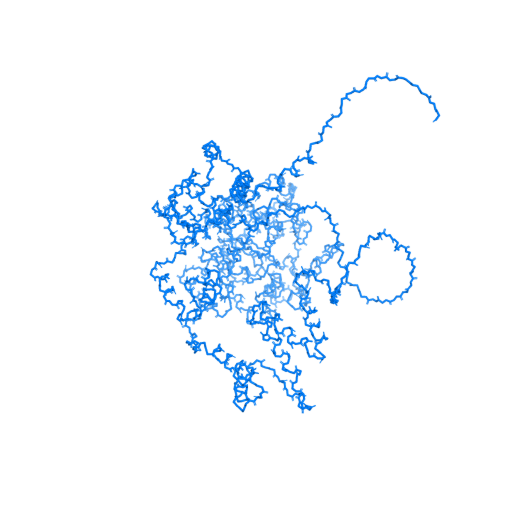0 44.746 1.00 57.75 409 GLY A C 1
ATOM 3238 O O . GLY A 1 409 ? -0.856 -37.455 43.672 1.00 57.75 409 GLY A O 1
ATOM 3239 N N . LYS A 1 410 ? -0.389 -39.317 44.845 1.00 55.16 410 LYS A N 1
ATOM 3240 C CA . LYS A 1 410 ? 0.168 -40.072 43.704 1.00 55.16 410 LYS A CA 1
ATOM 3241 C C . LYS A 1 410 ? -0.883 -40.340 42.620 1.00 55.16 410 LYS A C 1
ATOM 3243 O O . LYS A 1 410 ? -0.594 -40.222 41.429 1.00 55.16 410 LYS A O 1
ATOM 3248 N N . ARG A 1 411 ? -2.119 -40.656 43.021 1.00 63.84 411 ARG A N 1
ATOM 3249 C CA . ARG A 1 411 ? -3.236 -40.919 42.100 1.00 63.84 411 ARG A CA 1
ATOM 3250 C C . ARG A 1 411 ? -3.702 -39.650 41.375 1.00 63.84 411 ARG A C 1
ATOM 3252 O O . ARG A 1 411 ? -3.964 -39.701 40.174 1.00 63.84 411 ARG A O 1
ATOM 3259 N N . LEU A 1 412 ? -3.762 -38.518 42.080 1.00 54.03 412 LEU A N 1
ATOM 3260 C CA . LEU A 1 412 ? -4.112 -37.211 41.510 1.00 54.03 412 LEU A CA 1
ATOM 3261 C C . LEU A 1 412 ? -3.046 -36.714 40.521 1.00 54.03 412 LEU A C 1
ATOM 3263 O O . LEU A 1 412 ? -3.396 -36.217 39.452 1.00 54.03 412 LEU A O 1
ATOM 3267 N N . PHE A 1 413 ? -1.760 -36.931 40.819 1.00 51.94 413 PHE A N 1
ATOM 3268 C CA . PHE A 1 413 ? -0.659 -36.602 39.908 1.00 51.94 413 PHE A CA 1
ATOM 3269 C C . PHE A 1 413 ? -0.721 -37.409 38.599 1.00 51.94 413 PHE A C 1
ATOM 3271 O O . PHE A 1 413 ? -0.625 -36.839 37.512 1.00 51.94 413 PHE A O 1
ATOM 3278 N N . GLY A 1 414 ? -0.959 -38.725 38.684 1.00 60.50 414 GLY A N 1
ATOM 3279 C CA . GLY A 1 414 ? -1.117 -39.579 37.500 1.00 60.50 414 GLY A CA 1
ATOM 3280 C C . GLY A 1 414 ? -2.309 -39.181 36.618 1.00 60.50 414 GLY A C 1
ATOM 3281 O O . GLY A 1 414 ? -2.206 -39.190 35.388 1.00 60.50 414 GLY A O 1
ATOM 3282 N N . ALA A 1 415 ? -3.421 -38.767 37.236 1.00 54.47 415 ALA A N 1
ATOM 3283 C CA . ALA A 1 415 ? -4.601 -38.277 36.525 1.00 54.47 415 ALA A CA 1
ATOM 3284 C C . ALA A 1 415 ? -4.341 -36.933 35.818 1.00 54.47 415 ALA A C 1
ATOM 3286 O O . ALA A 1 415 ? -4.708 -36.771 34.652 1.00 54.47 415 ALA A O 1
ATOM 3287 N N . ALA A 1 416 ? -3.655 -35.994 36.476 1.00 49.72 416 ALA A N 1
ATOM 3288 C CA . ALA A 1 416 ? -3.299 -34.703 35.888 1.00 49.72 416 ALA A CA 1
ATOM 3289 C C . ALA A 1 416 ? -2.307 -34.851 34.718 1.00 49.72 416 ALA A C 1
ATOM 3291 O O . ALA A 1 416 ? -2.499 -34.238 33.668 1.00 49.72 416 ALA A O 1
ATOM 3292 N N . TYR A 1 417 ? -1.302 -35.726 34.846 1.00 48.53 417 TYR A N 1
ATOM 3293 C CA . TYR A 1 417 ? -0.314 -35.978 33.791 1.00 48.53 417 TYR A CA 1
ATOM 3294 C C . TYR A 1 417 ? -0.949 -36.546 32.509 1.00 48.53 417 TYR A C 1
ATOM 3296 O O . TYR A 1 417 ? -0.689 -36.044 31.413 1.00 48.53 417 TYR A O 1
ATOM 3304 N N . SER A 1 418 ? -1.841 -37.541 32.632 1.00 49.03 418 SER A N 1
ATOM 3305 C CA . SER A 1 418 ? -2.555 -38.104 31.472 1.00 49.03 418 SER A CA 1
ATOM 3306 C C . SER A 1 418 ? -3.490 -37.105 30.792 1.00 49.03 418 SER A C 1
ATOM 3308 O O . SER A 1 418 ? -3.654 -37.172 29.576 1.00 49.03 418 SER A O 1
ATOM 3310 N N . THR A 1 419 ? -4.094 -36.194 31.558 1.00 45.44 419 THR A N 1
ATOM 3311 C CA . THR A 1 419 ? -5.146 -35.299 31.051 1.00 45.44 419 THR A CA 1
ATOM 3312 C C . THR A 1 419 ? -4.581 -33.996 30.483 1.00 45.44 419 THR A C 1
ATOM 3314 O O . THR A 1 419 ? -5.090 -33.499 29.485 1.00 45.44 419 THR A O 1
ATOM 3317 N N . MET A 1 420 ? -3.516 -33.447 31.078 1.00 44.03 420 MET A N 1
ATOM 3318 C CA . MET A 1 420 ? -3.002 -32.117 30.714 1.00 44.03 420 MET A CA 1
ATOM 3319 C C . MET A 1 420 ? -1.752 -32.156 29.829 1.00 44.03 420 MET A C 1
ATOM 3321 O O . MET A 1 420 ? -1.586 -31.283 28.985 1.00 44.03 420 MET A O 1
ATOM 3325 N N . LEU A 1 421 ? -0.868 -33.145 30.004 1.00 44.53 421 LEU A N 1
ATOM 3326 C CA . LEU A 1 421 ? 0.484 -33.105 29.420 1.00 44.53 421 LEU A CA 1
ATOM 3327 C C . LEU A 1 421 ? 0.671 -34.064 28.235 1.00 44.53 421 LEU A C 1
ATOM 3329 O O . LEU A 1 421 ? 1.433 -33.767 27.317 1.00 44.53 421 LEU A O 1
ATOM 3333 N N . LYS A 1 422 ? -0.070 -35.178 28.200 1.00 41.62 422 LYS A N 1
ATOM 3334 C CA . LYS A 1 422 ? -0.034 -36.159 27.099 1.00 41.62 422 LYS A CA 1
ATOM 3335 C C . LYS A 1 422 ? -0.387 -35.589 25.705 1.00 41.62 422 LYS A C 1
ATOM 3337 O O . LYS A 1 422 ? 0.220 -36.045 24.737 1.00 41.62 422 LYS A O 1
ATOM 3342 N N . PRO A 1 423 ? -1.287 -34.594 25.554 1.00 41.50 423 PRO A N 1
ATOM 3343 C CA . PRO A 1 423 ? -1.584 -33.995 24.246 1.00 41.50 423 PRO A CA 1
ATOM 3344 C C . PRO A 1 423 ? -0.458 -33.118 23.666 1.00 41.50 423 PRO A C 1
ATOM 3346 O O . PRO A 1 423 ? -0.520 -32.758 22.497 1.00 41.50 423 PRO A O 1
ATOM 3349 N N . TRP A 1 424 ? 0.573 -32.779 24.452 1.00 41.16 424 TRP A N 1
ATOM 3350 C CA . TRP A 1 424 ? 1.601 -31.789 24.090 1.00 41.16 424 TRP A CA 1
ATOM 3351 C C . TRP A 1 424 ? 2.914 -32.413 23.567 1.00 41.16 424 TRP A C 1
ATOM 3353 O O . TRP A 1 424 ? 3.942 -31.746 23.499 1.00 41.16 424 TRP A O 1
ATOM 3363 N N . GLY A 1 425 ? 2.893 -33.693 23.173 1.00 34.94 425 GLY A N 1
ATOM 3364 C CA . GLY A 1 425 ? 3.907 -34.293 22.289 1.00 34.94 425 GLY A CA 1
ATOM 3365 C C . GLY A 1 425 ? 5.315 -34.541 22.858 1.00 34.94 425 GLY A C 1
ATOM 3366 O O . GLY A 1 425 ? 6.227 -34.830 22.088 1.00 34.94 425 GLY A O 1
ATOM 3367 N N . GLY A 1 426 ? 5.533 -34.463 24.174 1.00 38.84 426 GLY A N 1
ATOM 3368 C CA . GLY A 1 426 ? 6.852 -34.700 24.778 1.00 38.84 426 GLY A CA 1
ATOM 3369 C C . GLY A 1 426 ? 7.076 -36.145 25.239 1.00 38.84 426 GLY A C 1
ATOM 3370 O O . GLY A 1 426 ? 6.564 -36.542 26.282 1.00 38.84 426 GLY A O 1
ATOM 3371 N N . ASN A 1 427 ? 7.901 -36.916 24.523 1.00 39.22 427 ASN A N 1
ATOM 3372 C CA . ASN A 1 427 ? 8.444 -38.186 25.024 1.00 39.22 427 ASN A CA 1
ATOM 3373 C C . ASN A 1 427 ? 9.534 -37.918 26.079 1.00 39.22 427 ASN A C 1
ATOM 3375 O O . ASN A 1 427 ? 10.703 -37.740 25.750 1.00 39.22 427 ASN A O 1
ATOM 3379 N N . LEU A 1 428 ? 9.165 -37.930 27.360 1.00 36.78 428 LEU A N 1
ATOM 3380 C CA . LEU A 1 428 ? 10.098 -38.021 28.492 1.00 36.78 428 LEU A CA 1
ATOM 3381 C C . LEU A 1 428 ? 10.169 -39.480 28.961 1.00 36.78 428 LEU A C 1
ATOM 3383 O O . LEU A 1 428 ? 9.660 -39.837 30.017 1.00 36.78 428 LEU A O 1
ATOM 3387 N N . ALA A 1 429 ? 10.760 -40.343 28.133 1.00 32.09 429 ALA A N 1
ATOM 3388 C CA . ALA A 1 429 ? 10.890 -41.773 28.425 1.00 32.09 429 ALA A CA 1
ATOM 3389 C C . ALA A 1 429 ? 12.299 -42.199 28.891 1.00 32.09 429 ALA A C 1
ATOM 3391 O O . ALA A 1 429 ? 12.512 -43.383 29.123 1.00 32.09 429 ALA A O 1
ATOM 3392 N N . CYS A 1 430 ? 13.263 -41.282 29.055 1.00 29.41 430 CYS A N 1
ATOM 3393 C CA . CYS A 1 430 ? 14.668 -41.663 29.293 1.00 29.41 430 CYS A CA 1
ATOM 3394 C C . CYS A 1 430 ? 15.264 -41.352 30.674 1.00 29.41 430 CYS A C 1
ATOM 3396 O O . CYS A 1 430 ? 16.442 -41.623 30.875 1.00 29.41 430 CYS A O 1
ATOM 3398 N N . CYS A 1 431 ? 14.496 -40.874 31.653 1.00 27.45 431 CYS A N 1
ATOM 3399 C CA . CYS A 1 431 ? 15.022 -40.650 33.007 1.00 27.45 431 CYS A CA 1
ATOM 3400 C C . CYS A 1 431 ? 14.361 -41.607 34.001 1.00 27.45 431 CYS A C 1
ATOM 3402 O O . CYS A 1 431 ? 13.523 -41.204 34.798 1.00 27.45 431 CYS A O 1
ATOM 3404 N N . TYR A 1 432 ? 14.712 -42.889 33.912 1.00 31.34 432 TYR A N 1
ATOM 3405 C CA . TYR A 1 432 ? 14.283 -43.920 34.860 1.00 31.34 432 TYR A CA 1
ATOM 3406 C C . TYR A 1 432 ? 15.488 -44.728 35.352 1.00 31.34 432 TYR A C 1
ATOM 3408 O O . TYR A 1 432 ? 15.503 -45.946 35.240 1.00 31.34 432 TYR A O 1
ATOM 3416 N N . VAL A 1 433 ? 16.526 -44.055 35.867 1.00 33.16 433 VAL A N 1
ATOM 3417 C CA . VAL A 1 433 ? 17.583 -44.711 36.661 1.00 33.16 433 VAL A CA 1
ATOM 3418 C C . VAL A 1 433 ? 18.186 -43.737 37.692 1.00 33.16 433 VAL A C 1
ATOM 3420 O O . VAL A 1 433 ? 19.322 -43.305 37.546 1.00 33.16 433 VAL A O 1
ATOM 3423 N N . SER A 1 434 ? 17.416 -43.352 38.711 1.00 36.12 434 SER A N 1
ATOM 3424 C CA . SER A 1 434 ? 17.856 -43.216 40.118 1.00 36.12 434 SER A CA 1
ATOM 3425 C C . SER A 1 434 ? 16.705 -42.668 40.972 1.00 36.12 434 SER A C 1
ATOM 3427 O O . SER A 1 434 ? 15.828 -41.966 40.470 1.00 36.12 434 SER A O 1
ATOM 3429 N N . ASP A 1 435 ? 16.693 -43.011 42.260 1.00 35.50 435 ASP A N 1
ATOM 3430 C CA . ASP A 1 435 ? 15.606 -42.728 43.209 1.00 35.50 435 ASP A CA 1
ATOM 3431 C C . ASP A 1 435 ? 15.474 -41.249 43.644 1.00 35.50 435 ASP A C 1
ATOM 3433 O O . ASP A 1 435 ? 14.689 -40.939 44.541 1.00 35.50 435 ASP A O 1
ATOM 3437 N N . ASP A 1 436 ? 16.155 -40.306 42.984 1.00 45.75 436 ASP A N 1
ATOM 3438 C CA . ASP A 1 436 ? 16.098 -38.880 43.328 1.00 45.75 436 ASP A CA 1
ATOM 3439 C C . ASP A 1 436 ? 15.128 -38.092 42.433 1.00 45.75 436 ASP A C 1
ATOM 3441 O O . ASP A 1 436 ? 15.466 -37.542 41.383 1.00 45.75 436 ASP A O 1
ATOM 3445 N N . TRP A 1 437 ? 13.886 -37.973 42.910 1.00 43.34 437 TRP A N 1
ATOM 3446 C CA . TRP A 1 437 ? 12.789 -37.221 42.281 1.00 43.34 437 TRP A CA 1
ATOM 3447 C C . TRP A 1 437 ? 12.956 -35.688 42.320 1.00 43.34 437 TRP A C 1
ATOM 3449 O O . TRP A 1 437 ? 12.111 -34.964 41.792 1.00 43.34 437 TRP A O 1
ATOM 3459 N N . CYS A 1 438 ? 14.023 -35.164 42.929 1.00 41.47 438 CYS A N 1
ATOM 3460 C CA . CYS A 1 438 ? 14.183 -33.729 43.184 1.00 41.47 438 CYS A CA 1
ATOM 3461 C C . CYS A 1 438 ? 14.311 -32.878 41.905 1.00 41.47 438 CYS A C 1
ATOM 3463 O O . CYS A 1 438 ? 13.780 -31.767 41.867 1.00 41.47 438 CYS A O 1
ATOM 3465 N N . MET A 1 439 ? 14.941 -33.387 40.838 1.00 40.44 439 MET A N 1
ATOM 3466 C CA . MET A 1 439 ? 15.258 -32.576 39.648 1.00 40.44 439 MET A CA 1
ATOM 3467 C C . MET A 1 439 ? 14.056 -32.343 38.705 1.00 40.44 439 MET A C 1
ATOM 3469 O O . MET A 1 439 ? 13.765 -31.187 38.381 1.00 40.44 439 MET A O 1
ATOM 3473 N N . PRO A 1 440 ? 13.276 -33.373 38.304 1.00 46.53 440 PRO A N 1
ATOM 3474 C CA . PRO A 1 440 ? 12.083 -33.167 37.473 1.00 46.53 440 PRO A CA 1
ATOM 3475 C C . PRO A 1 440 ? 10.987 -32.379 38.210 1.00 46.53 440 PRO A C 1
ATOM 3477 O O . PRO A 1 440 ? 10.205 -31.653 37.595 1.00 46.53 440 PRO A O 1
ATOM 3480 N N . PHE A 1 441 ? 10.956 -32.494 39.541 1.00 46.22 441 PHE A N 1
ATOM 3481 C CA . PHE A 1 441 ? 10.002 -31.830 40.424 1.00 46.22 441 PHE A CA 1
ATOM 3482 C C . PHE A 1 441 ? 10.304 -30.332 40.599 1.00 46.22 441 PHE A C 1
ATOM 3484 O O . PHE A 1 441 ? 9.396 -29.507 40.479 1.00 46.22 441 PHE A O 1
ATOM 3491 N N . ALA A 1 442 ? 11.576 -29.957 40.779 1.00 46.19 442 ALA A N 1
ATOM 3492 C CA . ALA A 1 442 ? 12.000 -28.556 40.840 1.00 46.19 442 ALA A CA 1
ATOM 3493 C C . ALA A 1 442 ? 11.753 -27.818 39.512 1.00 46.19 442 ALA A C 1
ATOM 3495 O O . ALA A 1 442 ? 11.265 -26.687 39.513 1.00 46.19 442 ALA A O 1
ATOM 3496 N N . MET A 1 443 ? 11.988 -28.476 38.369 1.00 48.28 443 MET A N 1
ATOM 3497 C CA . MET A 1 443 ? 11.708 -27.901 37.047 1.00 48.28 443 MET A CA 1
ATOM 3498 C C . MET A 1 443 ? 10.212 -27.670 36.793 1.00 48.28 443 MET A C 1
ATOM 3500 O O . MET A 1 443 ? 9.839 -26.682 36.156 1.00 48.28 443 MET A O 1
ATOM 3504 N N . LEU A 1 444 ? 9.348 -28.556 37.296 1.00 49.78 444 LEU A N 1
ATOM 3505 C CA . LEU A 1 444 ? 7.897 -28.419 37.181 1.00 49.78 444 LEU A CA 1
ATOM 3506 C C . LEU A 1 444 ? 7.374 -27.274 38.061 1.00 49.78 444 LEU A C 1
ATOM 3508 O O . LEU A 1 444 ? 6.604 -26.446 37.578 1.00 49.78 444 LEU A O 1
ATOM 3512 N N . ILE A 1 445 ? 7.838 -27.172 39.312 1.00 47.41 445 ILE A N 1
ATOM 3513 C CA . ILE A 1 445 ? 7.465 -26.073 40.217 1.00 47.41 445 ILE A CA 1
ATOM 3514 C C . ILE A 1 445 ? 7.986 -24.730 39.700 1.00 47.41 445 ILE A C 1
ATOM 3516 O O . ILE A 1 445 ? 7.229 -23.764 39.701 1.00 47.41 445 ILE A O 1
ATOM 3520 N N . ALA A 1 446 ? 9.213 -24.659 39.178 1.00 49.00 446 ALA A N 1
ATOM 3521 C CA . ALA A 1 446 ? 9.757 -23.433 38.594 1.00 49.00 446 ALA A CA 1
ATOM 3522 C C . ALA A 1 446 ? 8.970 -22.979 37.351 1.00 49.00 446 ALA A C 1
ATOM 3524 O O . ALA A 1 446 ? 8.684 -21.792 37.201 1.00 49.00 446 ALA A O 1
ATOM 3525 N N . ARG A 1 447 ? 8.549 -23.914 36.485 1.00 46.94 447 ARG A N 1
ATOM 3526 C CA . ARG A 1 447 ? 7.714 -23.599 35.310 1.00 46.94 447 ARG A CA 1
ATOM 3527 C C . ARG A 1 447 ? 6.287 -23.193 35.680 1.00 46.94 447 ARG A C 1
ATOM 3529 O O . ARG A 1 447 ? 5.735 -22.307 35.035 1.00 46.94 447 ARG A O 1
ATOM 3536 N N . ILE A 1 448 ? 5.707 -23.787 36.724 1.00 47.38 448 ILE A N 1
ATOM 3537 C CA . ILE A 1 448 ? 4.383 -23.409 37.244 1.00 47.38 448 ILE A CA 1
ATOM 3538 C C . ILE A 1 448 ? 4.450 -22.044 37.952 1.00 47.38 448 ILE A C 1
ATOM 3540 O O . ILE A 1 448 ? 3.619 -21.176 37.694 1.00 47.38 448 ILE A O 1
ATOM 3544 N N . ALA A 1 449 ? 5.473 -21.802 38.778 1.00 44.94 449 ALA A N 1
ATOM 3545 C CA . ALA A 1 449 ? 5.687 -20.531 39.474 1.00 44.94 449 ALA A CA 1
ATOM 3546 C C . ALA A 1 449 ? 5.981 -19.371 38.506 1.00 44.94 449 ALA A C 1
ATOM 3548 O O . ALA A 1 449 ? 5.500 -18.262 38.722 1.00 44.94 449 ALA A O 1
ATOM 3549 N N . ALA A 1 450 ? 6.693 -19.632 37.403 1.00 49.59 450 ALA A N 1
ATOM 3550 C CA . ALA A 1 450 ? 6.964 -18.651 36.349 1.00 49.59 450 ALA A CA 1
ATOM 3551 C C . ALA A 1 450 ? 5.727 -18.262 35.512 1.00 49.59 450 ALA A C 1
ATOM 3553 O O . ALA A 1 450 ? 5.788 -17.292 34.751 1.00 49.59 450 ALA A O 1
ATOM 3554 N N . HIS A 1 451 ? 4.618 -19.000 35.625 1.00 44.00 451 HIS A N 1
ATOM 3555 C CA . HIS A 1 451 ? 3.410 -18.769 34.829 1.00 44.00 451 HIS A CA 1
ATOM 3556 C C . HIS A 1 451 ? 2.144 -18.447 35.632 1.00 44.00 451 HIS A C 1
ATOM 3558 O O . HIS A 1 451 ? 1.181 -17.999 35.016 1.00 44.00 451 HIS A O 1
ATOM 3564 N N . ALA A 1 452 ? 2.119 -18.613 36.961 1.00 43.09 452 ALA A N 1
ATOM 3565 C CA . ALA A 1 452 ? 0.845 -18.605 37.691 1.00 43.09 452 ALA A CA 1
ATOM 3566 C C . ALA A 1 452 ? 0.711 -17.669 38.912 1.00 43.09 452 ALA A C 1
ATOM 3568 O O . ALA A 1 452 ? -0.362 -17.675 39.510 1.00 43.09 452 ALA A O 1
ATOM 3569 N N . LEU A 1 453 ? 1.714 -16.883 39.340 1.00 49.56 453 LEU A N 1
ATOM 3570 C CA . LEU A 1 453 ? 1.636 -16.212 40.656 1.00 49.56 453 LEU A CA 1
ATOM 3571 C C . LEU A 1 453 ? 2.167 -14.767 40.709 1.00 49.56 453 LEU A C 1
ATOM 3573 O O . LEU A 1 453 ? 3.002 -14.350 39.910 1.00 49.56 453 LEU A O 1
ATOM 3577 N N . ASN A 1 454 ? 1.672 -14.006 41.697 1.00 45.62 454 ASN A N 1
ATOM 3578 C CA . ASN A 1 454 ? 2.165 -12.669 42.041 1.00 45.62 454 ASN A CA 1
ATOM 3579 C C . ASN A 1 454 ? 3.549 -12.717 42.733 1.00 45.62 454 ASN A C 1
ATOM 3581 O O . ASN A 1 454 ? 3.979 -13.751 43.250 1.00 45.62 454 ASN A O 1
ATOM 3585 N N . LEU A 1 455 ? 4.223 -11.562 42.782 1.00 41.91 455 LEU A N 1
ATOM 3586 C CA . LEU A 1 455 ? 5.606 -11.405 43.259 1.00 41.91 455 LEU A CA 1
ATOM 3587 C C . LEU A 1 455 ? 5.824 -11.874 44.713 1.00 41.91 455 LEU A C 1
ATOM 3589 O O . LEU A 1 455 ? 6.882 -12.396 45.047 1.00 41.91 455 LEU A O 1
ATOM 3593 N N . SER A 1 456 ? 4.811 -11.745 45.576 1.00 43.31 456 SER A N 1
ATOM 3594 C CA . SER A 1 456 ? 4.896 -12.144 46.988 1.00 43.31 456 SER A CA 1
ATOM 3595 C C . SER A 1 456 ? 4.947 -13.666 47.161 1.00 43.31 456 SER A C 1
ATOM 3597 O O . SER A 1 456 ? 5.657 -14.163 48.034 1.00 43.31 456 SER A O 1
ATOM 3599 N N . THR A 1 457 ? 4.226 -14.410 46.321 1.00 47.97 457 THR A N 1
ATOM 3600 C CA . THR A 1 457 ? 4.211 -15.879 46.379 1.00 47.97 457 THR A CA 1
ATOM 3601 C C . THR A 1 457 ? 5.459 -16.458 45.716 1.00 47.97 457 THR A C 1
ATOM 3603 O O . THR A 1 457 ? 6.022 -17.434 46.205 1.00 47.97 457 THR A O 1
ATOM 3606 N N . PHE A 1 458 ? 5.942 -15.804 44.655 1.00 51.81 458 PHE A N 1
ATOM 3607 C CA . PHE A 1 458 ? 7.223 -16.122 44.028 1.00 51.81 458 PHE A CA 1
ATOM 3608 C C . PHE A 1 458 ? 8.386 -15.997 45.022 1.00 51.81 458 PHE A C 1
ATOM 3610 O O . PHE A 1 458 ? 9.163 -16.937 45.155 1.00 51.81 458 PHE A O 1
ATOM 3617 N N . ASN A 1 459 ? 8.451 -14.904 45.791 1.00 48.28 459 ASN A N 1
ATOM 3618 C CA . ASN A 1 459 ? 9.506 -14.695 46.789 1.00 48.28 459 ASN A CA 1
ATOM 3619 C C . ASN A 1 459 ? 9.494 -15.763 47.897 1.00 48.28 459 ASN A C 1
ATOM 3621 O O . ASN A 1 459 ? 10.549 -16.234 48.301 1.00 48.28 459 ASN A O 1
ATOM 3625 N N . ARG A 1 460 ? 8.310 -16.217 48.330 1.00 47.75 460 ARG A N 1
ATOM 3626 C CA . ARG A 1 460 ? 8.171 -17.278 49.344 1.00 47.75 460 ARG A CA 1
ATOM 3627 C C . ARG A 1 460 ? 8.632 -18.649 48.830 1.00 47.75 460 ARG A C 1
ATOM 3629 O O . ARG A 1 460 ? 9.250 -19.412 49.563 1.00 47.75 460 ARG A O 1
ATOM 3636 N N . VAL A 1 461 ? 8.320 -18.969 47.572 1.00 48.81 461 VAL A N 1
ATOM 3637 C CA . VAL A 1 461 ? 8.777 -20.205 46.907 1.00 48.81 461 VAL A CA 1
ATOM 3638 C C . VAL A 1 461 ? 10.283 -20.151 46.648 1.00 48.81 461 VAL A C 1
ATOM 3640 O O . VAL A 1 461 ? 10.965 -21.158 46.801 1.00 48.81 461 VAL A O 1
ATOM 3643 N N . PHE A 1 462 ? 10.804 -18.976 46.304 1.00 49.28 462 PHE A N 1
ATOM 3644 C CA . PHE A 1 462 ? 12.228 -18.727 46.115 1.00 49.28 462 PHE A CA 1
ATOM 3645 C C . PHE A 1 462 ? 13.023 -18.911 47.417 1.00 49.28 462 PHE A C 1
ATOM 3647 O O . PHE A 1 462 ? 14.005 -19.646 47.418 1.00 49.28 462 PHE A O 1
ATOM 3654 N N . GLU A 1 463 ? 12.557 -18.347 48.537 1.00 49.06 463 GLU A N 1
ATOM 3655 C CA . GLU A 1 463 ? 13.152 -18.556 49.869 1.00 49.06 463 GLU A CA 1
ATOM 3656 C C . GLU A 1 463 ? 13.206 -20.048 50.246 1.00 49.06 463 GLU A C 1
ATOM 3658 O O . GLU A 1 463 ? 14.260 -20.549 50.628 1.00 49.06 463 GLU A O 1
ATOM 3663 N N . LEU A 1 464 ? 12.112 -20.790 50.032 1.00 48.03 464 LEU A N 1
ATOM 3664 C CA . LEU A 1 464 ? 12.037 -22.232 50.318 1.00 48.03 464 LEU A CA 1
ATOM 3665 C C . LEU A 1 464 ? 12.939 -23.096 49.417 1.00 48.03 464 LEU A C 1
ATOM 3667 O O . LEU A 1 464 ? 13.334 -24.195 49.807 1.00 48.03 464 LEU A O 1
ATOM 3671 N N . LEU A 1 465 ? 13.246 -22.633 48.201 1.00 46.38 465 LEU A N 1
ATOM 3672 C CA . LEU A 1 465 ? 14.147 -23.321 47.272 1.00 46.38 465 LEU A CA 1
ATOM 3673 C C . LEU A 1 465 ? 15.623 -23.018 47.565 1.00 46.38 465 LEU A C 1
ATOM 3675 O O . LEU A 1 465 ? 16.464 -23.890 47.354 1.00 46.38 465 LEU A O 1
ATOM 3679 N N . CYS A 1 466 ? 15.935 -21.826 48.082 1.00 46.09 466 CYS A N 1
ATOM 3680 C CA . CYS A 1 466 ? 17.288 -21.431 48.483 1.00 46.09 466 CYS A CA 1
ATOM 3681 C C . CYS A 1 466 ? 17.769 -22.106 49.781 1.00 46.09 466 CYS A C 1
ATOM 3683 O O . CYS A 1 466 ? 18.972 -22.214 49.992 1.00 46.09 466 CYS A O 1
ATOM 3685 N N . GLU A 1 467 ? 16.863 -22.616 50.620 1.00 43.31 467 GLU A N 1
ATOM 3686 C CA . GLU A 1 467 ? 17.209 -23.380 51.833 1.00 43.31 467 GLU A CA 1
ATOM 3687 C C . GLU A 1 467 ? 17.672 -24.828 51.555 1.00 43.31 467 GLU A C 1
ATOM 3689 O O . GLU A 1 467 ? 18.105 -25.524 52.473 1.00 43.31 467 GLU A O 1
ATOM 3694 N N . ARG A 1 468 ? 17.614 -25.308 50.302 1.00 43.97 468 ARG A N 1
ATOM 3695 C CA . ARG A 1 468 ? 18.107 -26.641 49.913 1.00 43.97 468 ARG A CA 1
ATOM 3696 C C . ARG A 1 468 ? 19.434 -26.546 49.159 1.00 43.97 468 ARG A C 1
ATOM 3698 O O . ARG A 1 468 ? 19.520 -25.909 48.110 1.00 43.97 468 ARG A O 1
ATOM 3705 N N . GLU A 1 469 ? 20.462 -27.224 49.671 1.00 35.69 469 GLU A N 1
ATOM 3706 C CA . GLU A 1 469 ? 21.778 -27.288 49.026 1.00 35.69 469 GLU A CA 1
ATOM 3707 C C . GLU A 1 469 ? 21.674 -27.842 47.590 1.00 35.69 469 GLU A C 1
ATOM 3709 O O . GLU A 1 469 ? 21.048 -28.875 47.351 1.00 35.69 469 GLU A O 1
ATOM 3714 N N . GLY A 1 470 ? 22.283 -27.136 46.628 1.00 48.41 470 GLY A N 1
ATOM 3715 C CA . GLY A 1 470 ? 22.403 -27.565 45.225 1.00 48.41 470 GLY A CA 1
ATOM 3716 C C . GLY A 1 470 ? 21.504 -26.858 44.199 1.00 48.41 470 GLY A C 1
ATOM 3717 O O . GLY A 1 470 ? 21.631 -27.127 43.010 1.00 48.41 470 GLY A O 1
ATOM 3718 N N . VAL A 1 471 ? 20.626 -25.930 44.601 1.00 43.72 471 VAL A N 1
ATOM 3719 C CA . VAL A 1 471 ? 19.661 -25.274 43.680 1.00 43.72 471 VAL A CA 1
ATOM 3720 C C . VAL A 1 471 ? 20.190 -23.961 43.060 1.00 43.72 471 VAL A C 1
ATOM 3722 O O . VAL A 1 471 ? 19.595 -23.410 42.133 1.00 43.72 471 VAL A O 1
ATOM 3725 N N . HIS A 1 472 ? 21.349 -23.470 43.510 1.00 40.72 472 HIS A N 1
ATOM 3726 C CA . HIS A 1 472 ? 21.882 -22.156 43.126 1.00 40.72 472 HIS A CA 1
ATOM 3727 C C . HIS A 1 472 ? 22.316 -22.024 41.650 1.00 40.72 472 HIS A C 1
ATOM 3729 O O . HIS A 1 472 ? 22.184 -20.937 41.088 1.00 40.72 472 HIS A O 1
ATOM 3735 N N . GLU A 1 473 ? 22.784 -23.093 40.994 1.00 41.31 473 GLU A N 1
ATOM 3736 C CA . GLU A 1 473 ? 23.259 -23.016 39.596 1.00 41.31 473 GLU A CA 1
ATOM 3737 C C . GLU A 1 473 ? 22.113 -22.979 38.566 1.00 41.31 473 GLU A C 1
ATOM 3739 O O . GLU A 1 473 ? 22.198 -22.272 37.563 1.00 41.31 473 GLU A O 1
ATOM 3744 N N . VAL A 1 474 ? 20.989 -23.648 38.844 1.00 40.31 474 VAL A N 1
ATOM 3745 C CA . VAL A 1 474 ? 19.858 -23.782 37.901 1.00 40.31 474 VAL A CA 1
ATOM 3746 C C . VAL A 1 474 ? 19.030 -22.494 37.800 1.00 40.31 474 VAL A C 1
ATOM 3748 O O . VAL A 1 474 ? 18.488 -22.162 36.743 1.00 40.31 474 VAL A O 1
ATOM 3751 N N . VAL A 1 475 ? 18.949 -21.724 38.888 1.00 39.84 475 VAL A N 1
ATOM 3752 C CA . VAL A 1 475 ? 18.211 -20.450 38.925 1.00 39.84 475 VAL A CA 1
ATOM 3753 C C . VAL A 1 475 ? 18.901 -19.381 38.067 1.00 39.84 475 VAL A C 1
ATOM 3755 O O . VAL A 1 475 ? 18.222 -18.580 37.424 1.00 39.84 475 VAL A O 1
ATOM 3758 N N . LEU A 1 476 ? 20.234 -19.401 37.988 1.00 38.25 476 LEU A N 1
ATOM 3759 C CA . LEU A 1 476 ? 21.013 -18.457 37.180 1.00 38.25 476 LEU A CA 1
ATOM 3760 C C . LEU A 1 476 ? 20.925 -18.763 35.674 1.00 38.25 476 LEU A C 1
ATOM 3762 O O . LEU A 1 476 ? 20.865 -17.839 34.859 1.00 38.25 476 LEU A O 1
ATOM 3766 N N . GLU A 1 477 ? 20.815 -20.037 35.291 1.00 37.19 477 GLU A N 1
ATOM 3767 C CA . GLU A 1 477 ? 20.682 -20.454 33.889 1.00 37.19 477 GLU A CA 1
ATOM 3768 C C . GLU A 1 477 ? 19.328 -20.027 33.283 1.00 37.19 477 GLU A C 1
ATOM 3770 O O . GLU A 1 477 ? 19.281 -19.490 32.171 1.00 37.19 477 GLU A O 1
ATOM 3775 N N . VAL A 1 478 ? 18.235 -20.133 34.053 1.00 36.38 478 VAL A N 1
ATOM 3776 C CA . VAL A 1 478 ? 16.881 -19.699 33.643 1.00 36.38 478 VAL A CA 1
ATOM 3777 C C . VAL A 1 478 ? 16.778 -18.175 33.487 1.00 36.38 478 VAL A C 1
ATOM 3779 O O . VAL A 1 478 ? 16.055 -17.695 32.609 1.00 36.38 478 VAL A O 1
ATOM 3782 N N . MET A 1 479 ? 17.522 -17.395 34.280 1.00 34.81 479 MET A N 1
ATOM 3783 C CA . MET A 1 479 ? 17.546 -15.932 34.142 1.00 34.81 479 MET A CA 1
ATOM 3784 C C . MET A 1 479 ? 18.338 -15.459 32.910 1.00 34.81 479 MET A C 1
ATOM 3786 O O . MET A 1 479 ? 17.989 -14.435 32.319 1.00 34.81 479 MET A O 1
ATOM 3790 N N . SER A 1 480 ? 19.331 -16.229 32.447 1.00 37.66 480 SER A N 1
ATOM 3791 C CA . SER A 1 480 ? 20.140 -15.878 31.268 1.00 37.66 480 SER A CA 1
ATOM 3792 C C . SER A 1 480 ? 19.363 -15.942 29.941 1.00 37.66 480 SER A C 1
ATOM 3794 O O . SER A 1 480 ? 19.616 -15.151 29.032 1.00 37.66 480 SER A O 1
ATOM 3796 N N . HIS A 1 481 ? 18.349 -16.809 29.834 1.00 35.56 481 HIS A N 1
ATOM 3797 C CA . HIS A 1 481 ? 17.545 -16.966 28.615 1.00 35.56 481 HIS A CA 1
ATOM 3798 C C . HIS A 1 481 ? 16.476 -15.882 28.403 1.00 35.56 481 HIS A C 1
ATOM 3800 O O . HIS A 1 481 ? 15.921 -15.786 27.308 1.00 35.56 481 HIS A O 1
ATOM 3806 N N . LYS A 1 482 ? 16.206 -15.025 29.400 1.00 34.62 482 LYS A N 1
ATOM 3807 C CA . LYS A 1 482 ? 15.179 -13.967 29.309 1.00 34.62 482 LYS A CA 1
ATOM 3808 C C . LYS A 1 482 ? 15.732 -12.536 29.249 1.00 34.62 482 LYS A C 1
ATOM 3810 O O . LYS A 1 482 ? 14.963 -11.605 29.029 1.00 34.62 482 LYS A O 1
ATOM 3815 N N . ALA A 1 483 ? 17.049 -12.344 29.347 1.00 35.19 483 ALA A N 1
ATOM 3816 C CA . ALA A 1 483 ? 17.687 -11.021 29.294 1.00 35.19 483 ALA A CA 1
ATOM 3817 C C . ALA A 1 483 ? 17.763 -10.392 27.878 1.00 35.19 483 ALA A C 1
ATOM 3819 O O . ALA A 1 483 ? 18.404 -9.362 27.684 1.00 35.19 483 ALA A O 1
ATOM 3820 N N . GLY A 1 484 ? 17.089 -10.973 26.879 1.00 32.97 484 GLY A N 1
ATOM 3821 C CA . GLY A 1 484 ? 17.001 -10.431 25.518 1.00 32.97 484 GLY A CA 1
ATOM 3822 C C . GLY A 1 484 ? 15.953 -9.328 25.318 1.00 32.97 484 GLY A C 1
ATOM 3823 O O . GLY A 1 484 ? 15.797 -8.843 24.198 1.00 32.97 484 GLY A O 1
ATOM 3824 N N . SER A 1 485 ? 15.190 -8.929 26.342 1.00 34.34 485 SER A N 1
ATOM 3825 C CA . SER A 1 485 ? 14.127 -7.922 26.184 1.00 34.34 485 SER A CA 1
ATOM 3826 C C . SER A 1 485 ? 13.854 -7.162 27.491 1.00 34.34 485 SER A C 1
ATOM 3828 O O . SER A 1 485 ? 13.173 -7.673 28.371 1.00 34.34 485 SER A O 1
ATOM 3830 N N . ARG A 1 486 ? 14.334 -5.909 27.556 1.00 26.09 486 ARG A N 1
ATOM 3831 C CA . ARG A 1 486 ? 14.216 -4.901 28.642 1.00 26.09 486 ARG A CA 1
ATOM 3832 C C . ARG A 1 486 ? 15.150 -5.108 29.848 1.00 26.09 486 ARG A C 1
ATOM 3834 O O . ARG A 1 486 ? 15.019 -6.046 30.622 1.00 26.09 486 ARG A O 1
ATOM 3841 N N . ALA A 1 487 ? 16.089 -4.173 29.999 1.00 24.47 487 ALA A N 1
ATOM 3842 C CA . ALA A 1 487 ? 17.053 -4.117 31.091 1.00 24.47 487 ALA A CA 1
ATOM 3843 C C . ALA A 1 487 ? 16.406 -3.585 32.381 1.00 24.47 487 ALA A C 1
ATOM 3845 O O . ALA A 1 487 ? 15.921 -2.456 32.408 1.00 24.47 487 ALA A O 1
ATOM 3846 N N . TYR A 1 488 ? 16.478 -4.369 33.455 1.00 24.69 488 TYR A N 1
ATOM 3847 C CA . TYR A 1 488 ? 16.471 -3.874 34.829 1.00 24.69 488 TYR A CA 1
ATOM 3848 C C . TYR A 1 488 ? 17.824 -4.249 35.437 1.00 24.69 488 TYR A C 1
ATOM 3850 O O . TYR A 1 488 ? 18.230 -5.408 35.372 1.00 24.69 488 TYR A O 1
ATOM 3858 N N . TRP A 1 489 ? 18.545 -3.263 35.969 1.00 23.17 489 TRP A N 1
ATOM 3859 C CA . TRP A 1 489 ? 19.797 -3.489 36.686 1.00 23.17 489 TRP A CA 1
ATOM 3860 C C . TRP A 1 489 ? 19.491 -4.074 38.070 1.00 23.17 489 TRP A C 1
ATOM 3862 O O . TRP A 1 489 ? 18.818 -3.435 38.874 1.00 23.17 489 TRP A O 1
ATOM 3872 N N . PHE A 1 490 ? 20.010 -5.269 38.344 1.00 21.59 490 PHE A N 1
ATOM 3873 C CA . PHE A 1 490 ? 20.225 -5.795 39.690 1.00 21.59 490 PHE A CA 1
ATOM 3874 C C . PHE A 1 490 ? 21.706 -6.169 39.778 1.00 21.59 490 PHE A C 1
ATOM 3876 O O . PHE A 1 490 ? 22.177 -6.983 38.987 1.00 21.59 490 PHE A O 1
ATOM 3883 N N . ASP A 1 491 ? 22.434 -5.536 40.695 1.00 23.73 491 ASP A N 1
ATOM 3884 C CA . ASP A 1 491 ? 23.823 -5.861 41.030 1.00 23.73 491 ASP A CA 1
ATOM 3885 C C . ASP A 1 491 ? 23.817 -6.930 42.143 1.00 23.73 491 ASP A C 1
ATOM 3887 O O . ASP A 1 491 ? 23.312 -6.651 43.236 1.00 23.73 491 ASP A O 1
ATOM 3891 N N . PRO A 1 492 ? 24.285 -8.169 41.899 1.00 25.14 492 PRO A N 1
ATOM 3892 C CA . PRO A 1 492 ? 24.213 -9.248 42.869 1.00 25.14 492 PRO A CA 1
ATOM 3893 C C . PRO A 1 492 ? 25.560 -9.431 43.579 1.00 25.14 492 PRO A C 1
ATOM 3895 O O . PRO A 1 492 ? 26.194 -10.468 43.438 1.00 25.14 492 PRO A O 1
ATOM 3898 N N . PHE A 1 493 ? 25.999 -8.457 44.374 1.00 24.53 493 PHE A N 1
ATOM 3899 C CA . PHE A 1 493 ? 27.042 -8.676 45.384 1.00 24.53 493 PHE A CA 1
ATOM 3900 C C . PHE A 1 493 ? 26.833 -7.759 46.593 1.00 24.53 493 PHE A C 1
ATOM 3902 O O . PHE A 1 493 ? 27.476 -6.725 46.711 1.00 24.53 493 PHE A O 1
ATOM 3909 N N . CYS A 1 494 ? 25.934 -8.144 47.507 1.00 23.80 494 CYS A N 1
ATOM 3910 C CA . CYS A 1 494 ? 26.032 -7.846 48.945 1.00 23.80 494 CYS A CA 1
ATOM 3911 C C . CYS A 1 494 ? 24.874 -8.507 49.713 1.00 23.80 494 CYS A C 1
ATOM 3913 O O . CYS A 1 494 ? 23.806 -7.924 49.875 1.00 23.80 494 CYS A O 1
ATOM 3915 N N . ILE A 1 495 ? 25.099 -9.707 50.248 1.00 25.20 495 ILE A N 1
ATOM 3916 C CA . ILE A 1 495 ? 24.403 -10.168 51.455 1.00 25.20 495 ILE A CA 1
ATOM 3917 C C . ILE A 1 495 ? 25.490 -10.627 52.422 1.00 25.20 495 ILE A C 1
ATOM 3919 O O . ILE A 1 495 ? 26.128 -11.651 52.197 1.00 25.20 495 ILE A O 1
ATOM 3923 N N . ASN A 1 496 ? 25.706 -9.869 53.497 1.00 24.42 496 ASN A N 1
ATOM 3924 C CA . ASN A 1 496 ? 26.152 -10.454 54.755 1.00 24.42 496 ASN A CA 1
ATOM 3925 C C . ASN A 1 496 ? 25.634 -9.650 55.952 1.00 24.42 496 ASN A C 1
ATOM 3927 O O . ASN A 1 496 ? 25.513 -8.427 55.913 1.00 24.42 496 ASN A O 1
ATOM 3931 N N . HIS A 1 497 ? 25.259 -10.398 56.985 1.00 27.41 497 HIS A N 1
ATOM 3932 C CA . HIS A 1 497 ? 24.560 -9.971 58.192 1.00 27.41 497 HIS A CA 1
ATOM 3933 C C . HIS A 1 497 ? 25.418 -9.142 59.173 1.00 27.41 497 HIS A C 1
ATOM 3935 O O . HIS A 1 497 ? 26.577 -9.447 59.419 1.00 27.41 497 HIS A O 1
ATOM 3941 N N . HIS A 1 498 ? 24.729 -8.191 59.814 1.00 26.28 498 HIS A N 1
ATOM 3942 C CA . HIS A 1 498 ? 24.851 -7.682 61.190 1.00 26.28 498 HIS A CA 1
ATOM 3943 C C . HIS A 1 498 ? 26.119 -6.983 61.751 1.00 26.28 498 HIS A C 1
ATOM 3945 O O . HIS A 1 498 ? 27.205 -7.534 61.870 1.00 26.28 498 HIS A O 1
ATOM 3951 N N . THR A 1 499 ? 25.811 -5.823 62.360 1.00 26.88 499 THR A N 1
ATOM 3952 C CA . THR A 1 499 ? 26.486 -5.047 63.426 1.00 26.88 499 THR A CA 1
ATOM 3953 C C . THR A 1 499 ? 27.639 -4.104 63.065 1.00 26.88 499 THR A C 1
ATOM 3955 O O . THR A 1 499 ? 28.636 -4.492 62.479 1.00 26.88 499 THR A O 1
ATOM 3958 N N . GLY A 1 500 ? 27.528 -2.866 63.566 1.00 23.84 500 GLY A N 1
ATOM 3959 C CA . GLY A 1 500 ? 28.684 -2.061 63.968 1.00 23.84 500 GLY A CA 1
ATOM 3960 C C . GLY A 1 500 ? 29.136 -0.971 62.997 1.00 23.84 500 GLY A C 1
ATOM 3961 O O . GLY A 1 500 ? 29.630 -1.229 61.911 1.00 23.84 500 GLY A O 1
ATOM 3962 N N . THR A 1 501 ? 29.018 0.269 63.463 1.00 28.02 501 THR A N 1
ATOM 3963 C CA . THR A 1 501 ? 29.701 1.491 63.010 1.00 28.02 501 THR A CA 1
ATOM 3964 C C . THR A 1 501 ? 31.093 1.290 62.390 1.00 28.02 501 THR A C 1
ATOM 3966 O O . THR A 1 501 ? 31.963 0.759 63.073 1.00 28.02 501 THR A O 1
ATOM 3969 N N . CYS A 1 502 ? 31.366 1.879 61.216 1.00 23.22 502 CYS A N 1
ATOM 3970 C CA . CYS A 1 502 ? 32.518 2.777 61.024 1.00 23.22 502 CYS A CA 1
ATOM 3971 C C . CYS A 1 502 ? 32.485 3.502 59.665 1.00 23.22 502 CYS A C 1
ATOM 3973 O O . CYS A 1 502 ? 32.271 2.918 58.610 1.00 23.22 502 CYS A O 1
ATOM 3975 N N . SER A 1 503 ? 32.756 4.798 59.736 1.00 27.69 503 SER A N 1
ATOM 3976 C CA . SER A 1 503 ? 33.102 5.743 58.675 1.00 27.69 503 SER A CA 1
ATOM 3977 C C . SER A 1 503 ? 34.378 5.386 57.896 1.00 27.69 503 SER A C 1
ATOM 3979 O O . SER A 1 503 ? 35.375 5.058 58.538 1.00 27.69 503 SER A O 1
ATOM 3981 N N . ARG A 1 504 ? 34.415 5.642 56.577 1.00 26.41 504 ARG A N 1
ATOM 3982 C CA . ARG A 1 504 ? 35.355 6.577 55.902 1.00 26.41 504 ARG A CA 1
ATOM 3983 C C . ARG A 1 504 ? 35.304 6.474 54.370 1.00 26.41 504 ARG A C 1
ATOM 3985 O O . ARG A 1 504 ? 35.236 5.392 53.806 1.00 26.41 504 ARG A O 1
ATOM 3992 N N . ASN A 1 505 ? 35.403 7.654 53.755 1.00 28.91 505 ASN A N 1
ATOM 3993 C CA . ASN A 1 505 ? 35.731 7.928 52.354 1.00 28.91 505 ASN A CA 1
ATOM 3994 C C . ASN A 1 505 ? 36.961 7.151 51.872 1.00 28.91 505 ASN A C 1
ATOM 3996 O O . ASN A 1 505 ? 37.903 7.026 52.652 1.00 28.91 505 ASN A O 1
ATOM 4000 N N . LEU A 1 506 ? 37.014 6.810 50.579 1.00 25.66 506 LEU A N 1
ATOM 4001 C CA . LEU A 1 506 ? 38.236 6.889 49.769 1.00 25.66 506 LEU A CA 1
ATOM 4002 C C . LEU A 1 506 ? 37.915 6.942 48.263 1.00 25.66 506 LEU A C 1
ATOM 4004 O O . LEU A 1 506 ? 36.836 6.560 47.822 1.00 25.66 506 LEU A O 1
ATOM 4008 N N . HIS A 1 507 ? 38.861 7.535 47.541 1.00 27.50 507 HIS A N 1
ATOM 4009 C CA . HIS A 1 507 ? 38.768 8.191 46.242 1.00 27.50 507 HIS A CA 1
ATOM 4010 C C . HIS A 1 507 ? 38.853 7.271 45.014 1.00 27.50 507 HIS A C 1
ATOM 4012 O O . HIS A 1 507 ? 39.393 6.171 45.060 1.00 27.50 507 HIS A O 1
ATOM 4018 N N . TYR A 1 508 ? 38.354 7.833 43.911 1.00 25.33 508 TYR A N 1
ATOM 4019 C CA . TYR A 1 508 ? 38.578 7.496 42.505 1.00 25.33 508 TYR A CA 1
ATOM 4020 C C . TYR A 1 508 ? 40.019 7.864 42.094 1.00 25.33 508 TYR A C 1
ATOM 4022 O O . TYR A 1 508 ? 40.375 9.023 42.290 1.00 25.33 508 TYR A O 1
ATOM 4030 N N . GLU A 1 509 ? 40.802 6.926 41.545 1.00 27.86 509 GLU A N 1
ATOM 4031 C CA . GLU A 1 509 ? 41.815 7.094 40.474 1.00 27.86 509 GLU A CA 1
ATOM 4032 C C . GLU A 1 509 ? 42.625 5.790 40.267 1.00 27.86 509 GLU A C 1
ATOM 4034 O O . GLU A 1 509 ? 42.696 4.950 41.158 1.00 27.86 509 GLU A O 1
ATOM 4039 N N . ASP A 1 510 ? 43.208 5.656 39.069 1.00 27.97 510 ASP A N 1
ATOM 4040 C CA . ASP A 1 510 ? 44.177 4.647 38.596 1.00 27.97 510 ASP A CA 1
ATOM 4041 C C . ASP A 1 510 ? 43.667 3.304 38.031 1.00 27.97 510 ASP A C 1
ATOM 4043 O O . ASP A 1 510 ? 43.464 2.322 38.736 1.00 27.97 510 ASP A O 1
ATOM 4047 N N . CYS A 1 511 ? 43.573 3.230 36.693 1.00 26.50 511 CYS A N 1
ATOM 4048 C CA . CYS A 1 511 ? 44.472 2.379 35.892 1.00 26.50 511 CYS A CA 1
ATOM 4049 C C . CYS A 1 511 ? 44.233 2.556 34.378 1.00 26.50 511 CYS A C 1
ATOM 4051 O O . CYS A 1 511 ? 43.340 1.962 33.775 1.00 26.50 511 CYS A O 1
ATOM 4053 N N . VAL A 1 512 ? 45.116 3.341 33.754 1.00 29.20 512 VAL A N 1
ATOM 4054 C CA . VAL A 1 512 ? 45.475 3.272 32.333 1.00 29.20 512 VAL A CA 1
ATOM 4055 C C . VAL A 1 512 ? 46.804 2.527 32.260 1.00 29.20 512 VAL A C 1
ATOM 4057 O O . VAL A 1 512 ? 47.776 2.999 32.828 1.00 29.20 512 VAL A O 1
ATOM 4060 N N . THR A 1 513 ? 46.872 1.399 31.560 1.00 31.38 513 THR A N 1
ATOM 4061 C CA . THR A 1 513 ? 48.026 0.998 30.731 1.00 31.38 513 THR A CA 1
ATOM 4062 C C . THR A 1 513 ? 47.609 -0.190 29.871 1.00 31.38 513 THR A C 1
ATOM 4064 O O . THR A 1 513 ? 47.022 -1.156 30.350 1.00 31.38 513 THR A O 1
ATOM 4067 N N . GLY A 1 514 ? 47.851 -0.080 28.567 1.00 29.69 514 GLY A N 1
ATOM 4068 C CA . GLY A 1 514 ? 47.595 -1.137 27.600 1.00 29.69 514 GLY A CA 1
ATOM 4069 C C . GLY A 1 514 ? 48.893 -1.779 27.140 1.00 29.69 514 GLY A C 1
ATOM 4070 O O . GLY A 1 514 ? 49.874 -1.076 26.940 1.00 29.69 514 GLY A O 1
ATOM 4071 N N . GLU A 1 515 ? 48.845 -3.082 26.878 1.00 26.97 515 GLU A N 1
ATOM 4072 C CA . GLU A 1 515 ? 49.710 -3.769 25.918 1.00 26.97 515 GLU A CA 1
ATOM 4073 C C . GLU A 1 515 ? 48.981 -5.004 25.354 1.00 26.97 515 GLU A C 1
ATOM 4075 O O . GLU A 1 515 ? 48.131 -5.609 26.006 1.00 26.97 515 GLU A O 1
ATOM 4080 N N . LYS A 1 516 ? 49.243 -5.298 24.075 1.00 32.06 516 LYS A N 1
ATOM 4081 C CA . LYS A 1 516 ? 48.534 -6.253 23.201 1.00 32.06 516 LYS A CA 1
ATOM 4082 C C . LYS A 1 516 ? 49.303 -7.574 23.087 1.00 32.06 516 LYS A C 1
ATOM 4084 O O . LYS A 1 516 ? 50.512 -7.495 22.925 1.00 32.06 516 LYS A O 1
ATOM 4089 N N . HIS A 1 517 ? 48.608 -8.722 22.981 1.00 26.42 517 HIS A N 1
ATOM 4090 C CA . HIS A 1 517 ? 48.813 -9.788 21.959 1.00 26.42 517 HIS A CA 1
ATOM 4091 C C . HIS A 1 517 ? 47.765 -10.946 22.086 1.00 26.42 517 HIS A C 1
ATOM 4093 O O . HIS A 1 517 ? 46.953 -10.877 23.002 1.00 26.42 517 HIS A O 1
ATOM 4099 N N . PRO A 1 518 ? 47.611 -11.897 21.122 1.00 38.19 518 PRO A N 1
ATOM 4100 C CA . PRO A 1 518 ? 46.380 -12.025 20.326 1.00 38.19 518 PRO A CA 1
ATOM 4101 C C . PRO A 1 518 ? 45.590 -13.352 20.481 1.00 38.19 518 PRO A C 1
ATOM 4103 O O . PRO A 1 518 ? 46.056 -14.301 21.095 1.00 38.19 518 PRO A O 1
ATOM 4106 N N . ALA A 1 519 ? 44.454 -13.401 19.760 1.00 26.20 519 ALA A N 1
ATOM 4107 C CA . ALA A 1 519 ? 43.622 -14.554 19.365 1.00 26.20 519 ALA A CA 1
ATOM 4108 C C . ALA A 1 519 ? 42.412 -14.902 20.258 1.00 26.20 519 ALA A C 1
ATOM 4110 O O . ALA A 1 519 ? 42.526 -15.652 21.215 1.00 26.20 519 ALA A O 1
ATOM 4111 N N . CYS A 1 520 ? 41.217 -14.441 19.863 1.00 23.83 520 CYS A N 1
ATOM 4112 C CA . CYS A 1 520 ? 40.134 -15.322 19.399 1.00 23.83 520 CYS A CA 1
ATOM 4113 C C . CYS A 1 520 ? 38.979 -14.498 18.793 1.00 23.83 520 CYS A C 1
ATOM 4115 O O . CYS A 1 520 ? 38.711 -13.365 19.189 1.00 23.83 520 CYS A O 1
ATOM 4117 N N . VAL A 1 521 ? 38.333 -15.077 17.785 1.00 29.38 521 VAL A N 1
ATOM 4118 C CA . VAL A 1 521 ? 37.310 -14.495 16.913 1.00 29.38 521 VAL A CA 1
ATOM 4119 C C . VAL A 1 521 ? 35.920 -14.711 17.517 1.00 29.38 521 VAL A C 1
ATOM 4121 O O . VAL A 1 521 ? 35.477 -15.847 17.624 1.00 29.38 521 VAL A O 1
ATOM 4124 N N . CYS A 1 522 ? 35.207 -13.631 17.849 1.00 24.12 522 CYS A N 1
ATOM 4125 C CA . CYS A 1 522 ? 33.738 -13.554 17.787 1.00 24.12 522 CYS A CA 1
ATOM 4126 C C . CYS A 1 522 ? 33.293 -12.077 17.807 1.00 24.12 522 CYS A C 1
ATOM 4128 O O . CYS A 1 522 ? 33.254 -11.404 18.835 1.00 24.12 522 CYS A O 1
ATOM 4130 N N . GLY A 1 523 ? 33.020 -11.529 16.623 1.00 23.39 523 GLY A N 1
ATOM 4131 C CA . GLY A 1 523 ? 32.571 -10.150 16.455 1.00 23.39 523 GLY A CA 1
ATOM 4132 C C . GLY A 1 523 ? 31.052 -10.047 16.533 1.00 23.39 523 GLY A C 1
ATOM 4133 O O . GLY A 1 523 ? 30.378 -10.330 15.554 1.00 23.39 523 GLY A O 1
ATOM 4134 N N . ASN A 1 524 ? 30.530 -9.591 17.669 1.00 24.89 524 ASN A N 1
ATOM 4135 C CA . ASN A 1 524 ? 29.232 -8.924 17.768 1.00 24.89 524 ASN A CA 1
ATOM 4136 C C . ASN A 1 524 ? 29.362 -7.807 18.812 1.00 24.89 524 ASN A C 1
ATOM 4138 O O . ASN A 1 524 ? 29.192 -8.026 20.007 1.00 24.89 524 ASN A O 1
ATOM 4142 N N . ARG A 1 525 ? 29.706 -6.593 18.365 1.00 24.33 525 ARG A N 1
ATOM 4143 C CA . ARG A 1 525 ? 29.616 -5.375 19.182 1.00 24.33 525 ARG A CA 1
ATOM 4144 C C . ARG A 1 525 ? 28.794 -4.334 18.435 1.00 24.33 525 ARG A C 1
ATOM 4146 O O . ARG A 1 525 ? 29.267 -3.732 17.476 1.00 24.33 525 ARG A O 1
ATOM 4153 N N . LYS A 1 526 ? 27.566 -4.119 18.910 1.00 23.11 526 LYS A N 1
ATOM 4154 C CA . LYS A 1 526 ? 26.825 -2.874 18.697 1.00 23.11 526 LYS A CA 1
ATOM 4155 C C . LYS A 1 526 ? 27.435 -1.823 19.623 1.00 23.11 526 LYS A C 1
ATOM 4157 O O . LYS A 1 526 ? 27.465 -2.009 20.835 1.00 23.11 526 LYS A O 1
ATOM 4162 N N . VAL A 1 527 ? 27.954 -0.754 19.035 1.00 21.50 527 VAL A N 1
ATOM 4163 C CA . VAL A 1 527 ? 28.407 0.449 19.737 1.00 21.50 527 VAL A CA 1
ATOM 4164 C C . VAL A 1 527 ? 27.183 1.341 19.931 1.00 21.50 527 VAL A C 1
ATOM 4166 O O . VAL A 1 527 ? 26.599 1.786 18.947 1.00 21.50 527 VAL A O 1
ATOM 4169 N N . PHE A 1 528 ? 26.789 1.594 21.179 1.00 22.83 528 PHE A N 1
ATOM 4170 C CA . PHE A 1 528 ? 25.876 2.684 21.525 1.00 22.83 528 PHE A CA 1
ATOM 4171 C C . PHE A 1 528 ? 26.711 3.846 22.062 1.00 22.83 528 PHE A C 1
ATOM 4173 O O . PHE A 1 528 ? 27.400 3.713 23.071 1.00 22.83 528 PHE A O 1
ATOM 4180 N N . ILE A 1 529 ? 26.668 4.975 21.357 1.00 23.38 529 ILE A N 1
ATOM 4181 C CA . ILE A 1 529 ? 27.174 6.255 21.847 1.00 23.38 529 ILE A CA 1
ATOM 4182 C C . ILE A 1 529 ? 26.109 6.802 22.801 1.00 23.38 529 ILE A C 1
ATOM 4184 O O . ILE A 1 529 ? 25.012 7.152 22.370 1.00 23.38 529 ILE A O 1
ATOM 4188 N N . ALA A 1 530 ? 26.424 6.845 24.093 1.00 22.16 530 ALA A N 1
ATOM 4189 C CA . ALA A 1 530 ? 25.617 7.532 25.090 1.00 22.16 530 ALA A CA 1
ATOM 4190 C C . ALA A 1 530 ? 25.819 9.050 24.949 1.00 22.16 530 ALA A C 1
ATOM 4192 O O . ALA A 1 530 ? 26.948 9.539 25.012 1.00 22.16 530 ALA A O 1
ATOM 4193 N N . ARG A 1 531 ? 24.725 9.794 24.756 1.00 22.12 531 ARG A N 1
ATOM 4194 C CA . ARG A 1 531 ? 24.665 11.240 25.002 1.00 22.12 531 ARG A CA 1
ATOM 4195 C C . ARG A 1 531 ? 24.032 11.460 26.375 1.00 22.12 531 ARG A C 1
ATOM 4197 O O . ARG A 1 531 ? 22.992 10.882 26.672 1.00 22.12 531 ARG A O 1
ATOM 4204 N N . GLN A 1 532 ? 24.713 12.266 27.178 1.00 23.81 532 GLN A N 1
ATOM 4205 C CA . GLN A 1 532 ? 24.355 12.694 28.526 1.00 23.81 532 GLN A CA 1
ATOM 4206 C C . GLN A 1 532 ? 23.212 13.728 28.527 1.00 23.81 532 GLN A C 1
ATOM 4208 O O . GLN A 1 532 ? 23.145 14.583 27.645 1.00 23.81 532 GLN A O 1
ATOM 4213 N N . ASP A 1 533 ? 22.397 13.632 29.580 1.00 26.64 533 ASP A N 1
ATOM 4214 C CA . ASP A 1 533 ? 21.659 14.688 30.289 1.00 26.64 533 ASP A CA 1
ATOM 4215 C C . ASP A 1 533 ? 20.445 15.371 29.629 1.00 26.64 533 ASP A C 1
ATOM 4217 O O . ASP A 1 533 ? 20.507 16.520 29.200 1.00 26.64 533 ASP A O 1
ATOM 4221 N N . VAL A 1 534 ? 19.278 14.713 29.723 1.00 27.02 534 VAL A N 1
ATOM 4222 C CA . VAL A 1 534 ? 17.979 15.377 29.961 1.00 27.02 534 VAL A CA 1
ATOM 4223 C C . VAL A 1 534 ? 17.180 14.525 30.959 1.00 27.02 534 VAL A C 1
ATOM 4225 O O . VAL A 1 534 ? 17.041 13.317 30.779 1.00 27.02 534 VAL A O 1
ATOM 4228 N N . ALA A 1 535 ? 16.691 15.143 32.037 1.00 26.70 535 ALA A N 1
ATOM 4229 C CA . ALA A 1 535 ? 15.837 14.508 33.044 1.00 26.70 535 ALA A CA 1
ATOM 4230 C C . ALA A 1 535 ? 14.540 13.940 32.420 1.00 26.70 535 ALA A C 1
ATOM 4232 O O . ALA A 1 535 ? 14.049 14.507 31.442 1.00 26.70 535 ALA A O 1
ATOM 4233 N N . PRO A 1 536 ? 13.939 12.865 32.967 1.00 31.89 536 PRO A N 1
ATOM 4234 C CA . PRO A 1 536 ? 12.701 12.326 32.419 1.00 31.89 536 PRO A CA 1
ATOM 4235 C C . PRO A 1 536 ? 11.539 13.286 32.716 1.00 31.89 536 PRO A C 1
ATOM 4237 O O . PRO A 1 536 ? 11.119 13.435 33.863 1.00 31.89 536 PRO A O 1
ATOM 4240 N N . GLY A 1 537 ? 11.028 13.949 31.677 1.00 36.72 537 GLY A N 1
ATOM 4241 C CA . GLY A 1 537 ? 9.666 14.492 31.671 1.00 36.72 537 GLY A CA 1
ATOM 4242 C C . GLY A 1 537 ? 8.626 13.361 31.576 1.00 36.72 537 GLY A C 1
ATOM 4243 O O . GLY A 1 537 ? 9.007 12.217 31.311 1.00 36.72 537 GLY A O 1
ATOM 4244 N N . PRO A 1 538 ? 7.330 13.641 31.815 1.00 32.56 538 PRO A N 1
ATOM 4245 C CA . PRO A 1 538 ? 6.280 12.623 31.791 1.00 32.56 538 PRO A CA 1
ATOM 4246 C C . PRO A 1 538 ? 6.205 11.907 30.434 1.00 32.56 538 PRO A C 1
ATOM 4248 O O . PRO A 1 538 ? 6.514 12.481 29.389 1.00 32.56 538 PRO A O 1
ATOM 4251 N N . GLY A 1 539 ? 5.823 10.628 30.474 1.00 37.78 539 GLY A N 1
ATOM 4252 C CA . GLY A 1 539 ? 5.733 9.761 29.304 1.00 37.78 539 GLY A CA 1
ATOM 4253 C C . GLY A 1 539 ? 4.665 10.234 28.316 1.00 37.78 539 GLY A C 1
ATOM 4254 O O . GLY A 1 539 ? 3.525 10.484 28.682 1.00 37.78 539 GLY A O 1
ATOM 4255 N N . VAL A 1 540 ? 5.047 10.304 27.043 1.00 40.81 540 VAL A N 1
ATOM 4256 C CA . VAL A 1 540 ? 4.249 10.774 25.893 1.00 40.81 540 VAL A CA 1
ATOM 4257 C C . VAL A 1 540 ? 2.955 9.965 25.664 1.00 40.81 540 VAL A C 1
ATOM 4259 O O . VAL A 1 540 ? 2.022 10.463 25.041 1.00 40.81 540 VAL A O 1
ATOM 4262 N N . ALA A 1 541 ? 2.852 8.760 26.236 1.00 34.78 541 ALA A N 1
ATOM 4263 C CA . ALA A 1 541 ? 1.667 7.903 26.152 1.00 34.78 541 ALA A CA 1
ATOM 4264 C C . ALA A 1 541 ? 0.385 8.563 26.699 1.00 34.78 541 ALA A C 1
ATOM 4266 O O . ALA A 1 541 ? -0.689 8.338 26.142 1.00 34.78 541 ALA A O 1
ATOM 4267 N N . ASP A 1 542 ? 0.497 9.422 27.718 1.00 36.41 542 ASP A N 1
ATOM 4268 C CA . ASP A 1 542 ? -0.665 10.058 28.350 1.00 36.41 542 ASP A CA 1
ATOM 4269 C C . ASP A 1 542 ? -1.371 11.051 27.399 1.00 36.41 542 ASP A C 1
ATOM 4271 O O . ASP A 1 542 ? -2.589 11.191 27.443 1.00 36.41 542 ASP A O 1
ATOM 4275 N N . LEU A 1 543 ? -0.645 11.683 26.464 1.00 39.00 543 LEU A N 1
ATOM 4276 C CA . LEU A 1 543 ? -1.199 12.689 25.539 1.00 39.00 543 LEU A CA 1
ATOM 4277 C C . LEU A 1 543 ? -2.076 12.083 24.427 1.00 39.00 543 LEU A C 1
ATOM 4279 O O . LEU A 1 543 ? -3.007 12.732 23.952 1.00 39.00 543 LEU A O 1
ATOM 4283 N N . CYS A 1 544 ? -1.801 10.849 23.992 1.00 44.09 544 CYS A N 1
ATOM 4284 C CA . CYS A 1 544 ? -2.541 10.232 22.885 1.00 44.09 544 CYS A CA 1
ATOM 4285 C C . CYS A 1 544 ? -3.912 9.689 23.322 1.00 44.09 544 CYS A C 1
ATOM 4287 O O . CYS A 1 544 ? -4.883 9.791 22.569 1.00 44.09 544 CYS A O 1
ATOM 4289 N N . GLU A 1 545 ? -4.024 9.142 24.539 1.00 50.97 545 GLU A N 1
ATOM 4290 C CA . GLU A 1 545 ? -5.322 8.697 25.069 1.00 50.97 545 GLU A CA 1
ATOM 4291 C C . GLU A 1 545 ? -6.273 9.875 25.321 1.00 50.97 545 GLU A C 1
ATOM 4293 O O . GLU A 1 545 ? -7.478 9.756 25.102 1.00 50.97 545 GLU A O 1
ATOM 4298 N N . MET A 1 546 ? -5.733 11.044 25.667 1.00 56.75 546 MET A N 1
ATOM 4299 C CA . MET A 1 546 ? -6.516 12.250 25.946 1.00 56.75 546 MET A CA 1
ATOM 4300 C C . MET A 1 546 ? -7.262 12.786 24.720 1.00 56.75 546 MET A C 1
ATOM 4302 O O . MET A 1 546 ? -8.465 13.032 24.806 1.00 56.75 546 MET A O 1
ATOM 4306 N N . ASN A 1 547 ? -6.603 12.864 23.559 1.00 60.44 547 ASN A N 1
ATOM 4307 C CA . ASN A 1 547 ? -7.261 13.282 22.313 1.00 60.44 547 ASN A CA 1
ATOM 4308 C C . ASN A 1 547 ? -8.423 12.347 21.929 1.00 60.44 547 ASN A C 1
ATOM 4310 O O . ASN A 1 547 ? -9.415 12.787 21.347 1.00 60.44 547 ASN A O 1
ATOM 4314 N N . LYS A 1 548 ? -8.333 11.053 22.279 1.00 66.12 548 LYS A N 1
ATOM 4315 C CA . LYS A 1 548 ? -9.412 10.086 22.032 1.00 66.12 548 LYS A CA 1
ATOM 4316 C C . LYS A 1 548 ? -10.613 10.350 22.944 1.00 66.12 548 LYS A C 1
ATOM 4318 O O . LYS A 1 548 ? -11.738 10.336 22.449 1.00 66.12 548 LYS A O 1
ATOM 4323 N N . THR A 1 549 ? -10.403 10.606 24.239 1.00 71.88 549 THR A N 1
ATOM 4324 C CA . THR A 1 549 ? -11.508 10.896 25.171 1.00 71.88 549 THR A CA 1
ATOM 4325 C C . THR A 1 549 ? -12.236 12.188 24.809 1.00 71.88 549 THR A C 1
ATOM 4327 O O . THR A 1 549 ? -13.467 12.209 24.788 1.00 71.88 549 THR A O 1
ATOM 4330 N N . GLU A 1 550 ? -11.501 13.248 24.472 1.00 78.50 550 GLU A N 1
ATOM 4331 C CA . GLU A 1 550 ? -12.086 14.532 24.073 1.00 78.50 550 GLU A CA 1
ATOM 4332 C C . GLU A 1 550 ? -13.023 14.387 22.861 1.00 78.50 550 GLU A C 1
ATOM 4334 O O . GLU A 1 550 ? -14.172 14.839 22.884 1.00 78.50 550 GLU A O 1
ATOM 4339 N N . GLU A 1 551 ? -12.579 13.679 21.823 1.00 74.19 551 GLU A N 1
ATOM 4340 C CA . GLU A 1 551 ? -13.386 13.463 20.621 1.00 74.19 551 GLU A CA 1
ATOM 4341 C C . GLU A 1 551 ? -14.589 12.537 20.882 1.00 74.19 551 GLU A C 1
ATOM 4343 O O . GLU A 1 551 ? -15.690 12.781 20.383 1.00 74.19 551 GLU A O 1
ATOM 4348 N N . VAL A 1 552 ? -14.433 11.517 21.738 1.00 74.56 552 VAL A N 1
ATOM 4349 C CA . VAL A 1 552 ? -15.553 10.673 22.197 1.00 74.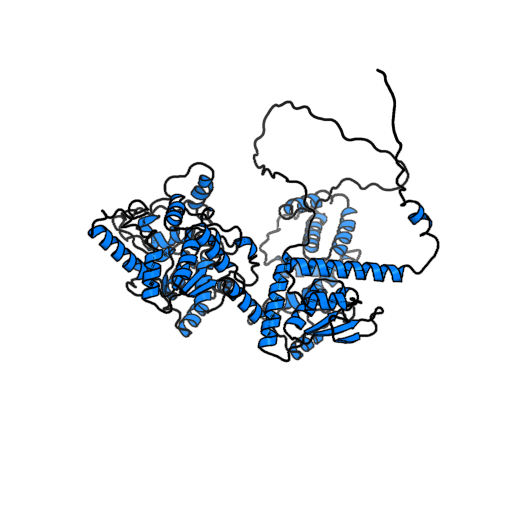56 552 VAL A CA 1
ATOM 4350 C C . VAL A 1 552 ? -16.622 11.520 22.887 1.00 74.56 552 VAL A C 1
ATOM 4352 O O . VAL A 1 552 ? -17.806 11.383 22.572 1.00 74.56 552 VAL A O 1
ATOM 4355 N N . LEU A 1 553 ? -16.225 12.420 23.790 1.00 79.19 553 LEU A N 1
ATOM 4356 C CA . LEU A 1 553 ? -17.150 13.299 24.506 1.00 79.19 553 LEU A CA 1
ATOM 4357 C C . LEU A 1 553 ? -17.878 14.256 23.552 1.00 79.19 553 LEU A C 1
ATOM 4359 O O . LEU A 1 553 ? -19.095 14.416 23.672 1.00 79.19 553 LEU A O 1
ATOM 4363 N N . ARG A 1 554 ? -17.182 14.827 22.557 1.00 79.88 554 ARG A N 1
ATOM 4364 C CA . ARG A 1 554 ? -17.819 15.644 21.505 1.00 79.88 554 ARG A CA 1
ATOM 4365 C C . ARG A 1 554 ? -18.876 14.859 20.736 1.00 79.88 554 ARG A C 1
ATOM 4367 O O . ARG A 1 554 ? -19.998 15.341 20.573 1.00 79.88 554 ARG A O 1
ATOM 4374 N N . ILE A 1 555 ? -18.552 13.641 20.299 1.00 75.62 555 ILE A N 1
ATOM 4375 C CA . ILE A 1 555 ? -19.479 12.777 19.555 1.00 75.62 555 ILE A CA 1
ATOM 4376 C C . ILE A 1 555 ? -20.692 12.400 20.411 1.00 75.62 555 ILE A C 1
ATOM 4378 O O . ILE A 1 555 ? -21.823 12.428 19.917 1.00 75.62 555 ILE A O 1
ATOM 4382 N N . LEU A 1 556 ? -20.479 12.044 21.681 1.00 77.06 556 LEU A N 1
ATOM 4383 C CA . LEU A 1 556 ? -21.553 11.690 22.610 1.00 77.06 556 LEU A CA 1
ATOM 4384 C C . LEU A 1 556 ? -22.493 12.870 22.852 1.00 77.06 556 LEU A C 1
ATOM 4386 O O . LEU A 1 556 ? -23.704 12.700 22.738 1.00 77.06 556 LEU A O 1
ATOM 4390 N N . HIS A 1 557 ? -21.955 14.065 23.098 1.00 85.00 557 HIS A N 1
ATOM 4391 C CA . HIS A 1 557 ? -22.755 15.272 23.293 1.00 85.00 557 HIS A CA 1
ATOM 4392 C C . HIS A 1 557 ? -23.533 15.669 22.031 1.00 85.00 557 HIS A C 1
ATOM 4394 O O . HIS A 1 557 ? -24.719 15.984 22.107 1.00 85.00 557 HIS A O 1
ATOM 4400 N N . ALA A 1 558 ? -22.907 15.580 20.853 1.00 79.81 558 ALA A N 1
ATOM 4401 C CA . ALA A 1 558 ? -23.572 15.870 19.584 1.00 79.81 558 ALA A CA 1
ATOM 4402 C C . ALA A 1 558 ? -24.739 14.908 19.295 1.00 79.81 558 ALA A C 1
ATOM 4404 O O . ALA A 1 558 ? -25.765 15.321 18.756 1.00 79.81 558 ALA A O 1
ATOM 4405 N N . LYS A 1 559 ? -24.603 13.624 19.657 1.00 79.50 559 LYS A N 1
ATOM 4406 C CA . LYS A 1 559 ? -25.663 12.615 19.482 1.00 79.50 559 LYS A CA 1
ATOM 4407 C C . LYS A 1 559 ? -26.730 12.668 20.572 1.00 79.50 559 LYS A C 1
ATOM 4409 O O . LYS A 1 559 ? -27.894 12.381 20.301 1.00 79.50 559 LYS A O 1
ATOM 4414 N N . VAL A 1 560 ? -26.332 12.990 21.798 1.00 83.31 560 VAL A N 1
ATOM 4415 C CA . VAL A 1 560 ? -27.183 13.001 22.987 1.00 83.31 560 VAL A CA 1
ATOM 4416 C C . VAL A 1 560 ? -26.909 14.300 23.749 1.00 83.31 560 VAL A C 1
ATOM 4418 O O . VAL A 1 560 ? -26.094 14.311 24.668 1.00 83.31 560 VAL A O 1
ATOM 4421 N N . PRO A 1 561 ? -27.608 15.404 23.424 1.00 84.25 561 PRO A N 1
ATOM 4422 C CA . PRO A 1 561 ? -27.400 16.692 24.098 1.00 84.25 561 PRO A CA 1
ATOM 4423 C C . PRO A 1 561 ? -27.654 16.653 25.614 1.00 84.25 561 PRO A C 1
ATOM 4425 O O . PRO A 1 561 ? -27.216 17.529 26.348 1.00 84.25 561 PRO A O 1
ATOM 4428 N N . SER A 1 562 ? -28.368 15.633 26.101 1.00 85.06 562 SER A N 1
ATOM 4429 C CA . SER A 1 562 ? -28.599 15.380 27.527 1.00 85.06 562 SER A CA 1
ATOM 4430 C C . SER A 1 562 ? -27.522 14.512 28.190 1.00 85.06 562 SER A C 1
ATOM 4432 O O . SER A 1 562 ? -27.715 14.095 29.334 1.00 85.06 562 SER A O 1
ATOM 4434 N N . PHE A 1 563 ? -26.443 14.168 27.482 1.00 84.44 563 PHE A N 1
ATOM 4435 C CA . PHE A 1 563 ? -25.344 13.370 28.016 1.00 84.44 563 PHE A CA 1
ATOM 4436 C C . PHE A 1 563 ? -24.720 14.072 29.228 1.00 84.44 563 PHE A C 1
ATOM 4438 O O . PHE A 1 563 ? -24.494 15.282 29.214 1.00 84.44 563 PHE A O 1
ATOM 4445 N N . ARG A 1 564 ? -24.456 13.304 30.288 1.00 84.19 564 ARG A N 1
ATOM 4446 C CA . ARG A 1 564 ? -23.822 13.787 31.519 1.00 84.19 564 ARG A CA 1
ATOM 4447 C C . ARG A 1 564 ? -22.572 12.973 31.787 1.00 84.19 564 ARG A C 1
ATOM 4449 O O . ARG A 1 564 ? -22.600 11.750 31.659 1.00 84.19 564 ARG A O 1
ATOM 4456 N N . CYS A 1 565 ? -21.504 13.646 32.194 1.00 82.69 565 CYS A N 1
ATOM 4457 C CA . CYS A 1 565 ? -20.286 12.985 32.633 1.00 82.69 565 CYS A CA 1
ATOM 4458 C C . CYS A 1 565 ? -20.314 12.884 34.161 1.00 82.69 565 CYS A C 1
ATOM 4460 O O . CYS A 1 565 ? -20.379 13.907 34.843 1.00 82.69 565 CYS A O 1
ATOM 4462 N N . ILE A 1 566 ? -20.302 11.661 34.694 1.00 82.06 566 ILE A N 1
ATOM 4463 C CA . ILE A 1 566 ? -20.296 11.411 36.139 1.00 82.06 566 ILE A CA 1
ATOM 4464 C C . ILE A 1 566 ? -18.902 10.937 36.542 1.00 82.06 566 ILE A C 1
ATOM 4466 O O . ILE A 1 566 ? -18.469 9.860 36.136 1.00 82.06 566 ILE A O 1
ATOM 4470 N N . PHE A 1 567 ? -18.217 11.717 37.372 1.00 78.06 567 PHE A N 1
ATOM 4471 C CA . PHE A 1 567 ? -16.913 11.367 37.924 1.00 78.06 567 PHE A CA 1
ATOM 4472 C C . PHE A 1 567 ? -17.073 10.848 39.349 1.00 78.06 567 PHE A C 1
ATOM 4474 O O . PHE A 1 567 ? -17.535 11.561 40.238 1.00 78.06 567 PHE A O 1
ATOM 4481 N N . VAL A 1 568 ? -16.657 9.607 39.591 1.00 73.88 568 VAL A N 1
ATOM 4482 C CA . VAL A 1 568 ? -16.541 9.063 40.949 1.00 73.88 568 VAL A CA 1
ATOM 4483 C C . VAL A 1 568 ? -15.084 9.185 41.361 1.00 73.88 568 VAL A C 1
ATOM 4485 O O . VAL A 1 568 ? -14.232 8.452 40.861 1.00 73.88 568 VAL A O 1
ATOM 4488 N N . VAL A 1 569 ? -14.796 10.138 42.240 1.00 68.44 569 VAL A N 1
ATOM 4489 C CA . VAL A 1 569 ? -13.428 10.492 42.624 1.00 68.44 569 VAL A CA 1
ATOM 4490 C C . VAL A 1 569 ? -13.234 10.323 44.122 1.00 68.44 569 VAL A C 1
ATOM 4492 O O . VAL A 1 569 ? -14.032 10.780 44.940 1.00 68.44 569 VAL A O 1
ATOM 4495 N N . ASP A 1 570 ? -12.142 9.651 44.472 1.00 65.81 570 ASP A N 1
ATOM 4496 C CA . ASP A 1 570 ? -11.595 9.711 45.824 1.00 65.81 570 ASP A CA 1
ATOM 4497 C C . ASP A 1 570 ? -10.906 11.072 46.028 1.00 65.81 570 ASP A C 1
ATOM 4499 O O . ASP A 1 570 ? -10.467 11.690 45.050 1.00 65.81 570 ASP A O 1
ATOM 4503 N N . SER A 1 571 ? -10.782 11.544 47.269 1.00 61.44 571 SER A N 1
ATOM 4504 C CA . SER A 1 571 ? -10.157 12.841 47.574 1.00 61.44 571 SER A CA 1
ATOM 4505 C C . SER A 1 571 ? -8.731 12.939 47.019 1.00 61.44 571 SER A C 1
ATOM 4507 O O . SER A 1 571 ? -8.325 13.989 46.525 1.00 61.44 571 SER A O 1
ATOM 4509 N N . ASP A 1 572 ? -8.006 11.818 46.996 1.00 59.34 572 ASP A N 1
ATOM 4510 C CA . ASP A 1 572 ? -6.658 11.723 46.427 1.00 59.34 572 ASP A CA 1
ATOM 4511 C C . ASP A 1 572 ? -6.653 11.737 44.888 1.00 59.34 572 ASP A C 1
ATOM 4513 O O . ASP A 1 572 ? -5.658 12.107 44.262 1.00 59.34 572 ASP A O 1
ATOM 4517 N N . TYR A 1 573 ? -7.763 11.360 44.250 1.00 58.06 573 TYR A N 1
ATOM 4518 C CA . TYR A 1 573 ? -7.872 11.228 42.795 1.00 58.06 573 TYR A CA 1
ATOM 4519 C C . TYR A 1 573 ? -8.052 12.580 42.093 1.00 58.06 573 TYR A C 1
ATOM 4521 O O . TYR A 1 573 ? -7.527 12.772 40.997 1.00 58.06 573 TYR A O 1
ATOM 4529 N N . LEU A 1 574 ? -8.698 13.549 42.756 1.00 58.56 574 LEU A N 1
ATOM 4530 C CA . LEU A 1 574 ? -8.823 14.936 42.279 1.00 58.56 574 LEU A CA 1
ATOM 4531 C C . LEU A 1 574 ? -7.473 15.657 42.140 1.00 58.56 574 LEU A C 1
ATOM 4533 O O . LEU A 1 574 ? -7.393 16.676 41.464 1.00 58.56 574 LEU A O 1
ATOM 4537 N N . SER A 1 575 ? -6.401 15.129 42.738 1.00 57.47 575 SER A N 1
ATOM 4538 C CA . SER A 1 575 ? -5.050 15.682 42.589 1.00 57.47 575 SER A CA 1
ATOM 4539 C C . SER A 1 575 ? -4.381 15.333 41.251 1.00 57.47 575 SER A C 1
ATOM 4541 O O . SER A 1 575 ? -3.334 15.899 40.924 1.00 57.47 575 SER A O 1
ATOM 4543 N N . ARG A 1 576 ? -4.960 14.412 40.464 1.00 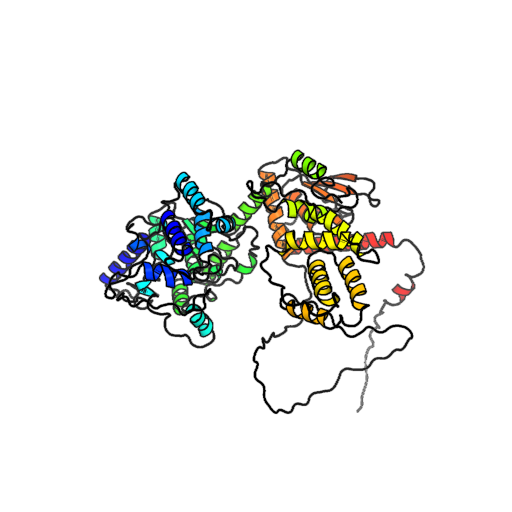69.12 576 ARG A N 1
ATOM 4544 C CA . ARG A 1 576 ? -4.402 13.979 39.177 1.00 69.12 576 ARG A CA 1
ATOM 4545 C C . ARG A 1 576 ? -4.810 14.936 38.058 1.00 69.12 576 ARG A C 1
ATOM 4547 O O . ARG A 1 576 ? -5.995 15.142 37.809 1.00 69.12 576 ARG A O 1
ATOM 4554 N N . ALA A 1 577 ? -3.813 15.453 37.339 1.00 64.00 577 ALA A N 1
ATOM 4555 C CA . ALA A 1 577 ? -3.985 16.434 36.265 1.00 64.00 577 ALA A CA 1
ATOM 4556 C C . ALA A 1 577 ? -4.981 15.992 35.172 1.00 64.00 577 ALA A C 1
ATOM 4558 O O . ALA A 1 577 ? -5.768 16.807 34.698 1.00 64.00 577 ALA A O 1
ATOM 4559 N N . TRP A 1 578 ? -5.003 14.699 34.835 1.00 68.94 578 TRP A N 1
ATOM 4560 C CA . TRP A 1 578 ? -5.880 14.153 33.796 1.00 68.94 578 TRP A CA 1
ATOM 4561 C C . TRP A 1 578 ? -7.379 14.284 34.123 1.00 68.94 578 TRP A C 1
ATOM 4563 O O . TRP A 1 578 ? -8.146 14.747 33.284 1.00 68.94 578 TRP A O 1
ATOM 4573 N N . CYS A 1 579 ? -7.803 13.990 35.360 1.00 69.56 579 CYS A N 1
ATOM 4574 C CA . CYS A 1 579 ? -9.214 14.117 35.752 1.00 69.56 579 CYS A CA 1
ATOM 4575 C C . CYS A 1 579 ? -9.698 15.570 35.723 1.00 69.56 579 CYS A C 1
ATOM 4577 O O . CYS A 1 579 ? -10.822 15.840 35.308 1.00 69.56 579 CYS A O 1
ATOM 4579 N N . ILE A 1 580 ? -8.849 16.514 36.141 1.00 75.00 580 ILE A N 1
ATOM 4580 C CA . ILE A 1 580 ? -9.170 17.945 36.075 1.00 75.00 580 ILE A CA 1
ATOM 4581 C C . ILE A 1 580 ? -9.369 18.362 34.616 1.00 75.00 580 ILE A C 1
ATOM 4583 O O . ILE A 1 580 ? -10.322 19.075 34.307 1.00 75.00 580 ILE A O 1
ATOM 4587 N N . GLN A 1 581 ? -8.506 17.894 33.717 1.00 75.44 581 GLN A N 1
ATOM 4588 C CA . GLN A 1 581 ? -8.589 18.229 32.303 1.00 75.44 581 GLN A CA 1
ATOM 4589 C C . GLN A 1 581 ? -9.860 17.683 31.637 1.00 75.44 581 GLN A C 1
ATOM 4591 O O . GLN A 1 581 ? -10.525 18.434 30.929 1.00 75.44 581 GLN A O 1
ATOM 4596 N N . GLU A 1 582 ? -10.264 16.440 31.916 1.00 79.00 582 GLU A N 1
ATOM 4597 C CA . GLU A 1 582 ? -11.518 15.881 31.383 1.00 79.00 582 GLU A CA 1
ATOM 4598 C C . GLU A 1 582 ? -12.759 16.638 31.877 1.00 79.00 582 GLU A C 1
ATOM 4600 O O . GLU A 1 582 ? -13.690 16.881 31.102 1.00 79.00 582 GLU A O 1
ATOM 4605 N N . ILE A 1 583 ? -12.773 17.052 33.150 1.00 80.88 583 ILE A N 1
ATOM 4606 C CA . ILE A 1 583 ? -13.855 17.871 33.716 1.00 80.88 583 ILE A CA 1
ATOM 4607 C C . ILE A 1 583 ? -13.912 19.238 33.020 1.00 80.88 583 ILE A C 1
ATOM 4609 O O . ILE A 1 583 ? -14.991 19.691 32.627 1.00 80.88 583 ILE A O 1
ATOM 4613 N N . VAL A 1 584 ? -12.755 19.886 32.841 1.00 81.06 584 VAL A N 1
ATOM 4614 C CA . VAL A 1 584 ? -12.640 21.190 32.170 1.00 81.06 584 VAL A CA 1
ATOM 4615 C C . VAL A 1 584 ? -13.119 21.091 30.724 1.00 81.06 584 VAL A C 1
ATOM 4617 O O . VAL A 1 584 ? -13.968 21.882 30.313 1.00 81.06 584 VAL A O 1
ATOM 4620 N N . PHE A 1 585 ? -12.633 20.102 29.974 1.00 80.94 585 PHE A N 1
ATOM 4621 C CA . PHE A 1 585 ? -13.010 19.898 28.581 1.00 80.94 585 PHE A CA 1
ATOM 4622 C C . PHE A 1 585 ? -14.507 19.604 28.434 1.00 80.94 585 PHE A C 1
ATOM 4624 O O . PHE A 1 585 ? -15.188 20.264 27.651 1.00 80.94 585 PHE A O 1
ATOM 4631 N N . SER A 1 586 ? -15.050 18.684 29.242 1.00 84.31 586 SER A N 1
ATOM 4632 C CA . SER A 1 586 ? -16.484 18.354 29.247 1.00 84.31 586 SER A CA 1
ATOM 4633 C C . SER A 1 586 ? -17.346 19.607 29.426 1.00 84.31 586 SER A C 1
ATOM 4635 O O . SER A 1 586 ? -18.309 19.815 28.688 1.00 84.31 586 SER A O 1
ATOM 4637 N N . ARG A 1 587 ? -16.964 20.498 30.352 1.00 83.12 587 ARG A N 1
ATOM 4638 C CA . ARG A 1 587 ? -17.654 21.779 30.557 1.00 83.12 587 ARG A CA 1
ATOM 4639 C C . ARG A 1 587 ? -17.495 22.734 29.373 1.00 83.12 587 ARG A C 1
ATOM 4641 O O . ARG A 1 587 ? -18.476 23.378 29.008 1.00 83.12 587 ARG A O 1
ATOM 4648 N N . GLN A 1 588 ? -16.310 22.822 28.763 1.00 82.94 588 GLN A N 1
ATOM 4649 C CA . GLN A 1 588 ? -16.072 23.676 27.588 1.00 82.94 588 GLN A CA 1
ATOM 4650 C C . GLN A 1 588 ? -16.987 23.315 26.413 1.00 82.94 588 GLN A C 1
ATOM 4652 O O . GLN A 1 588 ? -17.441 24.210 25.703 1.00 82.94 588 GLN A O 1
ATOM 4657 N N . ILE A 1 589 ? -17.307 22.029 26.239 1.00 83.00 589 ILE A N 1
ATOM 4658 C CA . ILE A 1 589 ? -18.215 21.560 25.181 1.00 83.00 589 ILE A CA 1
ATOM 4659 C C . ILE A 1 589 ? -19.688 21.464 25.617 1.00 83.00 589 ILE A C 1
ATOM 4661 O O . ILE A 1 589 ? -20.514 20.976 24.851 1.00 83.00 589 ILE A O 1
ATOM 4665 N N . GLY A 1 590 ? -20.035 21.953 26.815 1.00 86.31 590 GLY A N 1
ATOM 4666 C CA . GLY A 1 590 ? -21.417 22.047 27.300 1.00 86.31 590 GLY A CA 1
ATOM 4667 C C . GLY A 1 590 ? -21.973 20.794 27.987 1.00 86.31 590 GLY A C 1
ATOM 4668 O O . GLY A 1 590 ? -23.156 20.772 28.323 1.00 86.31 590 GLY A O 1
ATOM 4669 N N . ILE A 1 591 ? -21.151 19.775 28.250 1.00 87.06 591 ILE A N 1
ATOM 4670 C CA . ILE A 1 591 ? -21.573 18.576 28.985 1.00 87.06 591 ILE A CA 1
ATOM 4671 C C . ILE A 1 591 ? -21.723 18.917 30.473 1.00 87.06 591 ILE A C 1
ATOM 4673 O O . ILE A 1 591 ? -20.830 19.500 31.095 1.00 87.06 591 ILE A O 1
ATOM 4677 N N . ALA A 1 592 ? -22.851 18.523 31.069 1.00 83.94 592 ALA A N 1
ATOM 4678 C CA . ALA A 1 592 ? -23.038 18.613 32.512 1.00 83.94 592 ALA A CA 1
ATOM 4679 C C . ALA A 1 592 ? -22.103 17.620 33.217 1.00 83.94 592 ALA A C 1
ATOM 4681 O O . ALA A 1 592 ? -22.121 16.422 32.916 1.00 83.94 592 ALA A O 1
ATOM 4682 N N . VAL A 1 593 ? -21.294 18.127 34.149 1.00 84.25 593 VAL A N 1
ATOM 4683 C CA . VAL A 1 593 ? -20.333 17.325 34.906 1.00 84.25 593 VAL A CA 1
ATOM 4684 C C . VAL A 1 593 ? -20.775 17.216 36.356 1.00 84.25 593 VAL A C 1
ATOM 4686 O O . VAL A 1 593 ? -20.831 18.210 37.082 1.00 84.25 593 VAL A O 1
ATOM 4689 N N . GLU A 1 594 ? -21.058 15.990 36.774 1.00 84.12 594 GLU A N 1
ATOM 4690 C CA . GLU A 1 594 ? -21.447 15.652 38.136 1.00 84.12 594 GLU A CA 1
ATOM 4691 C C . GLU A 1 594 ? -20.355 14.813 38.791 1.00 84.12 594 GLU A C 1
ATOM 4693 O O . GLU A 1 594 ? -19.692 13.993 38.159 1.00 84.12 594 GLU A O 1
ATOM 4698 N N . GLY A 1 595 ? -20.152 15.041 40.077 1.00 78.38 595 GLY A N 1
ATOM 4699 C CA . GLY A 1 595 ? -19.162 14.377 40.894 1.00 78.38 595 GLY A CA 1
ATOM 4700 C C . GLY A 1 595 ? -19.793 13.608 42.024 1.00 78.38 595 GLY A C 1
ATOM 4701 O O . GLY A 1 595 ? -20.707 14.106 42.674 1.00 78.38 595 GLY A O 1
ATOM 4702 N N . MET A 1 596 ? -19.253 12.436 42.322 1.00 76.38 596 MET A N 1
ATOM 4703 C CA . MET A 1 596 ? -19.492 11.771 43.591 1.00 76.38 596 MET A CA 1
ATOM 4704 C C . MET A 1 596 ? -18.166 11.699 44.344 1.00 76.38 596 MET A C 1
ATOM 4706 O O . MET A 1 596 ? -17.250 10.985 43.930 1.00 76.38 596 MET A O 1
ATOM 4710 N N . VAL A 1 597 ? -18.059 12.479 45.420 1.00 72.44 597 VAL A N 1
ATOM 4711 C CA . VAL A 1 597 ? -16.839 12.609 46.228 1.00 72.44 597 VAL A CA 1
ATOM 4712 C C . VAL A 1 597 ? -17.000 11.784 47.500 1.00 72.44 597 VAL A C 1
ATOM 4714 O O . VAL A 1 597 ? -18.025 11.888 48.183 1.00 72.44 597 VAL A O 1
ATOM 4717 N N . LYS A 1 598 ? -15.999 10.956 47.817 1.00 65.56 598 LYS A N 1
ATOM 4718 C CA . LYS A 1 598 ? -15.888 10.339 49.145 1.00 65.56 598 LYS A CA 1
ATOM 4719 C C . LYS A 1 598 ? -15.356 11.360 50.143 1.00 65.56 598 LYS A C 1
ATOM 4721 O O . LYS A 1 598 ? -14.377 12.046 49.862 1.00 65.56 598 LYS A O 1
ATOM 4726 N N . ASP A 1 599 ? -15.992 11.453 51.307 1.00 62.66 599 ASP A N 1
ATOM 4727 C CA . ASP A 1 599 ? -15.409 12.195 52.422 1.00 62.66 599 ASP A CA 1
ATOM 4728 C C . ASP A 1 599 ? -14.078 11.569 52.880 1.00 62.66 599 ASP A C 1
ATOM 4730 O O . ASP A 1 599 ? -13.774 10.416 52.578 1.00 62.66 599 ASP A O 1
ATOM 4734 N N . TYR A 1 600 ? -13.276 12.338 53.621 1.00 50.16 600 TYR A N 1
ATOM 4735 C CA . TYR A 1 600 ? -11.930 11.943 54.071 1.00 50.16 600 TYR A CA 1
ATOM 4736 C C . TYR A 1 600 ? -11.905 10.652 54.914 1.00 50.16 600 TYR A C 1
ATOM 4738 O O . TYR A 1 600 ? -10.855 10.036 55.079 1.00 50.16 600 TYR A O 1
ATOM 4746 N N . ASN A 1 601 ? -13.060 10.243 55.449 1.00 62.09 601 ASN A N 1
ATOM 4747 C CA . ASN A 1 601 ? -13.222 9.022 56.236 1.00 62.09 601 ASN A CA 1
ATOM 4748 C C . ASN A 1 601 ? -13.735 7.840 55.391 1.00 62.09 601 ASN A C 1
ATOM 475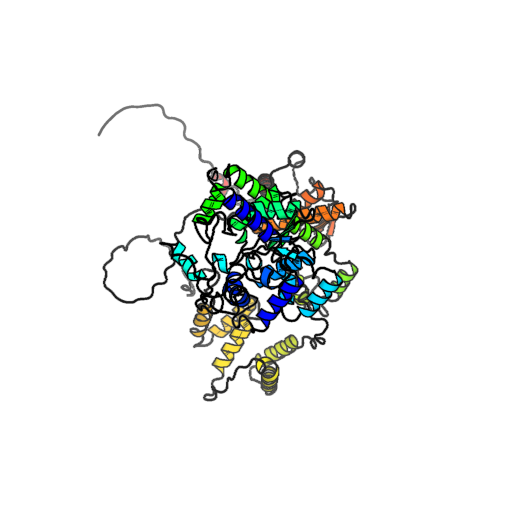0 O O . ASN A 1 601 ? -13.824 6.719 55.889 1.00 62.09 601 ASN A O 1
ATOM 4754 N N . GLY A 1 602 ? -14.071 8.068 54.118 1.00 58.09 602 GLY A N 1
ATOM 4755 C CA . GLY A 1 602 ? -14.608 7.073 53.193 1.00 58.09 602 GLY A CA 1
ATOM 4756 C C . GLY A 1 602 ? -16.028 6.601 53.523 1.00 58.09 602 GLY A C 1
ATOM 4757 O O . GLY A 1 602 ? -16.472 5.600 52.953 1.00 58.09 602 GLY A O 1
ATOM 4758 N N . GLU A 1 603 ? -16.735 7.286 54.425 1.00 53.28 603 GLU A N 1
ATOM 4759 C CA . GLU A 1 603 ? -18.017 6.848 54.988 1.00 53.28 603 GLU A CA 1
ATOM 4760 C C . GLU A 1 603 ? -19.229 7.474 54.291 1.00 53.28 603 GLU A C 1
ATOM 4762 O O . GLU A 1 603 ? -20.306 6.869 54.285 1.00 53.28 603 GLU A O 1
ATOM 4767 N N . ARG A 1 604 ? -19.086 8.651 53.666 1.00 62.31 604 ARG A N 1
ATOM 4768 C CA . ARG A 1 604 ? -20.178 9.291 52.916 1.00 62.31 604 ARG A CA 1
ATOM 4769 C C . ARG A 1 604 ? -19.779 9.666 51.499 1.00 62.31 604 ARG A C 1
ATOM 4771 O O . ARG A 1 604 ? -18.744 10.278 51.258 1.00 62.31 604 ARG A O 1
ATOM 4778 N N . LEU A 1 605 ? -20.673 9.328 50.574 1.00 68.69 605 LEU A N 1
ATOM 4779 C CA . LEU A 1 605 ? -20.666 9.802 49.198 1.00 68.69 605 LEU A CA 1
ATOM 4780 C C . LEU A 1 605 ? -21.539 11.053 49.122 1.00 68.69 605 LEU A C 1
ATOM 4782 O O . LEU A 1 605 ? -22.717 11.005 49.485 1.00 68.69 605 LEU A O 1
ATOM 4786 N N . GLN A 1 606 ? -20.968 12.164 48.669 1.00 73.94 606 GLN A N 1
ATOM 4787 C CA . GLN A 1 606 ? -21.722 13.381 48.382 1.00 73.94 606 GLN A CA 1
ATOM 4788 C C . GLN A 1 606 ? -21.726 13.647 46.884 1.00 73.94 606 GLN A C 1
ATOM 4790 O O . GLN A 1 606 ? -20.684 13.586 46.232 1.00 73.94 606 GLN A O 1
ATOM 4795 N N . TRP A 1 607 ? -22.913 13.948 46.360 1.00 76.69 607 TRP A N 1
ATOM 4796 C CA . TRP A 1 607 ? -23.064 14.474 45.013 1.00 76.69 607 TRP A CA 1
ATOM 4797 C C . TRP A 1 607 ? -22.656 15.940 45.010 1.00 76.69 607 TRP A C 1
ATOM 4799 O O . TRP A 1 607 ? -23.183 16.740 45.784 1.00 76.69 607 TRP A O 1
ATOM 4809 N N . VAL A 1 608 ? -21.712 16.274 44.145 1.00 74.81 608 VAL A N 1
ATOM 4810 C CA . VAL A 1 608 ? -21.197 17.624 43.961 1.00 74.81 608 VAL A CA 1
ATOM 4811 C C . VAL A 1 608 ? -21.305 17.936 42.483 1.00 74.81 608 VAL A C 1
ATOM 4813 O O . VAL A 1 608 ? -20.794 17.198 41.647 1.00 74.81 608 VAL A O 1
ATOM 4816 N N . GLU A 1 609 ? -21.975 19.026 42.136 1.00 73.31 609 GLU A N 1
ATOM 4817 C CA . GLU A 1 609 ? -21.834 19.555 40.789 1.00 73.31 609 GLU A CA 1
ATOM 4818 C C . GLU A 1 609 ? -20.448 20.202 40.690 1.00 73.31 609 GLU A C 1
ATOM 4820 O O . GLU A 1 609 ? -20.138 21.121 41.447 1.00 73.31 609 GLU A O 1
ATOM 4825 N N . PHE A 1 610 ? -19.592 19.704 39.794 1.00 70.06 610 PHE A N 1
ATOM 4826 C CA . PHE A 1 610 ? -18.264 20.284 39.621 1.00 70.06 610 PHE A CA 1
ATOM 4827 C C . PHE A 1 610 ? -18.383 21.586 38.829 1.00 70.06 610 PHE A C 1
ATOM 4829 O O . PHE A 1 610 ? -18.567 21.573 37.607 1.00 70.06 610 PHE A O 1
ATOM 4836 N N . ASP A 1 611 ? -18.289 22.709 39.533 1.00 63.88 611 ASP A N 1
ATOM 4837 C CA . ASP A 1 611 ? -17.986 24.021 38.973 1.00 63.88 611 ASP A CA 1
ATOM 4838 C C . ASP A 1 611 ? -16.461 24.263 39.080 1.00 63.88 611 ASP A C 1
ATOM 4840 O O . ASP A 1 611 ? -15.786 23.744 39.973 1.00 63.88 611 ASP A O 1
ATOM 4844 N N . LEU A 1 612 ? -15.883 25.023 38.144 1.00 55.81 612 LEU A N 1
ATOM 4845 C CA . LEU A 1 612 ? -14.450 25.357 38.148 1.00 55.81 612 LEU A CA 1
ATOM 4846 C C . LEU A 1 612 ? -14.005 26.055 39.448 1.00 55.81 612 LEU A C 1
ATOM 4848 O O . LEU A 1 612 ? -12.853 25.923 39.845 1.00 55.81 612 LEU A O 1
ATOM 4852 N N . GLY A 1 613 ? -14.909 26.767 40.122 1.00 56.62 613 GLY A N 1
ATOM 4853 C CA . GLY A 1 613 ? -14.706 27.353 41.446 1.00 56.62 613 GLY A CA 1
ATOM 4854 C C . GLY A 1 613 ? -14.775 26.350 42.603 1.00 56.62 613 GLY A C 1
ATOM 4855 O O . GLY A 1 613 ? -14.218 26.617 43.666 1.00 56.62 613 GLY A O 1
ATOM 4856 N N . THR A 1 614 ? -15.405 25.187 42.416 1.00 56.19 614 THR A N 1
ATOM 4857 C CA . THR A 1 614 ? -15.521 24.122 43.430 1.00 56.19 614 THR A CA 1
ATOM 4858 C C . THR A 1 614 ? -14.382 23.100 43.364 1.00 56.19 614 THR A C 1
ATOM 4860 O O . THR A 1 614 ? -14.126 22.399 44.345 1.00 56.19 614 THR A O 1
ATOM 4863 N N . LEU A 1 615 ? -13.648 23.038 42.248 1.00 52.69 615 LEU A N 1
ATOM 4864 C CA . LEU A 1 615 ? -12.431 22.237 42.086 1.00 52.69 615 LEU A CA 1
ATOM 4865 C C . LEU A 1 615 ? -11.267 22.846 42.893 1.00 52.69 615 LEU A C 1
ATOM 4867 O O . LEU A 1 615 ? -10.418 23.541 42.363 1.00 52.69 615 LEU A O 1
ATOM 4871 N N . VAL A 1 616 ? -11.229 22.563 44.198 1.00 47.69 616 VAL A N 1
ATOM 4872 C CA . VAL A 1 616 ? -10.085 22.765 45.115 1.00 47.69 616 VAL A CA 1
ATOM 4873 C C . VAL A 1 616 ? -9.601 24.218 45.261 1.00 47.69 616 VAL A C 1
ATOM 4875 O O . VAL A 1 616 ? -8.535 24.581 44.779 1.00 47.69 616 VAL A O 1
ATOM 4878 N N . GLY A 1 617 ? -10.330 25.052 46.013 1.00 45.88 617 GLY A N 1
ATOM 4879 C CA . GLY A 1 617 ? -9.785 26.291 46.605 1.00 45.88 617 GLY A CA 1
ATOM 4880 C C . GLY A 1 617 ? -9.129 27.282 45.629 1.00 45.88 617 GLY A C 1
ATOM 4881 O O . GLY A 1 617 ? -8.275 28.071 46.041 1.00 45.88 617 GLY A O 1
ATOM 4882 N N . ILE A 1 618 ? -9.488 27.225 44.344 1.00 46.03 618 ILE A N 1
ATOM 4883 C CA . ILE A 1 618 ? -8.924 28.074 43.296 1.00 46.03 618 ILE A CA 1
ATOM 4884 C C . ILE A 1 618 ? -9.444 29.497 43.504 1.00 46.03 618 ILE A C 1
ATOM 4886 O O . ILE A 1 618 ? -10.641 29.729 43.684 1.00 46.03 618 ILE A O 1
ATOM 4890 N N . HIS A 1 619 ? -8.535 30.473 43.497 1.00 48.44 619 HIS A N 1
ATOM 4891 C CA . HIS A 1 619 ? -8.912 31.873 43.638 1.00 48.44 619 HIS A CA 1
ATOM 4892 C C . HIS A 1 619 ? -9.793 32.285 42.439 1.00 48.44 619 HIS A C 1
ATOM 4894 O O . HIS A 1 619 ? -9.442 31.959 41.303 1.00 48.44 619 HIS A O 1
ATOM 4900 N N . PRO A 1 620 ? -10.897 33.034 42.626 1.00 47.44 620 PRO A N 1
ATOM 4901 C CA . PRO A 1 620 ? -11.814 33.404 41.538 1.00 47.44 620 PRO A CA 1
ATOM 4902 C C . PRO A 1 620 ? -11.157 34.085 40.323 1.00 47.44 620 PRO A C 1
ATOM 4904 O O . PRO A 1 620 ? -11.705 34.064 39.223 1.00 47.44 620 PRO A O 1
ATOM 4907 N N . GLU A 1 621 ? -9.980 34.689 40.501 1.00 49.66 621 GLU A N 1
ATOM 4908 C CA . GLU A 1 621 ? -9.196 35.289 39.414 1.00 49.66 621 GLU A CA 1
ATOM 4909 C C . GLU A 1 621 ? -8.458 34.260 38.544 1.00 49.66 621 GLU A C 1
ATOM 4911 O O . GLU A 1 621 ? -8.370 34.457 37.335 1.00 49.66 621 GLU A O 1
ATOM 4916 N N . ASP A 1 622 ? -8.017 33.136 39.115 1.00 49.34 622 ASP A N 1
ATOM 4917 C CA . ASP A 1 622 ? -7.391 32.033 38.374 1.00 49.34 622 ASP A CA 1
ATOM 4918 C C . ASP A 1 622 ? -8.443 31.299 37.509 1.00 49.34 622 ASP A C 1
ATOM 4920 O O . ASP A 1 622 ? -8.163 30.906 36.377 1.00 49.34 622 ASP A O 1
ATOM 4924 N N . VAL A 1 623 ? -9.696 31.205 37.984 1.00 49.06 623 VAL A N 1
ATOM 4925 C CA . VAL A 1 623 ? -10.836 30.684 37.199 1.00 49.06 623 VAL A CA 1
ATOM 4926 C C . VAL A 1 623 ? -11.154 31.596 36.010 1.00 49.06 623 VAL A C 1
ATOM 4928 O O . VAL A 1 623 ? -11.309 31.118 34.886 1.00 49.06 623 VAL A O 1
ATOM 4931 N N . ARG A 1 624 ? -11.192 32.921 36.219 1.00 51.69 624 ARG A N 1
ATOM 4932 C CA . ARG A 1 624 ? -11.379 33.896 35.126 1.00 51.69 624 ARG A CA 1
ATOM 4933 C C . ARG A 1 624 ? -10.211 33.889 34.137 1.00 51.69 624 ARG A C 1
ATOM 4935 O O . ARG A 1 624 ? -10.424 34.103 32.945 1.00 51.69 624 ARG A O 1
ATOM 4942 N N . TYR A 1 625 ? -8.992 33.630 34.608 1.00 54.16 625 TYR A N 1
ATOM 4943 C CA . TYR A 1 625 ? -7.808 33.497 33.761 1.00 54.16 625 TYR A CA 1
ATOM 4944 C C . TYR A 1 625 ? -7.923 32.298 32.803 1.00 54.16 625 TYR A C 1
ATOM 4946 O O . TYR A 1 625 ? -7.706 32.460 31.605 1.00 54.16 625 TYR A O 1
ATOM 4954 N N . VAL A 1 626 ? -8.364 31.132 33.291 1.00 47.34 626 VAL A N 1
ATOM 4955 C CA . VAL A 1 626 ? -8.611 29.938 32.454 1.00 47.34 626 VAL A CA 1
ATOM 4956 C C . VAL A 1 626 ? -9.792 30.140 31.503 1.00 47.34 626 VAL A C 1
ATOM 4958 O O . VAL A 1 626 ? -9.708 29.786 30.333 1.00 47.34 626 VAL A O 1
ATOM 4961 N N . GLN A 1 627 ? -10.886 30.750 31.966 1.00 48.62 627 GLN A N 1
ATOM 4962 C CA . GLN A 1 627 ? -12.069 30.997 31.129 1.00 48.62 627 GLN A CA 1
ATOM 4963 C C . GLN A 1 627 ? -11.823 32.009 29.998 1.00 48.62 627 GLN A C 1
ATOM 4965 O O . GLN A 1 627 ? -12.554 32.008 29.011 1.00 48.62 627 GLN A O 1
ATOM 4970 N N . SER A 1 628 ? -10.822 32.884 30.134 1.00 47.66 628 SER A N 1
ATOM 4971 C CA . SER A 1 628 ? -10.538 33.958 29.171 1.00 47.66 628 SER A CA 1
ATOM 4972 C C . SER A 1 628 ? -9.443 33.629 28.153 1.00 47.66 628 SER A C 1
ATOM 4974 O O . SER A 1 628 ? -9.200 34.439 27.255 1.00 47.66 628 SER A O 1
ATOM 4976 N N . ARG A 1 629 ? -8.793 32.459 28.243 1.00 45.78 629 ARG A N 1
ATOM 4977 C CA . ARG A 1 629 ? -7.759 32.031 27.290 1.00 45.78 629 ARG A CA 1
ATOM 4978 C C . ARG A 1 629 ? -7.991 30.612 26.783 1.00 45.78 629 ARG A C 1
ATOM 4980 O O . ARG A 1 629 ? -8.125 29.678 27.563 1.00 45.78 629 ARG A O 1
ATOM 4987 N N . VAL A 1 630 ? -7.919 30.451 25.463 1.00 44.84 630 VAL A N 1
ATOM 4988 C CA . VAL A 1 630 ? -7.595 29.161 24.842 1.00 44.84 630 VAL A CA 1
ATOM 4989 C C . VAL A 1 630 ? -6.103 28.947 25.088 1.00 44.84 630 VAL A C 1
ATOM 4991 O O . VAL A 1 630 ? -5.270 29.509 24.382 1.00 44.84 630 VAL A O 1
ATOM 4994 N N . LEU A 1 631 ? -5.763 28.260 26.176 1.00 50.44 631 LEU A N 1
ATOM 4995 C CA . LEU A 1 631 ? -4.378 27.907 26.475 1.00 50.44 631 LEU A CA 1
ATOM 4996 C C . LEU A 1 631 ? -3.944 26.777 25.534 1.00 50.44 631 LEU A C 1
ATOM 4998 O O . LEU A 1 631 ? -4.683 25.813 25.341 1.00 50.44 631 LEU A O 1
ATOM 5002 N N . ASP A 1 632 ? -2.738 26.882 24.976 1.00 52.25 632 ASP A N 1
ATOM 5003 C CA . ASP A 1 632 ? -2.034 25.727 24.409 1.00 52.25 632 ASP A CA 1
ATOM 5004 C C . ASP A 1 632 ? -1.910 24.645 25.504 1.00 52.25 632 ASP A C 1
ATOM 5006 O O . ASP A 1 632 ? -1.687 24.950 26.680 1.00 52.25 632 ASP A O 1
ATOM 5010 N N . HIS A 1 633 ? -2.058 23.375 25.120 1.00 47.31 633 HIS A N 1
ATOM 5011 C CA . HIS A 1 633 ? -1.979 22.198 25.987 1.00 47.31 633 HIS A CA 1
ATOM 5012 C C . HIS A 1 633 ? -0.738 22.194 26.908 1.00 47.31 633 HIS A C 1
ATOM 5014 O O . HIS A 1 633 ? -0.800 21.693 28.036 1.00 47.31 633 HIS A O 1
ATOM 5020 N N . ARG A 1 634 ? 0.394 22.773 26.480 1.00 49.66 634 ARG A N 1
ATOM 5021 C CA . ARG A 1 634 ? 1.591 22.933 27.330 1.00 49.66 634 ARG A CA 1
ATOM 5022 C C . ARG A 1 634 ? 1.403 23.973 28.432 1.00 49.66 634 ARG A C 1
ATOM 5024 O O . ARG A 1 634 ? 1.809 23.728 29.569 1.00 49.66 634 ARG A O 1
ATOM 5031 N N . GLU A 1 635 ? 0.789 25.111 28.118 1.00 53.97 635 GLU A N 1
ATOM 5032 C CA . GLU A 1 635 ? 0.519 26.181 29.084 1.00 53.97 635 GLU A CA 1
ATOM 5033 C C . GLU A 1 635 ? -0.544 25.755 30.103 1.00 53.97 635 GLU A C 1
ATOM 5035 O O . GLU A 1 635 ? -0.395 26.017 31.299 1.00 53.97 635 GLU A O 1
ATOM 5040 N N . PHE A 1 636 ? -1.571 25.030 29.650 1.00 57.31 636 PHE A N 1
ATOM 5041 C CA . PHE A 1 636 ? -2.594 24.459 30.524 1.00 57.31 636 PHE A CA 1
ATOM 5042 C C . PHE A 1 636 ? -2.002 23.426 31.493 1.00 57.31 636 PHE A C 1
ATOM 5044 O O . PHE A 1 636 ? -2.223 23.521 32.699 1.00 57.31 636 PHE A O 1
ATOM 5051 N N . ASN A 1 637 ? -1.164 22.501 31.011 1.00 51.47 637 ASN A N 1
ATOM 5052 C CA . ASN A 1 637 ? -0.500 21.520 31.874 1.00 51.47 637 ASN A CA 1
ATOM 5053 C C . ASN A 1 637 ? 0.429 22.174 32.903 1.00 51.47 637 ASN A C 1
ATOM 5055 O O . ASN A 1 637 ? 0.407 21.802 34.077 1.00 51.47 637 ASN A O 1
ATOM 5059 N N . ALA A 1 638 ? 1.219 23.174 32.501 1.00 59.72 638 ALA A N 1
ATOM 5060 C CA . ALA A 1 638 ? 2.067 23.921 33.431 1.00 59.72 638 ALA A CA 1
ATOM 5061 C C . ALA A 1 638 ? 1.237 24.615 34.529 1.00 59.72 638 ALA A C 1
ATOM 5063 O O . ALA A 1 638 ? 1.617 24.609 35.703 1.00 59.72 638 ALA A O 1
ATOM 5064 N N . PHE A 1 639 ? 0.076 25.159 34.162 1.00 58.47 639 PHE A N 1
ATOM 5065 C CA . PHE A 1 639 ? -0.869 25.769 35.091 1.00 58.47 639 PHE A CA 1
ATOM 5066 C C . PHE A 1 639 ? -1.512 24.747 36.045 1.00 58.47 639 PHE A C 1
ATOM 5068 O O . PHE A 1 639 ? -1.533 24.975 37.256 1.00 58.47 639 PHE A O 1
ATOM 5075 N N . VAL A 1 640 ? -1.961 23.592 35.543 1.00 53.56 640 VAL A N 1
ATOM 5076 C CA . VAL A 1 640 ? -2.515 22.506 36.372 1.00 53.56 640 VAL A CA 1
ATOM 5077 C C . VAL A 1 640 ? -1.463 21.975 37.349 1.00 53.56 640 VAL A C 1
ATOM 5079 O O . VAL A 1 640 ? -1.750 21.829 38.534 1.00 53.56 640 VAL A O 1
ATOM 5082 N N . HIS A 1 641 ? -0.215 21.781 36.914 1.00 53.00 641 HIS A N 1
ATOM 5083 C CA . HIS A 1 641 ? 0.880 21.390 37.808 1.00 53.00 641 HIS A CA 1
ATOM 5084 C C . HIS A 1 641 ? 1.148 22.426 38.907 1.00 53.00 641 HIS A C 1
ATOM 5086 O O . HIS A 1 641 ? 1.382 22.055 40.061 1.00 53.00 641 HIS A O 1
ATOM 5092 N N . HIS A 1 642 ? 1.078 23.718 38.579 1.00 58.03 642 HIS A N 1
ATOM 5093 C CA . HIS A 1 642 ? 1.197 24.804 39.556 1.00 58.03 642 HIS A CA 1
ATOM 5094 C C . HIS A 1 642 ? 0.050 24.796 40.577 1.00 58.03 642 HIS A C 1
ATOM 5096 O O . HIS A 1 642 ? 0.287 24.987 41.773 1.00 58.03 642 HIS A O 1
ATOM 5102 N N . LEU A 1 643 ? -1.181 24.516 40.138 1.00 52.69 643 LEU A N 1
ATOM 5103 C CA . LEU A 1 643 ? -2.342 24.360 41.020 1.00 52.69 643 LEU A CA 1
ATOM 5104 C C . LEU A 1 643 ? -2.215 23.132 41.932 1.00 52.69 643 LEU A C 1
ATOM 5106 O O . LEU A 1 643 ? -2.394 23.260 43.143 1.00 52.69 643 LEU A O 1
ATOM 5110 N N . CYS A 1 644 ? -1.834 21.971 41.390 1.00 48.38 644 CYS A N 1
ATOM 5111 C CA . CYS A 1 644 ? -1.594 20.752 42.169 1.00 48.38 644 CYS A CA 1
ATOM 5112 C C . CYS A 1 644 ? -0.489 20.965 43.215 1.00 48.38 644 CYS A C 1
ATOM 5114 O O . CYS A 1 644 ? -0.634 20.541 44.362 1.00 48.38 644 CYS A O 1
ATOM 5116 N N . ALA A 1 645 ? 0.588 21.678 42.861 1.00 51.09 645 ALA A N 1
ATOM 5117 C CA . ALA A 1 645 ? 1.643 22.041 43.803 1.00 51.09 645 ALA A CA 1
ATOM 5118 C C . ALA A 1 645 ? 1.109 22.945 44.927 1.00 51.09 645 ALA A C 1
ATOM 5120 O O . ALA A 1 645 ? 1.342 22.661 46.103 1.00 51.09 645 ALA A O 1
ATOM 5121 N N . LYS A 1 646 ? 0.344 23.996 44.599 1.00 50.53 646 LYS A N 1
ATOM 5122 C CA . LYS A 1 646 ? -0.290 24.875 45.598 1.00 50.53 646 LYS A CA 1
ATOM 5123 C C . LYS A 1 646 ? -1.227 24.108 46.538 1.00 50.53 646 LYS A C 1
ATOM 5125 O O . LYS A 1 646 ? -1.141 24.298 47.751 1.00 50.53 646 LYS A O 1
ATOM 5130 N N . ALA A 1 647 ? -2.078 23.232 46.004 1.00 47.88 647 ALA A N 1
ATOM 5131 C CA . ALA A 1 647 ? -3.003 22.416 46.791 1.00 47.88 647 ALA A CA 1
ATOM 5132 C C . ALA A 1 647 ? -2.255 21.458 47.737 1.00 47.88 647 ALA A C 1
ATOM 5134 O O . ALA A 1 647 ? -2.570 21.392 48.926 1.00 47.88 647 ALA A O 1
ATOM 5135 N N . PHE A 1 648 ? -1.197 20.803 47.246 1.00 41.12 648 PHE A N 1
ATOM 5136 C CA . PHE A 1 648 ? -0.338 19.925 48.045 1.00 41.12 648 PHE A CA 1
ATOM 5137 C C . PHE A 1 648 ? 0.358 20.674 49.197 1.00 41.12 648 PHE A C 1
ATOM 5139 O O . PHE A 1 648 ? 0.416 20.180 50.325 1.00 41.12 648 PHE A O 1
ATOM 5146 N N . PHE A 1 649 ? 0.848 21.896 48.953 1.00 44.19 649 PHE A N 1
ATOM 5147 C CA . PHE A 1 649 ? 1.466 22.721 49.996 1.00 44.19 649 PHE A CA 1
ATOM 5148 C C . PHE A 1 649 ? 0.459 23.239 51.035 1.00 44.19 649 PHE A C 1
ATOM 5150 O O . PHE A 1 649 ? 0.804 23.300 52.217 1.00 44.19 649 PHE A O 1
ATOM 5157 N N . SER A 1 650 ? -0.775 23.565 50.635 1.00 45.53 650 SER A N 1
ATOM 5158 C CA . SER A 1 650 ? -1.843 23.948 51.571 1.00 45.53 650 SER A CA 1
ATOM 5159 C C . SER A 1 650 ? -2.285 22.780 52.458 1.00 45.53 650 SER A C 1
ATOM 5161 O O . SER A 1 650 ? -2.315 22.938 53.678 1.00 45.53 650 SER A O 1
ATOM 5163 N N . ALA A 1 651 ? -2.505 21.588 51.891 1.00 39.34 651 ALA A N 1
ATOM 5164 C CA . ALA A 1 651 ? -2.873 20.391 52.657 1.00 39.34 651 ALA A CA 1
ATOM 5165 C C . ALA A 1 651 ? -1.782 19.990 53.672 1.00 39.34 651 ALA A C 1
ATOM 5167 O O . ALA A 1 651 ? -2.060 19.627 54.817 1.00 39.34 651 ALA A O 1
ATOM 5168 N N . ARG A 1 652 ? -0.505 20.143 53.296 1.00 38.88 652 ARG A N 1
ATOM 5169 C CA . ARG A 1 652 ? 0.635 19.877 54.187 1.00 38.88 652 ARG A CA 1
ATOM 5170 C C . ARG A 1 652 ? 0.747 20.886 55.337 1.00 38.88 652 ARG A C 1
ATOM 5172 O O . ARG A 1 652 ? 1.218 20.534 56.418 1.00 38.88 652 ARG A O 1
ATOM 5179 N N . LYS A 1 653 ? 0.312 22.131 55.119 1.00 41.84 653 LYS A N 1
ATOM 5180 C CA . LYS A 1 653 ? 0.286 23.191 56.137 1.00 41.84 653 LYS A CA 1
ATOM 5181 C C . LYS A 1 653 ? -0.779 22.916 57.204 1.00 41.84 653 LYS A C 1
ATOM 5183 O O . LYS A 1 653 ? -0.517 23.154 58.380 1.00 41.84 653 LYS A O 1
ATOM 5188 N N . GLU A 1 654 ? -1.919 22.346 56.823 1.00 41.47 654 GLU A N 1
ATOM 5189 C CA . GLU A 1 654 ? -2.979 21.939 57.758 1.00 41.47 654 GLU A CA 1
ATOM 5190 C C . GLU A 1 654 ? -2.608 20.682 58.561 1.00 41.47 654 GLU A C 1
ATOM 5192 O O . GLU A 1 654 ? -2.839 20.639 59.767 1.00 41.47 654 GLU A O 1
ATOM 5197 N N . ALA A 1 655 ? -1.910 19.718 57.949 1.00 37.41 655 ALA A N 1
ATOM 5198 C CA . ALA A 1 655 ? -1.424 18.517 58.641 1.00 37.41 655 ALA A CA 1
ATOM 5199 C C . ALA A 1 655 ? -0.325 18.794 59.696 1.00 37.41 655 ALA A C 1
ATOM 5201 O O . ALA A 1 655 ? -0.098 17.982 60.589 1.00 37.41 655 ALA A O 1
ATOM 5202 N N . SER A 1 656 ? 0.360 19.940 59.619 1.00 38.44 656 SER A N 1
ATOM 5203 C CA . SER A 1 656 ? 1.486 20.297 60.503 1.00 38.44 656 SER A CA 1
ATOM 5204 C C . SER A 1 656 ? 1.110 20.924 61.859 1.00 38.44 656 SER A C 1
ATOM 5206 O O . SER A 1 656 ? 1.979 21.452 62.548 1.00 38.44 656 SER A O 1
ATOM 5208 N N . GLN A 1 657 ? -0.159 20.867 62.280 1.00 40.22 657 GLN A N 1
ATOM 5209 C CA . GLN A 1 657 ? -0.622 21.477 63.540 1.00 40.22 657 GLN A CA 1
ATOM 5210 C C . GLN A 1 657 ? -0.411 20.631 64.818 1.00 40.22 657 GLN A C 1
ATOM 5212 O O . GLN A 1 657 ? -0.947 20.985 65.866 1.00 40.22 657 GLN A O 1
ATOM 5217 N N . PHE A 1 658 ? 0.412 19.575 64.794 1.00 41.09 658 PHE A N 1
ATOM 5218 C CA . PHE A 1 658 ? 0.835 18.868 66.013 1.00 41.09 658 PHE A CA 1
ATOM 5219 C C . PHE A 1 658 ? 2.349 19.013 66.272 1.00 41.09 658 PHE A C 1
ATOM 5221 O O . PHE A 1 658 ? 3.175 18.672 65.433 1.00 41.09 658 PHE A O 1
ATOM 5228 N N . GLU A 1 659 ? 2.647 19.512 67.479 1.00 38.44 659 GLU A N 1
ATOM 5229 C CA . GLU A 1 659 ? 3.938 19.796 68.140 1.00 38.44 659 GLU A CA 1
ATOM 5230 C C . GLU A 1 659 ? 4.726 21.076 67.745 1.00 38.44 659 GLU A C 1
ATOM 5232 O O . GLU A 1 659 ? 5.473 21.109 66.763 1.00 38.44 659 GLU A O 1
ATOM 5237 N N . PRO A 1 660 ? 4.664 22.142 68.576 1.00 43.84 660 PRO A N 1
ATOM 5238 C CA . PRO A 1 660 ? 5.443 23.360 68.391 1.00 43.84 660 PRO A CA 1
ATOM 5239 C C . PRO A 1 660 ? 6.813 23.233 69.076 1.00 43.84 660 PRO A C 1
ATOM 5241 O O . PRO A 1 660 ? 6.966 23.564 70.248 1.00 43.84 660 PRO A O 1
ATOM 5244 N N . GLY A 1 661 ? 7.834 22.771 68.350 1.00 44.59 661 GLY A N 1
ATOM 5245 C CA . GLY A 1 661 ? 9.193 22.721 68.916 1.00 44.59 661 GLY A CA 1
ATOM 5246 C C . GLY A 1 661 ? 10.361 22.682 67.933 1.00 44.59 661 GLY A C 1
ATOM 5247 O O . GLY A 1 661 ? 11.441 23.166 68.255 1.00 44.59 661 GLY A O 1
ATOM 5248 N N . LEU A 1 662 ? 10.174 22.177 66.712 1.00 40.88 662 LEU A N 1
ATOM 5249 C CA . LEU A 1 662 ? 11.303 21.889 65.811 1.00 40.88 662 LEU A CA 1
ATOM 5250 C C . LEU A 1 662 ? 11.502 22.890 64.661 1.00 40.88 662 LEU A C 1
ATOM 5252 O O . LEU A 1 662 ? 12.511 22.829 63.960 1.00 40.88 662 LEU A O 1
ATOM 5256 N N . TRP A 1 663 ? 10.602 23.862 64.487 1.00 40.84 663 TRP A N 1
ATOM 5257 C CA . TRP A 1 663 ? 10.649 24.778 63.337 1.00 40.84 663 TRP A CA 1
ATOM 5258 C C . TRP A 1 663 ? 11.492 26.049 63.550 1.00 40.84 663 TRP A C 1
ATOM 5260 O O . TRP A 1 663 ? 12.016 26.612 62.588 1.00 40.84 663 TRP A O 1
ATOM 5270 N N . GLN A 1 664 ? 11.726 26.469 64.800 1.00 38.88 664 GLN A N 1
ATOM 5271 C CA . GLN A 1 664 ? 12.556 27.651 65.096 1.00 38.88 664 GLN A CA 1
ATOM 5272 C C . GLN A 1 664 ? 14.060 27.423 64.859 1.00 38.88 664 GLN A C 1
ATOM 5274 O O . GLN A 1 664 ? 14.769 28.363 64.503 1.00 38.88 664 GLN A O 1
ATOM 5279 N N . SER A 1 665 ? 14.551 26.185 64.964 1.00 38.03 665 SER A N 1
ATOM 5280 C CA . SER A 1 665 ? 15.971 25.869 64.738 1.00 38.03 665 SER A CA 1
ATOM 5281 C C . SER A 1 665 ? 16.346 25.761 63.254 1.00 38.03 665 SER A C 1
ATOM 5283 O O . SER A 1 665 ? 17.518 25.913 62.907 1.00 38.03 665 SER A O 1
ATOM 5285 N N . PHE A 1 666 ? 15.369 25.541 62.367 1.00 35.59 666 PHE A N 1
ATOM 5286 C CA . PHE A 1 666 ? 15.597 25.412 60.924 1.00 35.59 666 PHE A CA 1
ATOM 5287 C C . PHE A 1 666 ? 15.668 26.781 60.220 1.00 35.59 666 PHE A C 1
ATOM 5289 O O . PHE A 1 666 ? 16.526 26.998 59.366 1.00 35.59 666 PHE A O 1
ATOM 5296 N N . LEU A 1 667 ? 14.853 27.757 60.641 1.00 38.12 667 LEU A N 1
ATOM 5297 C CA . LEU A 1 667 ? 14.830 29.102 60.041 1.00 38.12 667 LEU A CA 1
ATOM 5298 C C . LEU A 1 667 ? 16.005 30.004 60.463 1.00 38.12 667 LEU A C 1
ATOM 5300 O O . LEU A 1 667 ? 16.343 30.941 59.742 1.00 38.12 667 LEU A O 1
ATOM 5304 N N . GLN A 1 668 ? 16.695 29.705 61.568 1.00 40.22 668 GLN A N 1
ATOM 5305 C CA . GLN A 1 668 ? 17.893 30.452 61.981 1.00 40.22 668 GLN A CA 1
ATOM 5306 C C . GLN A 1 668 ? 19.149 30.154 61.140 1.00 40.22 668 GLN A C 1
ATOM 5308 O O . GLN A 1 668 ? 20.134 30.879 61.263 1.00 40.22 668 GLN A O 1
ATOM 5313 N N . ARG A 1 669 ? 19.139 29.140 60.260 1.00 36.47 669 ARG A N 1
ATOM 5314 C CA . ARG A 1 669 ? 20.309 28.769 59.434 1.00 36.47 669 ARG A CA 1
ATOM 5315 C C . ARG A 1 669 ? 20.232 29.190 57.960 1.00 36.47 669 ARG A C 1
ATOM 5317 O O . ARG A 1 669 ? 21.166 28.906 57.221 1.00 36.47 669 ARG A O 1
ATOM 5324 N N . LEU A 1 670 ? 19.185 29.901 57.531 1.00 31.86 670 LEU A N 1
ATOM 5325 C CA . LEU A 1 670 ? 18.963 30.256 56.115 1.00 31.86 670 LEU A CA 1
ATOM 5326 C C . LEU A 1 670 ? 18.887 31.767 55.819 1.00 31.86 670 LEU A C 1
ATOM 5328 O O . LEU A 1 670 ? 18.330 32.176 54.805 1.00 31.86 670 LEU A O 1
ATOM 5332 N N . VAL A 1 671 ? 19.501 32.617 56.652 1.00 30.48 671 VAL A N 1
ATOM 5333 C CA . VAL A 1 671 ? 19.636 34.060 56.368 1.00 30.48 671 VAL A CA 1
ATOM 5334 C C . VAL A 1 671 ? 21.106 34.434 56.162 1.00 30.48 671 VAL A C 1
ATOM 5336 O O . VAL A 1 671 ? 21.809 34.816 57.096 1.00 30.48 671 VAL A O 1
ATOM 5339 N N . CYS A 1 672 ? 21.572 34.370 54.912 1.00 29.55 672 CYS A N 1
ATOM 5340 C CA . CYS A 1 672 ? 22.796 35.047 54.483 1.00 29.55 672 CYS A CA 1
ATOM 5341 C C . CYS A 1 672 ? 22.543 36.561 54.399 1.00 29.55 672 CYS A C 1
ATOM 5343 O O . CYS A 1 672 ? 21.822 37.040 53.524 1.00 29.55 672 CYS A O 1
ATOM 5345 N N . ARG A 1 673 ? 23.165 37.325 55.305 1.00 31.08 673 ARG A N 1
ATOM 5346 C CA . ARG A 1 673 ? 23.310 38.784 55.199 1.00 31.08 673 ARG A CA 1
ATOM 5347 C C . ARG A 1 673 ? 24.435 39.120 54.211 1.00 31.08 673 ARG A C 1
ATOM 5349 O O . ARG A 1 673 ? 25.540 38.601 54.339 1.00 31.08 673 ARG A O 1
ATOM 5356 N N . ARG A 1 674 ? 24.154 40.015 53.257 1.00 28.94 674 ARG A N 1
ATOM 5357 C CA . ARG A 1 674 ? 25.156 40.701 52.416 1.00 28.94 674 ARG A CA 1
ATOM 5358 C C . ARG A 1 674 ? 26.106 41.541 53.293 1.00 28.94 674 ARG A C 1
ATOM 5360 O O . ARG A 1 674 ? 25.606 42.193 54.212 1.00 28.94 674 ARG A O 1
ATOM 5367 N N . PRO A 1 675 ? 27.419 41.599 53.008 1.00 34.31 675 PRO A N 1
ATOM 5368 C CA . PRO A 1 675 ? 28.310 42.580 53.621 1.00 34.31 675 PRO A CA 1
ATOM 5369 C C . PRO A 1 675 ? 28.240 43.939 52.881 1.00 34.31 675 PRO A C 1
ATOM 5371 O O . PRO A 1 675 ? 27.926 43.962 51.687 1.00 34.31 675 PRO A O 1
ATOM 5374 N N . PRO A 1 676 ? 28.499 45.070 53.567 1.00 38.03 676 PRO A N 1
ATOM 5375 C CA . PRO A 1 676 ? 28.509 46.409 52.969 1.00 38.03 676 PRO A CA 1
ATOM 5376 C C . PRO A 1 676 ? 29.832 46.704 52.227 1.00 38.03 676 PRO A C 1
ATOM 5378 O O . PRO A 1 676 ? 30.810 45.975 52.417 1.00 38.03 676 PRO A O 1
ATOM 5381 N N . PRO A 1 677 ? 29.880 47.749 51.375 1.00 38.72 677 PRO A N 1
ATOM 5382 C CA . PRO A 1 677 ? 31.023 48.022 50.510 1.00 38.72 677 PRO A CA 1
ATOM 5383 C C . PRO A 1 677 ? 32.173 48.671 51.289 1.00 38.72 677 PRO A C 1
ATOM 5385 O O . PRO A 1 677 ? 31.946 49.521 52.149 1.00 38.72 677 PRO A O 1
ATOM 5388 N N . ALA A 1 678 ? 33.406 48.297 50.950 1.00 35.38 678 ALA A N 1
ATOM 5389 C CA . ALA A 1 678 ? 34.615 48.976 51.397 1.00 35.38 678 ALA A CA 1
ATOM 5390 C C . ALA A 1 678 ? 35.213 49.787 50.236 1.00 35.38 678 ALA A C 1
ATOM 5392 O O . ALA A 1 678 ? 35.415 49.265 49.139 1.00 35.38 678 ALA A O 1
ATOM 5393 N N . GLU A 1 679 ? 35.466 51.065 50.504 1.00 35.22 679 GLU A N 1
ATOM 5394 C CA . GLU A 1 679 ? 36.184 52.030 49.663 1.00 35.22 679 GLU A CA 1
ATOM 5395 C C . GLU A 1 679 ? 37.726 51.956 49.887 1.00 35.22 679 GLU A C 1
ATOM 5397 O O . GLU A 1 679 ? 38.173 51.185 50.739 1.00 35.22 679 GLU A O 1
ATOM 5402 N N . PRO A 1 680 ? 38.568 52.659 49.092 1.00 51.47 680 PRO A N 1
ATOM 5403 C CA . PRO A 1 680 ? 39.719 52.032 48.428 1.00 51.47 680 PRO A CA 1
ATOM 5404 C C . PRO A 1 680 ? 41.126 52.347 48.985 1.00 51.47 680 PRO A C 1
ATOM 5406 O O . PRO A 1 680 ? 41.403 53.458 49.423 1.00 51.47 680 PRO A O 1
ATOM 5409 N N . THR A 1 681 ? 42.059 51.413 48.698 1.00 35.81 681 THR A N 1
ATOM 5410 C CA . THR A 1 681 ? 43.531 51.565 48.455 1.00 35.81 681 THR A CA 1
ATOM 5411 C C . THR A 1 681 ? 44.436 52.055 49.614 1.00 35.81 681 THR A C 1
ATOM 5413 O O . THR A 1 681 ? 43.910 52.650 50.546 1.00 35.81 681 THR A O 1
ATOM 5416 N N . PRO A 1 682 ? 45.793 51.872 49.602 1.00 46.19 682 PRO A N 1
ATOM 5417 C CA . PRO A 1 682 ? 46.685 51.456 48.497 1.00 46.19 682 PRO A CA 1
ATOM 5418 C C . PRO A 1 682 ? 47.844 50.452 48.807 1.00 46.19 682 PRO A C 1
ATOM 5420 O O . PRO A 1 682 ? 48.268 50.283 49.943 1.00 46.19 682 PRO A O 1
ATOM 5423 N N . ARG A 1 683 ? 48.447 49.970 47.698 1.00 33.31 683 ARG A N 1
ATOM 5424 C CA . ARG A 1 683 ? 49.880 49.656 47.427 1.00 33.31 683 ARG A CA 1
ATOM 5425 C C . ARG A 1 683 ? 50.542 48.328 47.859 1.00 33.31 683 ARG A C 1
ATOM 5427 O O . ARG A 1 683 ? 50.724 48.046 49.033 1.00 33.31 683 ARG A O 1
ATOM 5434 N N . ASP A 1 684 ? 51.033 47.652 46.808 1.00 37.75 684 ASP A N 1
ATOM 5435 C CA . ASP A 1 684 ? 52.389 47.116 46.568 1.00 37.75 684 ASP A CA 1
ATOM 5436 C C . ASP A 1 684 ? 53.065 46.210 47.613 1.00 37.75 684 ASP A C 1
ATOM 5438 O O . ASP A 1 684 ? 53.567 46.669 48.633 1.00 37.75 684 ASP A O 1
ATOM 5442 N N . SER A 1 685 ? 53.345 44.950 47.255 1.00 33.31 685 SER A N 1
ATOM 5443 C CA . SER A 1 685 ? 54.554 44.576 46.487 1.00 33.31 685 SER A CA 1
ATOM 5444 C C . SER A 1 685 ? 54.867 43.067 46.557 1.00 33.31 685 SER A C 1
ATOM 5446 O O . SER A 1 685 ? 54.798 42.468 47.626 1.00 33.31 685 SER A O 1
ATOM 5448 N N . ARG A 1 686 ? 55.349 42.561 45.409 1.00 31.45 686 ARG A N 1
ATOM 5449 C CA . ARG A 1 686 ? 56.004 41.268 45.102 1.00 31.45 686 ARG A CA 1
ATOM 5450 C C . ARG A 1 686 ? 55.138 40.062 44.772 1.00 31.45 686 ARG A C 1
ATOM 5452 O O . ARG A 1 686 ? 54.364 39.606 45.635 1.00 31.45 686 ARG A O 1
#

Foldseek 3Di:
DPPPPPCDPVLVVLLVVLLVLLQQFWDFLLRVLVLLVCVVVCVQPVLDDQQWFFLLNCLQRHQQVCQADPDLAAAGFFQSVVVVRGRNGALEEEQDDRRFRVNLSSLLVLCVLVVHQASQVCSVCSPPNSVVSVVVSVVVVRRGHTYNYCSRSFRCRQAPQAHLPDQDDDPLNVVSVQSQAGRRPRHGGDHRSYPHHHDDVVNVSNHSLLSLLVSVLVNCVVHVQRAYRYSAHLVSLLLLALVSLLNLLSCVVSVHHYRHYHNDLPRLDPLVVLVPRFSCRHDDSDVVSSVSSVVVDPDRVVSSVSSSCLCNVCPRHNVNVSLLVLLVVVLVPDDDPVNVVVLVVCDCPAQPVPDDPPPDDPVNCCVRGVVVVVPDDDPPPDPPPGPCVVVLVVVLVVQVPPPDNDPVNVVSVVVCCVPPPVVPDDPPPPPDPDPDPPVVVVVVVVVCLVPPDDPVVNVVVVVVQVVDPPNVPVVVVVVVVPVPDDDDDDDPDDDDDDDDDDDDDDDDDDDDDDDDDDDDDDDDDDDDDDDDDDDDDDDPVVVSVLVSLLSSLLVNCVVPVQAAAEAEDEPVRLLDLSVVVSQVSCVVSPHFYWYFYQDPVSPDTDIDRDDVCVSANDDVVVVVVVVVDPDDPVRSSVSSVVVSVVRVVVVVVVVPPPDDDDPVVVVVVPDDDDDDDDDDDDDDDD